Protein AF-0000000080271995 (afdb_homodimer)

Sequence (628 aa):
MLNTLIIYEGRYGTSKKTAEIVAYILGNTKLCTVEKAPKNLEYYQNIIFVFGFYAYDTAKMIKSYVDVLKEQISIKKIGIIGVGISNFDFPKQLMDFATLLKRTEDISEFVEGELRLNKLSQEDYNSIKMFSEKLGMPVKECGNFKTENVIAVAEKFMKIMKTPSLKMPNNLLAKEIEKFIINHNTCALATGIGTFVRCTPIEYQYYKGNFYIITEGGMKFKGILQNKTVSMSIADNYKSMKDLKGLQISGLAIIVPSFSEEYFEVFKSKGIELSALEKLPIELYLIKVIPQKFEFLNADFKKNNFNSKQVLTCMLNTLIIYEGRYGTSKKTAEIVAYILGNTKLCTVEKAPKNLEYYQNIIFVFGFYAYDTAKMIKSYVDVLKEQISIKKIGIIGVGISNFDFPKQLMDFATLLKRTEDISEFVEGELRLNKLSQEDYNSIKMFSEKLGMPVKECGNFKTENVIAVAEKFMKIMKTPSLKMPNNLLAKEIEKFIINHNTCALATGIGTFVRCTPIEYQYYKGNFYIITEGGMKFKGILQNKTVSMSIADNYKSMKDLKGLQISGLAIIVPSFSEEYFEVFKSKGIELSALEKLPIELYLIKVIPQKFEFLNADFKKNNFNSKQVLTC

pLDDT: mean 91.64, std 7.02, range [63.0, 98.69]

Organism: NCBI:txid1552

Solvent-accessible surface area (backbone atoms only — not comparable to full-atom values): 33208 Å² total; per-residue (Å²): 131,68,27,32,37,35,36,31,42,66,88,82,52,55,22,53,51,48,47,49,53,32,37,36,39,53,20,37,22,27,81,37,44,58,90,70,50,75,86,73,60,83,78,37,56,28,39,33,41,25,25,29,47,63,94,49,89,53,51,60,65,54,48,51,52,44,58,76,40,26,78,70,52,55,79,35,50,34,34,38,37,42,28,20,79,63,73,79,63,50,64,60,54,52,49,55,50,19,63,64,45,74,46,73,67,76,42,73,49,79,41,56,19,69,47,55,68,90,74,46,50,70,68,55,44,50,46,48,44,53,51,24,54,72,71,71,42,83,82,63,68,41,58,71,62,47,70,69,59,48,50,53,52,26,53,56,48,37,67,63,66,61,57,72,88,40,73,68,56,65,71,59,47,52,50,54,52,49,52,54,52,71,74,47,50,44,31,30,44,17,25,10,40,45,59,47,38,41,21,42,63,45,56,48,44,84,57,96,84,26,39,36,31,76,39,45,57,20,69,60,41,64,12,48,78,75,21,40,41,26,10,29,18,38,63,61,78,79,84,44,79,79,64,38,43,33,36,30,35,35,27,40,50,41,78,48,56,80,82,34,72,68,44,47,53,54,38,44,75,73,70,45,55,68,71,59,58,71,67,43,81,40,45,71,45,40,38,36,34,44,64,41,34,40,40,38,38,31,41,66,35,44,79,73,67,25,47,35,64,46,74,49,76,102,131,67,27,32,38,36,36,31,42,65,89,82,50,56,24,54,53,48,47,49,54,31,38,37,38,53,21,37,21,27,80,38,43,59,91,70,50,75,87,74,60,83,79,39,55,28,40,33,41,25,26,31,47,59,96,50,89,56,50,60,66,54,50,52,53,42,57,78,41,26,80,70,52,56,78,37,50,34,35,40,37,43,28,20,78,63,71,80,64,48,63,59,54,50,50,54,49,20,63,64,45,73,45,72,66,76,43,74,50,80,42,54,20,68,47,53,69,90,72,47,49,70,67,54,44,51,45,49,44,52,49,23,55,73,70,71,42,83,82,62,70,40,59,71,61,48,71,71,59,49,50,53,52,27,53,57,47,36,65,63,67,61,58,73,88,40,73,69,56,65,71,61,47,53,50,55,51,50,54,53,53,71,73,48,49,45,31,30,43,16,25,10,41,45,61,45,39,42,21,43,61,43,57,49,43,82,55,95,84,26,39,35,31,75,38,46,56,20,68,60,40,65,12,48,78,74,22,39,40,24,10,28,18,38,63,62,77,78,85,45,79,78,64,38,43,36,38,30,35,36,27,40,51,42,76,50,55,82,84,35,72,67,43,49,51,55,37,44,75,72,70,44,55,69,71,60,59,73,67,44,80,41,45,71,44,38,38,35,34,46,65,41,34,38,40,39,38,32,43,66,35,43,80,72,68,24,47,35,64,44,77,48,74,103

Nearest PDB structures (foldseek):
  2hq9-assembly1_A  TM=7.483E-01  e=1.717E-07  Mesorhizobium loti
  2hq9-assembly1_B  TM=7.639E-01  e=3.557E-07  Mesorhizobium loti
  3fkh-assembly3_F  TM=7.967E-01  e=1.830E-06  Corynebacterium glutamicum ATCC 13032
  3fkh-assembly2_C  TM=7.515E-01  e=1.621E-06  Corynebacterium glutamicum ATCC 13032
  3fkh-assembly2_D  TM=7.853E-01  e=3.356E-06  Corynebacterium glutamicum ATCC 13032

Structure (mmCIF, N/CA/C/O backbone):
data_AF-0000000080271995-model_v1
#
loop_
_entity.id
_entity.type
_entity.pdbx_description
1 polymer 'Flavodoxin domain-containing protein'
#
loop_
_atom_site.group_PDB
_atom_site.id
_atom_site.type_symbol
_atom_site.label_atom_id
_atom_site.label_alt_id
_atom_site.label_comp_id
_atom_site.label_asym_id
_atom_site.label_entity_id
_atom_site.label_seq_id
_atom_site.pdbx_PDB_ins_code
_atom_site.Cartn_x
_atom_site.Cartn_y
_atom_site.Cartn_z
_atom_site.occupancy
_atom_site.B_iso_or_equiv
_atom_site.auth_seq_id
_atom_site.auth_comp_id
_atom_site.auth_asym_id
_atom_site.auth_atom_id
_atom_site.pdbx_PDB_model_num
ATOM 1 N N . MET A 1 1 ? 8.969 16.656 18.188 1 67.31 1 MET A N 1
ATOM 2 C CA . MET A 1 1 ? 8.383 16.922 16.875 1 67.31 1 MET A CA 1
ATOM 3 C C . MET A 1 1 ? 7.961 18.391 16.75 1 67.31 1 MET A C 1
ATOM 5 O O . MET A 1 1 ? 7.695 19.047 17.75 1 67.31 1 MET A O 1
ATOM 9 N N . LEU A 1 2 ? 8.102 18.922 15.586 1 85.06 2 LEU A N 1
ATOM 10 C CA . LEU A 1 2 ? 7.73 20.312 15.367 1 85.06 2 LEU A CA 1
ATOM 11 C C . LEU A 1 2 ? 6.223 20.469 15.195 1 85.06 2 LEU A C 1
ATOM 13 O O . LEU A 1 2 ? 5.609 19.703 14.438 1 85.06 2 LEU A O 1
ATOM 17 N N . ASN A 1 3 ? 5.668 21.344 16.031 1 92.62 3 ASN A N 1
ATOM 18 C CA . ASN A 1 3 ? 4.234 21.594 15.93 1 92.62 3 ASN A CA 1
ATOM 19 C C . ASN A 1 3 ? 3.93 22.766 15 1 92.62 3 ASN A C 1
ATOM 21 O O . ASN A 1 3 ? 4.652 23.766 14.992 1 92.62 3 ASN A O 1
ATOM 25 N N . THR A 1 4 ? 2.936 22.594 14.234 1 96.56 4 THR A N 1
ATOM 26 C CA . THR A 1 4 ? 2.545 23.625 13.281 1 96.56 4 THR A CA 1
ATOM 27 C C . THR A 1 4 ? 1.123 24.109 13.555 1 96.56 4 THR A C 1
ATOM 29 O O . THR A 1 4 ? 0.211 23.297 13.734 1 96.56 4 THR A O 1
ATOM 32 N N . LEU A 1 5 ? 0.98 25.359 13.68 1 97.81 5 LEU A N 1
ATOM 33 C CA . LEU A 1 5 ? -0.345 25.969 13.758 1 97.81 5 LEU A CA 1
ATOM 34 C C . LEU A 1 5 ? -0.85 26.359 12.375 1 97.81 5 LEU A C 1
ATOM 36 O O . LEU A 1 5 ? -0.16 27.062 11.633 1 97.81 5 LEU A O 1
ATOM 40 N N . ILE A 1 6 ? -2.004 25.859 12.008 1 98.19 6 ILE A N 1
ATOM 41 C CA . ILE A 1 6 ? -2.619 26.219 10.734 1 98.19 6 ILE A CA 1
ATOM 42 C C . ILE A 1 6 ? -3.887 27.031 10.977 1 98.19 6 ILE A C 1
ATOM 44 O O . ILE A 1 6 ? -4.832 26.547 11.602 1 98.19 6 ILE A O 1
ATOM 48 N N . ILE A 1 7 ? -3.844 28.219 10.492 1 97.94 7 ILE A N 1
ATOM 49 C CA . ILE A 1 7 ? -4.977 29.125 10.625 1 97.94 7 ILE A CA 1
ATOM 50 C C . ILE A 1 7 ? -5.594 29.391 9.25 1 97.94 7 ILE A C 1
ATOM 52 O O . ILE A 1 7 ? -4.887 29.75 8.312 1 97.94 7 ILE A O 1
ATOM 56 N N . TYR A 1 8 ? -6.926 29.188 9.172 1 96.12 8 TYR A N 1
ATOM 57 C CA . TYR A 1 8 ? -7.539 29.422 7.867 1 96.12 8 TYR A CA 1
ATOM 58 C C . TYR A 1 8 ? -8.688 30.422 7.98 1 96.12 8 TYR A C 1
ATOM 60 O O . TYR A 1 8 ? -9.25 30.609 9.055 1 96.12 8 TYR A O 1
ATOM 68 N N . GLU A 1 9 ? -8.891 31.109 6.969 1 94.44 9 GLU A N 1
ATOM 69 C CA . GLU A 1 9 ? -9.984 32.062 6.777 1 94.44 9 GLU A CA 1
ATOM 70 C C . GLU A 1 9 ? -10.664 31.844 5.426 1 94.44 9 GLU A C 1
ATOM 72 O O . GLU A 1 9 ? -9.984 31.688 4.406 1 94.44 9 GLU A O 1
ATOM 77 N N . GLY A 1 10 ? -11.945 31.688 5.391 1 85.56 10 GLY A N 1
ATOM 78 C CA . GLY A 1 10 ? -12.711 31.531 4.164 1 85.56 10 GLY A CA 1
ATOM 79 C C . GLY A 1 10 ? -14.211 31.5 4.391 1 85.56 10 GLY A C 1
ATOM 80 O O . GLY A 1 10 ? -14.664 31.344 5.523 1 85.56 10 GLY A O 1
ATOM 81 N N . ARG A 1 11 ? -15 31.609 3.332 1 80.62 11 ARG A N 1
ATOM 82 C CA . ARG A 1 11 ? -16.453 31.734 3.453 1 80.62 11 ARG A CA 1
ATOM 83 C C . ARG A 1 11 ? -17.156 30.547 2.828 1 80.62 11 ARG A C 1
ATOM 85 O O . ARG A 1 11 ? -18.25 30.156 3.268 1 80.62 11 ARG A O 1
ATOM 92 N N . TYR A 1 12 ? -16.516 29.922 1.925 1 82.69 12 TYR A N 1
ATOM 93 C CA . TYR A 1 12 ? -17.312 28.969 1.146 1 82.69 12 TYR A CA 1
ATOM 94 C C . TYR A 1 12 ? -16.734 27.562 1.263 1 82.69 12 TYR A C 1
ATOM 96 O O . TYR A 1 12 ? -17.109 26.672 0.491 1 82.69 12 TYR A O 1
ATOM 104 N N . GLY A 1 13 ? -15.719 27.281 2.004 1 86.94 13 GLY A N 1
ATOM 105 C CA . GLY A 1 13 ? -15.375 25.922 2.389 1 86.94 13 GLY A CA 1
ATOM 106 C C . GLY A 1 13 ? -14.07 25.438 1.776 1 86.94 13 GLY A C 1
ATOM 107 O O . GLY A 1 13 ? -13.422 24.547 2.316 1 86.94 13 GLY A O 1
ATOM 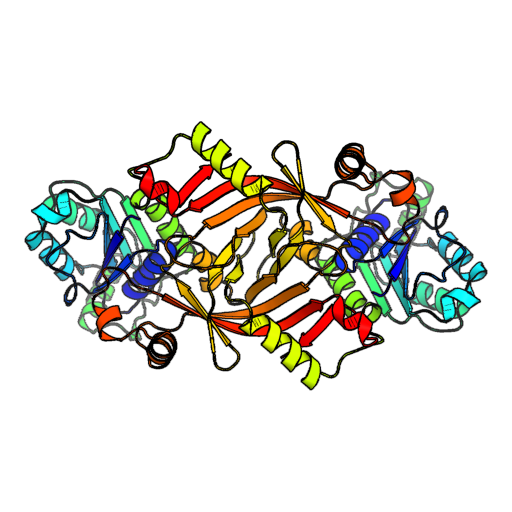108 N N . THR A 1 14 ? -13.594 26.016 0.66 1 90.31 14 THR A N 1
ATOM 109 C CA . THR A 1 14 ? -12.43 25.484 -0.038 1 90.31 14 THR A CA 1
ATOM 110 C C . THR A 1 14 ? -11.156 25.75 0.768 1 90.31 14 THR A C 1
ATOM 112 O O . THR A 1 14 ? -10.25 24.906 0.792 1 90.31 14 THR A O 1
ATOM 115 N N . SER A 1 15 ? -11.078 26.922 1.377 1 93.12 15 SER A N 1
ATOM 116 C CA . SER A 1 15 ? -9.93 27.188 2.236 1 93.12 15 SER A CA 1
ATOM 117 C C . SER A 1 15 ? -9.867 26.219 3.4 1 93.12 15 SER A C 1
ATOM 119 O O . SER A 1 15 ? -8.789 25.734 3.752 1 93.12 15 SER A O 1
ATOM 121 N N . LYS A 1 16 ? -11.016 25.969 3.967 1 93.81 16 LYS A N 1
ATOM 122 C CA . LYS A 1 16 ? -11.094 24.984 5.055 1 93.81 16 LYS A CA 1
ATOM 123 C C . LYS A 1 16 ? -10.625 23.609 4.594 1 93.81 16 LYS A C 1
ATOM 125 O O . LYS A 1 16 ? -9.789 22.984 5.25 1 93.81 16 LYS A O 1
ATOM 130 N N . LYS A 1 17 ? -11.164 23.172 3.48 1 94.38 17 LYS A N 1
ATOM 131 C CA . LYS A 1 17 ? -10.797 21.875 2.936 1 94.38 17 LYS A CA 1
ATOM 132 C C . LYS A 1 17 ? -9.297 21.797 2.668 1 94.38 17 LYS A C 1
ATOM 134 O O . LYS A 1 17 ? -8.648 20.797 2.986 1 94.38 17 LYS A O 1
ATOM 139 N N . THR A 1 18 ? -8.766 22.812 2.08 1 96.25 18 THR A N 1
ATOM 140 C CA . THR A 1 18 ? -7.332 22.891 1.815 1 96.25 18 THR A CA 1
ATOM 141 C C . THR A 1 18 ? -6.535 22.781 3.111 1 96.25 18 THR A C 1
ATOM 143 O O . THR A 1 18 ? -5.602 21.984 3.203 1 96.25 18 THR A O 1
ATOM 146 N N . ALA A 1 19 ? -6.91 23.547 4.074 1 97 19 ALA A N 1
ATOM 147 C CA . ALA A 1 19 ? -6.219 23.547 5.363 1 97 19 ALA A CA 1
ATOM 148 C C . ALA A 1 19 ? -6.262 22.172 6.012 1 97 19 ALA A C 1
ATOM 150 O O . ALA A 1 19 ? -5.27 21.719 6.586 1 97 19 ALA A O 1
ATOM 151 N N . GLU A 1 20 ? -7.371 21.531 5.926 1 95.94 20 GLU A N 1
ATOM 152 C CA . GLU A 1 20 ? -7.535 20.203 6.488 1 95.94 20 GLU A CA 1
ATOM 153 C C . GLU A 1 20 ? -6.586 19.203 5.832 1 95.94 20 GLU A C 1
ATOM 155 O O . GLU A 1 20 ? -5.914 18.422 6.52 1 95.94 20 GLU A O 1
ATOM 160 N N . ILE A 1 21 ? -6.555 19.203 4.527 1 95.69 21 ILE A N 1
ATOM 161 C CA . ILE A 1 21 ? -5.688 18.297 3.785 1 95.69 21 ILE A CA 1
ATOM 162 C C . ILE A 1 21 ? -4.23 18.547 4.176 1 95.69 21 ILE A C 1
ATOM 164 O O . ILE A 1 21 ? -3.492 17.594 4.461 1 95.69 21 ILE A O 1
ATOM 168 N N . VAL A 1 22 ? -3.871 19.797 4.246 1 97.06 22 VAL A N 1
ATOM 169 C CA . VAL A 1 22 ? -2.506 20.156 4.621 1 97.06 22 VAL A CA 1
ATOM 170 C C . VAL A 1 22 ? -2.219 19.672 6.039 1 97.06 22 VAL A C 1
ATOM 172 O O . VAL A 1 22 ? -1.145 19.125 6.312 1 97.06 22 VAL A O 1
ATOM 175 N N . ALA A 1 23 ? -3.146 19.844 6.891 1 96.56 23 ALA A N 1
ATOM 176 C CA . ALA A 1 23 ? -2.992 19.422 8.281 1 96.56 23 ALA A CA 1
ATOM 177 C C . ALA A 1 23 ? -2.795 17.906 8.383 1 96.56 23 ALA A C 1
ATOM 179 O O . ALA A 1 23 ? -1.915 17.438 9.109 1 96.56 23 ALA A O 1
ATOM 180 N N . TYR A 1 24 ? -3.631 17.156 7.648 1 94.81 24 TYR A N 1
ATOM 181 C CA . TYR A 1 24 ? -3.508 15.703 7.645 1 94.81 24 TYR A CA 1
ATOM 182 C C . TYR A 1 24 ? -2.113 15.281 7.207 1 94.81 24 TYR A C 1
ATOM 184 O O . TYR A 1 24 ? -1.487 14.43 7.844 1 94.81 24 TYR A O 1
ATOM 192 N N . ILE A 1 25 ? -1.612 15.875 6.156 1 94.88 25 ILE A N 1
ATOM 193 C CA . ILE A 1 25 ? -0.368 15.461 5.512 1 94.88 25 ILE A CA 1
ATOM 194 C C . ILE A 1 25 ? 0.819 15.859 6.387 1 94.88 25 ILE A C 1
ATOM 196 O O . ILE A 1 25 ? 1.743 15.07 6.59 1 94.88 25 ILE A O 1
ATOM 200 N N . LEU A 1 26 ? 0.815 17.031 6.922 1 94.25 26 LEU A N 1
ATOM 201 C CA . LEU A 1 26 ? 1.931 17.531 7.723 1 94.25 26 LEU A CA 1
ATOM 202 C C . LEU A 1 26 ? 2.025 16.781 9.047 1 94.25 26 LEU A C 1
ATOM 204 O O . LEU A 1 26 ? 3.123 16.453 9.5 1 94.25 26 LEU A O 1
ATOM 208 N N . GLY A 1 27 ? 0.863 16.562 9.648 1 92.94 27 GLY A N 1
ATOM 209 C CA . GLY A 1 27 ? 0.859 15.977 10.984 1 92.94 27 GLY A CA 1
ATOM 210 C C . GLY A 1 27 ? 1.406 16.922 12.039 1 92.94 27 GLY A C 1
ATOM 211 O O . GLY A 1 27 ? 2.102 17.875 11.727 1 92.94 27 GLY A O 1
ATOM 212 N N . ASN A 1 28 ? 1.033 16.594 13.336 1 92.81 28 ASN A N 1
ATOM 213 C CA . ASN A 1 28 ? 1.417 17.422 14.469 1 92.81 28 ASN A CA 1
ATOM 214 C C . ASN A 1 28 ? 0.963 18.875 14.281 1 92.81 28 ASN A C 1
ATOM 216 O O . ASN A 1 28 ? 1.763 19.797 14.414 1 92.81 28 ASN A O 1
ATOM 220 N N . THR A 1 29 ? -0.275 19.031 13.945 1 95.38 29 THR A N 1
ATOM 221 C CA . THR A 1 29 ? -0.817 20.344 13.633 1 95.38 29 THR A CA 1
ATOM 222 C C . THR A 1 29 ? -2.006 20.672 14.539 1 95.38 29 THR A C 1
ATOM 224 O O . THR A 1 29 ? -2.635 19.766 15.094 1 95.38 29 THR A O 1
ATOM 227 N N . LYS A 1 30 ? -2.182 21.891 14.758 1 95.56 30 LYS A N 1
ATOM 228 C CA . LYS A 1 30 ? -3.441 22.438 15.25 1 95.56 30 LYS A CA 1
ATOM 229 C C . LYS A 1 30 ? -4.133 23.266 14.164 1 95.56 30 LYS A C 1
ATOM 231 O O . LYS A 1 30 ? -3.533 24.172 13.594 1 95.56 30 LYS A O 1
ATOM 236 N N . LEU A 1 31 ? -5.285 22.859 13.836 1 95.56 31 LEU A N 1
ATOM 237 C CA . LEU A 1 31 ? -6.066 23.516 12.789 1 95.56 31 LEU A CA 1
ATOM 238 C C . LEU A 1 31 ? -7.211 24.312 13.391 1 95.56 31 LEU A C 1
ATOM 240 O O . LEU A 1 31 ? -7.992 23.797 14.188 1 95.56 31 LEU A O 1
ATOM 244 N N . CYS A 1 32 ? -7.258 25.625 13.031 1 94.81 32 CYS A N 1
ATOM 245 C CA . CYS A 1 32 ? -8.352 26.406 13.578 1 94.81 32 CYS A CA 1
ATOM 246 C C . CYS A 1 32 ? -8.672 27.594 12.688 1 94.81 32 CYS A C 1
ATOM 248 O O . CYS A 1 32 ? -7.883 27.938 11.797 1 94.81 32 CYS A O 1
ATOM 250 N N . THR A 1 33 ? -9.828 28.172 12.914 1 94.88 33 THR A N 1
ATOM 251 C CA . THR A 1 33 ? -10.156 29.469 12.336 1 94.88 33 THR A CA 1
ATOM 252 C C . THR A 1 33 ? -9.43 30.578 13.062 1 94.88 33 THR A C 1
ATOM 254 O O . THR A 1 33 ? -8.883 30.375 14.148 1 94.88 33 THR A O 1
ATOM 257 N N . VAL A 1 34 ? -9.453 31.75 12.484 1 95.19 34 VAL A N 1
ATOM 258 C CA . VAL A 1 34 ? -8.75 32.906 13.062 1 95.19 34 VAL A CA 1
ATOM 259 C C . VAL A 1 34 ? -9.336 33.219 14.43 1 95.19 34 VAL A C 1
ATOM 261 O O . VAL A 1 34 ? -8.594 33.531 15.367 1 95.19 34 VAL A O 1
ATOM 264 N N . GLU A 1 35 ? -10.625 33.094 14.578 1 93.44 35 GLU A N 1
ATOM 265 C CA . GLU A 1 35 ? -11.328 33.438 15.805 1 93.44 35 GLU A CA 1
ATOM 266 C C . GLU A 1 35 ? -10.906 32.531 16.953 1 93.44 35 GLU A C 1
ATOM 268 O O . GLU A 1 35 ? -10.922 32.969 18.125 1 93.44 35 GLU A O 1
ATOM 273 N N . LYS A 1 36 ? -10.523 31.359 16.625 1 93.31 36 LYS A N 1
ATOM 274 C CA . LYS A 1 36 ? -10.195 30.375 17.656 1 93.31 36 LYS A CA 1
ATOM 275 C C . LYS A 1 36 ? -8.688 30.219 17.812 1 93.31 36 LYS A C 1
ATOM 277 O O . LYS A 1 36 ? -8.219 29.375 18.578 1 93.31 36 LYS A O 1
ATOM 282 N N . ALA A 1 37 ? -7.949 31 17.078 1 96.06 37 ALA A N 1
ATOM 283 C CA . ALA A 1 37 ? -6.492 30.875 17.078 1 96.06 37 ALA A CA 1
ATOM 284 C C . ALA A 1 37 ? -5.914 31.328 18.422 1 96.06 37 ALA A C 1
ATOM 286 O O . ALA A 1 37 ? -6.367 32.312 19 1 96.06 37 ALA A O 1
ATOM 287 N N . PRO A 1 38 ? -4.992 30.656 18.953 1 94.56 38 PRO A N 1
ATOM 288 C CA . PRO A 1 38 ? -4.406 31.016 20.25 1 94.56 38 PRO A CA 1
ATOM 289 C C . PRO A 1 38 ? -3.602 32.312 20.188 1 94.56 38 PRO A C 1
ATOM 291 O O . PRO A 1 38 ? -3.049 32.656 19.141 1 94.56 38 PRO A O 1
ATOM 294 N N . LYS A 1 39 ? -3.471 32.906 21.359 1 94.75 39 LYS A N 1
ATOM 295 C CA . LYS A 1 39 ? -2.686 34.125 21.453 1 94.75 39 LYS A CA 1
ATOM 296 C C . LYS A 1 39 ? -1.258 33.844 21.906 1 94.75 39 LYS A C 1
ATOM 298 O O . LYS A 1 39 ? -0.345 34.625 21.656 1 94.75 39 LYS A O 1
ATOM 303 N N . ASN A 1 40 ? -1.098 32.812 22.594 1 94.31 40 ASN A N 1
ATOM 304 C CA . ASN A 1 40 ? 0.229 32.312 22.953 1 94.31 40 ASN A CA 1
ATOM 305 C C . ASN A 1 40 ? 0.734 31.281 21.953 1 94.31 40 ASN A C 1
ATOM 307 O O . ASN A 1 40 ? 0.186 30.188 21.859 1 94.31 40 ASN A O 1
ATOM 311 N N . LEU A 1 41 ? 1.762 31.609 21.25 1 96.88 41 LEU A N 1
ATOM 312 C CA . LEU A 1 41 ? 2.215 30.781 20.141 1 96.88 41 LEU A CA 1
ATOM 313 C C . LEU A 1 41 ? 3.477 30 20.516 1 96.88 41 LEU A C 1
ATOM 315 O O . LEU A 1 41 ? 4.168 29.484 19.641 1 96.88 41 LEU A O 1
ATOM 319 N N . GLU A 1 42 ? 3.768 29.812 21.781 1 93.75 42 GLU A N 1
ATOM 320 C CA . GLU A 1 42 ? 5.012 29.219 22.25 1 93.75 42 GLU A CA 1
ATOM 321 C C . GLU A 1 42 ? 5.121 27.766 21.828 1 93.75 42 GLU A C 1
ATOM 323 O O . GLU A 1 42 ? 6.215 27.266 21.547 1 93.75 42 GLU A O 1
ATOM 328 N N . TYR A 1 43 ? 4.047 27.109 21.703 1 92.69 43 TYR A N 1
ATOM 329 C CA . TYR A 1 43 ? 4.027 25.672 21.438 1 92.69 43 TYR A CA 1
ATOM 330 C C . TYR A 1 43 ? 4.285 25.391 19.953 1 92.69 43 TYR A C 1
ATOM 332 O O . TYR A 1 43 ? 4.488 24.25 19.562 1 92.69 43 TYR A O 1
ATOM 340 N N . TYR A 1 44 ? 4.223 26.391 19.141 1 95.5 44 TYR A N 1
ATOM 341 C CA . TYR A 1 44 ? 4.293 26.188 17.703 1 95.5 44 TYR A CA 1
ATOM 342 C C . TYR A 1 44 ? 5.59 26.75 17.141 1 95.5 44 TYR A C 1
ATOM 344 O O . TYR A 1 44 ? 5.93 27.906 17.391 1 95.5 44 TYR A O 1
ATOM 352 N N . GLN A 1 45 ? 6.312 25.953 16.422 1 94.12 45 GLN A N 1
ATOM 353 C CA . GLN A 1 45 ? 7.531 26.375 15.734 1 94.12 45 GLN A CA 1
ATOM 354 C C . GLN A 1 45 ? 7.223 26.906 14.336 1 94.12 45 GLN A C 1
ATOM 356 O O . GLN A 1 45 ? 8.008 27.672 13.773 1 94.12 45 GLN A O 1
ATOM 361 N N . ASN A 1 46 ? 6.098 26.438 13.766 1 96.75 46 ASN A N 1
ATOM 362 C CA . ASN A 1 46 ? 5.664 26.844 12.43 1 96.75 46 ASN A CA 1
ATOM 363 C C . ASN A 1 46 ? 4.23 27.359 12.438 1 96.75 46 ASN A C 1
ATOM 365 O O . ASN A 1 46 ? 3.406 26.906 13.234 1 96.75 46 ASN A O 1
ATOM 369 N N . ILE A 1 47 ? 3.984 28.266 11.531 1 98.19 47 ILE A N 1
ATOM 370 C CA . ILE A 1 47 ? 2.625 28.766 11.336 1 98.19 47 ILE A CA 1
ATOM 371 C C . ILE A 1 47 ? 2.303 28.797 9.844 1 98.19 47 ILE A C 1
ATOM 373 O O . ILE A 1 47 ? 3.125 29.25 9.031 1 98.19 47 ILE A O 1
ATOM 377 N N . ILE A 1 48 ? 1.163 28.312 9.484 1 98.5 48 ILE A N 1
ATOM 378 C CA . ILE A 1 48 ? 0.687 28.359 8.109 1 98.5 48 ILE A CA 1
ATOM 379 C C . ILE A 1 48 ? -0.651 29.094 8.047 1 98.5 48 ILE A C 1
ATOM 381 O O . ILE A 1 48 ? -1.569 28.781 8.812 1 98.5 48 ILE A O 1
ATOM 385 N N . PHE A 1 49 ? -0.715 30 7.188 1 98 49 PHE A N 1
ATOM 386 C CA . PHE A 1 49 ? -1.963 30.703 6.93 1 98 49 PHE A CA 1
ATOM 387 C C . PHE A 1 49 ? -2.586 30.25 5.617 1 98 49 PHE A C 1
ATOM 389 O O . PHE A 1 49 ? -1.915 30.203 4.586 1 98 49 PHE A O 1
ATOM 396 N N . VAL A 1 50 ? -3.848 29.859 5.676 1 97.19 50 VAL A N 1
ATOM 397 C CA . VAL A 1 50 ? -4.602 29.453 4.492 1 97.19 50 VAL A CA 1
ATOM 398 C C . VAL A 1 50 ? -5.809 30.375 4.316 1 97.19 50 VAL A C 1
ATOM 400 O O . VAL A 1 50 ? -6.633 30.516 5.223 1 97.19 50 VAL A O 1
ATOM 403 N N . PHE A 1 51 ? -5.926 30.984 3.178 1 94.25 51 PHE A N 1
ATOM 404 C CA . PHE A 1 51 ? -7.062 31.875 2.998 1 94.25 51 PHE A CA 1
ATOM 405 C C . PHE A 1 51 ? -7.449 31.969 1.526 1 94.25 51 PHE A C 1
ATOM 407 O O . PHE A 1 51 ? -6.617 31.766 0.644 1 94.25 51 PHE A O 1
ATOM 414 N N . GLY A 1 52 ? -8.734 32.219 1.357 1 88.44 52 GLY A N 1
ATOM 415 C CA . GLY A 1 52 ? -9.227 32.5 0.017 1 88.44 52 GLY A CA 1
ATOM 416 C C . GLY A 1 52 ? -9.141 33.969 -0.353 1 88.44 52 GLY A C 1
ATOM 417 O O . GLY A 1 52 ? -9.086 34.812 0.524 1 88.44 52 GLY A O 1
ATOM 418 N N . PHE A 1 53 ? -8.961 34.219 -1.596 1 77.69 53 PHE A N 1
ATOM 419 C CA . PHE A 1 53 ? -9.055 35.625 -2.002 1 77.69 53 PHE A CA 1
ATOM 420 C C . PHE A 1 53 ? -9.828 35.75 -3.311 1 77.69 53 PHE A C 1
ATOM 422 O O . PHE A 1 53 ? -9.859 34.812 -4.117 1 77.69 53 PHE A O 1
ATOM 429 N N . TYR A 1 54 ? -10.672 36.656 -3.256 1 71.12 54 TYR A N 1
ATOM 430 C CA . TYR A 1 54 ? -11.516 37 -4.387 1 71.12 54 TYR A CA 1
ATOM 431 C C . TYR A 1 54 ? -11.102 38.344 -4.98 1 71.12 54 TYR A C 1
ATOM 433 O O . TYR A 1 54 ? -9.961 38.781 -4.805 1 71.12 54 TYR A O 1
ATOM 441 N N . ALA A 1 55 ? -11.938 38.844 -5.723 1 63.16 55 ALA A N 1
ATOM 442 C CA . ALA A 1 55 ? -11.664 40.125 -6.363 1 63.16 55 ALA A CA 1
ATOM 443 C C . ALA A 1 55 ? -11.297 41.188 -5.332 1 63.16 55 ALA A C 1
ATOM 445 O O . ALA A 1 55 ? -10.789 42.25 -5.688 1 63.16 55 ALA A O 1
ATOM 446 N N . TYR A 1 56 ? -11.414 40.781 -4.012 1 63 56 TYR A N 1
ATOM 447 C CA . TYR A 1 56 ? -11.031 41.719 -2.969 1 63 56 TYR A CA 1
ATOM 448 C C . TYR A 1 56 ? -10.305 41 -1.833 1 63 56 TYR A C 1
ATOM 450 O O . TYR A 1 56 ? -10.094 39.781 -1.885 1 63 56 TYR A O 1
ATOM 458 N N . ASP A 1 57 ? -9.859 41.812 -1.015 1 65.06 57 ASP A N 1
ATOM 459 C CA . ASP A 1 57 ? -9.117 41.312 0.136 1 65.06 57 ASP A CA 1
ATOM 460 C C . ASP A 1 57 ? -10.008 40.5 1.061 1 65.06 57 ASP A C 1
ATOM 462 O O . ASP A 1 57 ? -10.93 41.031 1.678 1 65.06 57 ASP A O 1
ATOM 466 N N . THR A 1 58 ? -9.688 39.281 1.141 1 75.56 58 THR A N 1
ATOM 467 C CA . THR A 1 58 ? -10.562 38.438 1.945 1 75.56 58 THR A CA 1
ATOM 468 C C . THR A 1 58 ? -9.805 37.844 3.131 1 75.56 58 THR A C 1
ATOM 470 O O . THR A 1 58 ? -10.359 37.094 3.91 1 75.56 58 THR A O 1
ATOM 473 N N . ALA A 1 59 ? -8.57 38.312 3.379 1 87.56 59 ALA A N 1
ATOM 474 C CA . ALA A 1 59 ? -7.805 37.781 4.508 1 87.56 59 ALA A CA 1
ATOM 475 C C . ALA A 1 59 ? -7.66 38.844 5.609 1 87.56 59 ALA A C 1
ATOM 477 O O . ALA A 1 59 ? -6.609 38.938 6.246 1 87.56 59 ALA A O 1
ATOM 478 N N . LYS A 1 60 ? -8.68 39.594 5.875 1 89.12 60 LYS A N 1
ATOM 479 C CA . LYS A 1 60 ? -8.617 40.719 6.816 1 89.12 60 LYS A CA 1
ATOM 480 C C . LYS A 1 60 ? -8.438 40.219 8.25 1 89.12 60 LYS A C 1
ATOM 482 O O . LYS A 1 60 ? -7.672 40.812 9.016 1 89.12 60 LYS A O 1
ATOM 487 N N . MET A 1 61 ? -9.125 39.188 8.57 1 93.5 61 MET A N 1
ATOM 488 C CA . MET A 1 61 ? -9.055 38.688 9.938 1 93.5 61 MET A CA 1
ATOM 489 C C . MET A 1 61 ? -7.68 38.094 10.234 1 93.5 61 MET A C 1
ATOM 491 O O . MET A 1 61 ? -7.125 38.312 11.312 1 93.5 61 MET A O 1
ATOM 495 N N . ILE A 1 62 ? -7.129 37.375 9.32 1 95.75 62 ILE A N 1
ATOM 496 C CA . ILE A 1 62 ? -5.801 36.812 9.492 1 95.75 62 ILE A CA 1
ATOM 497 C C . ILE A 1 62 ? -4.766 37.938 9.594 1 95.75 62 ILE A C 1
ATOM 499 O O . ILE A 1 62 ? -3.871 37.875 10.445 1 95.75 62 ILE A O 1
ATOM 503 N N . LYS A 1 63 ? -4.926 38.969 8.789 1 94.94 63 LYS A N 1
ATOM 504 C CA . LYS A 1 63 ? -3.98 40.062 8.812 1 94.94 63 LYS A CA 1
ATOM 505 C C . LYS A 1 63 ? -4.02 40.781 10.156 1 94.94 63 LYS A C 1
ATOM 507 O O . LYS A 1 63 ? -2.979 41.188 10.68 1 94.94 63 LYS A O 1
ATOM 512 N N . SER A 1 64 ? -5.184 40.969 10.648 1 95.88 64 SER A N 1
ATOM 513 C CA . SER A 1 64 ? -5.324 41.562 11.961 1 95.88 64 SER A CA 1
ATOM 514 C C . SER A 1 64 ? -4.656 40.719 13.047 1 95.88 64 SER A C 1
ATOM 516 O O . SER A 1 64 ? -3.961 41.25 13.914 1 95.88 64 SER A O 1
ATOM 518 N N . TYR A 1 65 ? -4.895 39.469 12.977 1 97 65 TYR A N 1
ATOM 519 C CA . TYR A 1 65 ? -4.266 38.531 13.898 1 97 65 TYR A CA 1
ATOM 520 C C . TYR A 1 65 ? -2.746 38.625 13.812 1 97 65 TYR A C 1
ATOM 522 O O . TYR A 1 65 ? -2.062 38.656 14.844 1 97 65 TYR A O 1
ATOM 530 N N . VAL A 1 66 ? -2.256 38.688 12.633 1 97.31 66 VAL A N 1
ATOM 531 C CA . VAL A 1 66 ? -0.819 38.75 12.398 1 97.31 66 VAL A CA 1
ATOM 532 C C . VAL A 1 66 ? -0.277 40.094 12.953 1 97.31 66 VAL A C 1
ATOM 534 O O . VAL A 1 66 ? 0.789 40.094 13.57 1 97.31 66 VAL A O 1
ATOM 537 N N . ASP A 1 67 ? -1.007 41.094 12.773 1 96.38 67 ASP A N 1
ATOM 538 C CA . ASP A 1 67 ? -0.567 42.406 13.227 1 96.38 67 ASP A CA 1
ATOM 539 C C . ASP A 1 67 ? -0.428 42.438 14.742 1 96.38 67 ASP A C 1
ATOM 541 O O . ASP A 1 67 ? 0.544 43 15.273 1 96.38 67 ASP A O 1
ATOM 545 N N . VAL A 1 68 ? -1.33 41.875 15.398 1 96.62 68 VAL A N 1
ATOM 546 C CA . VAL A 1 68 ? -1.368 41.875 16.859 1 96.62 68 VAL A CA 1
ATOM 547 C C . VAL A 1 68 ? -0.231 41.031 17.406 1 96.62 68 VAL A C 1
ATOM 549 O O . VAL A 1 68 ? 0.373 41.375 18.422 1 96.62 68 VAL A O 1
ATOM 552 N N . LEU A 1 69 ? 0.128 39.969 16.703 1 97.31 69 LEU A N 1
ATOM 553 C CA . LEU A 1 69 ? 1.081 39 17.234 1 97.31 69 LEU A CA 1
ATOM 554 C C . LEU A 1 69 ? 2.359 38.969 16.406 1 97.31 69 LEU A C 1
ATOM 556 O O . LEU A 1 69 ? 3.061 37.969 16.359 1 97.31 69 LEU A O 1
ATOM 560 N N . LYS A 1 70 ? 2.643 40 15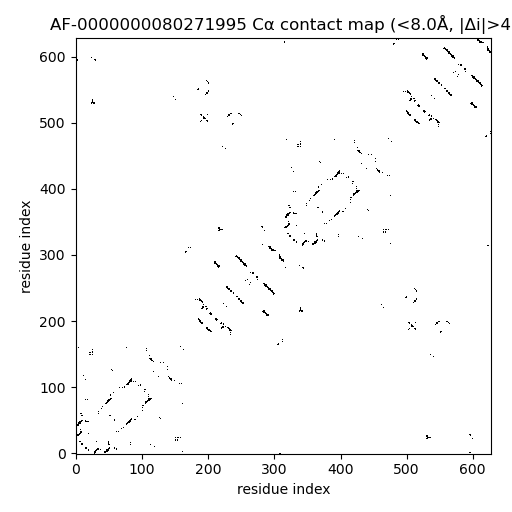.695 1 96.81 70 LYS A N 1
ATOM 561 C CA . LYS A 1 70 ? 3.713 40.031 14.703 1 96.81 70 LYS A CA 1
ATOM 562 C C . LYS A 1 70 ? 5.059 39.688 15.336 1 96.81 70 LYS A C 1
ATOM 564 O O . LYS A 1 70 ? 5.895 39.031 14.711 1 96.81 70 LYS A O 1
ATOM 569 N N . GLU A 1 71 ? 5.348 40.062 16.578 1 96.12 71 GLU A N 1
ATOM 570 C CA . GLU A 1 71 ? 6.625 39.781 17.234 1 96.12 71 GLU A CA 1
ATOM 571 C C . GLU A 1 71 ? 6.816 38.312 17.469 1 96.12 71 GLU A C 1
ATOM 573 O O . GLU A 1 71 ? 7.918 37.781 17.297 1 96.12 71 GLU A O 1
ATOM 578 N N . GLN A 1 72 ? 5.707 37.656 17.875 1 97.12 72 GLN A N 1
ATOM 579 C CA . GLN A 1 72 ? 5.773 36.219 18.094 1 97.12 72 GLN A CA 1
ATOM 580 C C . GLN A 1 72 ? 5.871 35.438 16.781 1 97.12 72 GLN A C 1
ATOM 582 O O . GLN A 1 72 ? 6.586 34.438 16.688 1 97.12 72 GLN A O 1
ATOM 587 N N . ILE A 1 73 ? 5.18 35.938 15.781 1 97.94 73 ILE A N 1
ATOM 588 C CA . ILE A 1 73 ? 5.031 35.219 14.516 1 97.94 73 ILE A CA 1
ATOM 589 C C . ILE A 1 73 ? 6.309 35.375 13.688 1 97.94 73 ILE A C 1
ATOM 591 O O . ILE A 1 73 ? 6.734 34.438 13.023 1 97.94 73 ILE A O 1
ATOM 595 N N . SER A 1 74 ? 6.957 36.5 13.797 1 96.38 74 SER A N 1
ATOM 596 C CA . SER A 1 74 ? 8.062 36.844 12.906 1 96.38 74 SER A CA 1
ATOM 597 C C . SER A 1 74 ? 9.266 35.938 13.133 1 96.38 74 SER A C 1
ATOM 599 O O . SER A 1 74 ? 10.125 35.812 12.266 1 96.38 74 SER A O 1
ATOM 601 N N . ILE A 1 75 ? 9.367 35.281 14.258 1 95.44 75 ILE A N 1
ATOM 602 C CA . ILE A 1 75 ? 10.539 34.469 14.562 1 95.44 75 ILE A CA 1
ATOM 603 C C . ILE A 1 75 ? 10.258 33 14.234 1 95.44 75 ILE A C 1
ATOM 605 O O . ILE A 1 75 ? 11.109 32.125 14.461 1 95.44 75 ILE A O 1
ATOM 609 N N . LYS A 1 76 ? 9.125 32.719 13.75 1 96.25 76 LYS A N 1
ATOM 610 C CA . LYS A 1 76 ? 8.742 31.344 13.398 1 96.25 76 LYS A CA 1
ATOM 611 C C . LYS A 1 76 ? 8.852 31.109 11.891 1 96.25 76 LYS A C 1
ATOM 613 O O . LYS A 1 76 ? 9.008 32.062 11.125 1 96.25 76 LYS A O 1
ATOM 618 N N . LYS A 1 77 ? 8.836 29.828 11.469 1 96.25 77 LYS A N 1
ATOM 619 C CA . LYS A 1 77 ? 8.664 29.547 10.047 1 96.25 77 LYS A CA 1
ATOM 620 C C . LYS A 1 77 ? 7.234 29.859 9.594 1 96.25 77 LYS A C 1
ATOM 622 O O . LYS A 1 77 ? 6.27 29.438 10.242 1 96.25 77 LYS A O 1
ATOM 627 N N . ILE A 1 78 ? 7.156 30.547 8.516 1 98.12 78 ILE A N 1
ATOM 628 C CA . ILE A 1 78 ? 5.852 31.047 8.086 1 98.12 78 ILE A CA 1
ATOM 629 C C . ILE A 1 78 ? 5.527 30.5 6.695 1 98.12 78 ILE A C 1
ATOM 631 O O . ILE A 1 78 ? 6.344 30.609 5.777 1 98.12 78 ILE A O 1
ATOM 635 N N . GLY A 1 79 ? 4.398 29.828 6.594 1 98.44 79 GLY A N 1
ATOM 636 C CA . GLY A 1 79 ? 3.855 29.422 5.309 1 98.44 79 GLY A CA 1
ATOM 637 C C . GLY A 1 79 ? 2.539 30.094 4.973 1 98.44 79 GLY A C 1
ATOM 638 O O . GLY A 1 79 ? 1.717 30.344 5.859 1 98.44 79 GLY A O 1
ATOM 639 N N . ILE A 1 80 ? 2.328 30.328 3.684 1 97.69 80 ILE A N 1
ATOM 640 C CA . ILE A 1 80 ? 1.082 30.938 3.234 1 97.69 80 ILE A CA 1
ATOM 641 C C . ILE A 1 80 ? 0.526 30.156 2.045 1 97.69 80 ILE A C 1
ATOM 643 O O . ILE A 1 80 ? 1.25 29.875 1.087 1 97.69 80 ILE A O 1
ATOM 647 N N . ILE A 1 81 ? -0.696 29.781 2.146 1 97.31 81 ILE A N 1
ATOM 648 C CA . ILE A 1 81 ? -1.404 29.156 1.037 1 97.31 81 ILE A CA 1
ATOM 649 C C . ILE A 1 81 ? -2.6 30.016 0.634 1 97.31 81 ILE A C 1
ATOM 651 O O . ILE A 1 81 ? -3.502 30.25 1.44 1 97.31 81 ILE A O 1
ATOM 655 N N . GLY A 1 82 ? -2.594 30.438 -0.573 1 94.69 82 GLY A N 1
ATOM 656 C CA . GLY A 1 82 ? -3.723 31.156 -1.128 1 94.69 82 GLY A CA 1
ATOM 657 C C . GLY A 1 82 ? -4.633 30.297 -1.979 1 94.69 82 GLY A C 1
ATOM 658 O O . GLY A 1 82 ? -4.16 29.547 -2.84 1 94.69 82 GLY A O 1
ATOM 659 N N . VAL A 1 83 ? -5.91 30.391 -1.731 1 92.88 83 VAL A N 1
ATOM 660 C CA . VAL A 1 83 ? -6.902 29.609 -2.471 1 92.88 83 VAL A CA 1
ATOM 661 C C . VAL A 1 83 ? -7.754 30.547 -3.33 1 92.88 83 VAL A C 1
ATOM 663 O O . VAL A 1 83 ? -8.336 31.5 -2.822 1 92.88 83 VAL A O 1
ATOM 666 N N . GLY A 1 84 ? -7.82 30.297 -4.625 1 88.25 84 GLY A N 1
ATOM 667 C CA . GLY A 1 84 ? -8.602 31.125 -5.52 1 88.25 84 GLY A CA 1
ATOM 668 C C . GLY A 1 84 ? -8.758 30.531 -6.906 1 88.25 84 GLY A C 1
ATOM 669 O O . GLY A 1 84 ? -8.375 29.391 -7.145 1 88.25 84 GLY A O 1
ATOM 670 N N . ILE A 1 85 ? -9.391 31.312 -7.727 1 83.38 85 ILE A N 1
ATOM 671 C CA . ILE A 1 85 ? -9.633 30.844 -9.086 1 83.38 85 ILE A CA 1
ATOM 672 C C . ILE A 1 85 ? -8.391 31.094 -9.945 1 83.38 85 ILE A C 1
ATOM 674 O O . ILE A 1 85 ? -8.094 30.328 -10.852 1 83.38 85 ILE A O 1
ATOM 678 N N . SER A 1 86 ? -7.738 32.188 -9.555 1 81.31 86 SER A N 1
ATOM 679 C CA . SER A 1 86 ? -6.516 32.562 -10.266 1 81.31 86 SER A CA 1
ATOM 680 C C . SER A 1 86 ? -5.441 33.031 -9.297 1 81.31 86 SER A C 1
ATOM 682 O O . SER A 1 86 ? -5.758 33.594 -8.242 1 81.31 86 SER A O 1
ATOM 684 N N . ASN A 1 87 ? -4.203 32.906 -9.758 1 85.81 87 ASN A N 1
ATOM 685 C CA . ASN A 1 87 ? -3.082 33.312 -8.914 1 85.81 87 ASN A CA 1
ATOM 686 C C . ASN A 1 87 ? -2.73 34.781 -9.117 1 85.81 87 ASN A C 1
ATOM 688 O O . ASN A 1 87 ? -1.773 35.281 -8.523 1 85.81 87 ASN A O 1
ATOM 692 N N . PHE A 1 88 ? -3.467 35.5 -9.758 1 81.38 88 PHE A N 1
ATOM 693 C CA . PHE A 1 88 ? -3.135 36.875 -10.195 1 81.38 88 PHE A CA 1
ATOM 694 C C . PHE A 1 88 ? -2.949 37.781 -9 1 81.38 88 PHE A C 1
ATOM 696 O O . PHE A 1 88 ? -2 38.562 -8.953 1 81.38 88 PHE A O 1
ATOM 703 N N . ASP A 1 89 ? -3.766 37.781 -8.039 1 82.75 89 ASP A N 1
ATOM 704 C CA . ASP A 1 89 ? -3.771 38.719 -6.918 1 82.75 89 ASP A CA 1
ATOM 705 C C . ASP A 1 89 ? -2.951 38.156 -5.75 1 82.75 89 ASP A C 1
ATOM 707 O O . ASP A 1 89 ? -2.77 38.844 -4.738 1 82.75 89 ASP A O 1
ATOM 711 N N . PHE A 1 90 ? -2.436 37.031 -5.852 1 89.06 90 PHE A N 1
ATOM 712 C CA . PHE A 1 90 ? -1.789 36.344 -4.73 1 89.06 90 PHE A CA 1
ATOM 713 C C . PHE A 1 90 ? -0.493 37.062 -4.348 1 89.06 90 PHE A C 1
ATOM 715 O O . PHE A 1 90 ? -0.219 37.25 -3.166 1 89.06 90 PHE A O 1
ATOM 722 N N . PRO A 1 91 ? 0.297 37.562 -5.277 1 90.12 91 PRO A N 1
ATOM 723 C CA . PRO A 1 91 ? 1.528 38.25 -4.91 1 90.12 91 PRO A CA 1
ATOM 724 C C . PRO A 1 91 ? 1.268 39.5 -4.074 1 90.12 91 PRO A C 1
ATOM 726 O O . PRO A 1 91 ? 2.049 39.844 -3.176 1 90.12 91 PRO A O 1
ATOM 729 N N . LYS A 1 92 ? 0.197 40.188 -4.422 1 89.75 92 LYS A N 1
ATOM 730 C CA . LYS A 1 92 ? -0.15 41.375 -3.648 1 89.75 92 LYS A CA 1
ATOM 731 C C . LYS A 1 92 ? -0.445 41 -2.193 1 89.75 92 LYS A C 1
ATOM 733 O O . LYS A 1 92 ? -0.033 41.719 -1.278 1 89.75 92 LYS A O 1
ATOM 738 N N . GLN A 1 93 ? -1.164 39.969 -2.002 1 90.62 93 GLN A N 1
ATOM 739 C CA . GLN A 1 93 ? -1.47 39.5 -0.651 1 90.62 93 GLN A CA 1
ATOM 740 C C . GLN A 1 93 ? -0.197 39.156 0.11 1 90.62 93 GLN A C 1
ATOM 742 O O . GLN A 1 93 ? -0.061 39.469 1.292 1 90.62 93 GLN A O 1
ATOM 747 N N . LEU A 1 94 ? 0.7 38.531 -0.537 1 94 94 LEU A N 1
ATOM 748 C CA . LEU A 1 94 ? 1.971 38.156 0.08 1 94 94 LEU A CA 1
ATOM 749 C C . LEU A 1 94 ? 2.744 39.406 0.51 1 94 94 LEU A C 1
ATOM 751 O O . LEU A 1 94 ? 3.35 39.438 1.585 1 94 94 LEU A O 1
ATOM 755 N N . MET A 1 95 ? 2.686 40.406 -0.317 1 94.19 95 MET A N 1
ATOM 756 C CA . MET A 1 95 ? 3.375 41.656 0.004 1 94.19 95 MET A CA 1
ATOM 757 C C . MET A 1 95 ? 2.787 42.281 1.257 1 94.19 95 MET A C 1
ATOM 759 O O . MET A 1 95 ? 3.518 42.875 2.064 1 94.19 95 MET A O 1
ATOM 763 N N . ASP A 1 96 ? 1.484 42.219 1.357 1 92.88 96 ASP A N 1
ATOM 764 C CA . ASP A 1 96 ? 0.824 42.75 2.547 1 92.88 96 ASP A CA 1
ATOM 765 C C . ASP A 1 96 ? 1.322 42.031 3.809 1 92.88 96 ASP A C 1
ATOM 767 O O . ASP A 1 96 ? 1.608 42.688 4.816 1 92.88 96 ASP A O 1
ATOM 771 N N . PHE A 1 97 ? 1.438 40.75 3.742 1 94.38 97 PHE A N 1
ATOM 772 C CA . PHE A 1 97 ? 1.922 40 4.887 1 94.38 97 PHE A CA 1
ATOM 773 C C . PHE A 1 97 ? 3.381 40.312 5.176 1 94.38 97 PHE A C 1
ATOM 775 O O . PHE A 1 97 ? 3.77 40.469 6.34 1 94.38 97 PHE A O 1
ATOM 782 N N . ALA A 1 98 ? 4.121 40.438 4.141 1 96.5 98 ALA A N 1
ATOM 783 C CA . ALA A 1 98 ? 5.539 40.75 4.293 1 96.5 98 ALA A CA 1
ATOM 784 C C . ALA A 1 98 ? 5.727 42.094 4.988 1 96.5 98 ALA A C 1
ATOM 786 O O . ALA A 1 98 ? 6.625 42.25 5.816 1 96.5 98 ALA A O 1
ATOM 787 N N . THR A 1 99 ? 4.875 43 4.629 1 96 99 THR A N 1
ATOM 788 C CA . THR A 1 99 ? 4.93 44.344 5.234 1 96 99 THR A CA 1
ATOM 789 C C . THR A 1 99 ? 4.609 44.25 6.723 1 96 99 THR A C 1
ATOM 791 O O . THR A 1 99 ? 5.285 44.906 7.539 1 96 99 THR A O 1
ATOM 794 N N . LEU A 1 100 ? 3.637 43.5 7.07 1 94.62 100 LEU A N 1
ATOM 795 C CA . LEU A 1 100 ? 3.219 43.344 8.461 1 94.62 100 LEU A CA 1
ATOM 796 C C . LEU A 1 100 ? 4.312 42.688 9.289 1 94.62 100 LEU A C 1
ATOM 798 O O . LEU A 1 100 ? 4.578 43.094 10.422 1 94.62 100 LEU A O 1
ATOM 802 N N . LEU A 1 101 ? 4.977 41.75 8.719 1 96.25 101 LEU A N 1
ATOM 803 C CA . LEU A 1 101 ? 5.906 40.906 9.461 1 96.25 101 LEU A CA 1
ATOM 804 C C . LEU A 1 101 ? 7.332 41.406 9.336 1 96.25 101 LEU A C 1
ATOM 806 O O . LEU A 1 101 ? 8.227 40.969 10.055 1 96.25 101 LEU A O 1
ATOM 810 N N . LYS A 1 102 ? 7.547 42.312 8.391 1 95.75 102 LYS A N 1
ATOM 811 C CA . LYS A 1 102 ? 8.852 42.844 8.062 1 95.75 102 LYS A CA 1
ATOM 812 C C . LYS A 1 102 ? 9.805 41.781 7.57 1 95.75 102 LYS A C 1
ATOM 814 O O . LYS A 1 102 ? 11 41.812 7.875 1 95.75 102 LYS A O 1
ATOM 819 N N . ARG A 1 103 ? 9.297 40.781 7.023 1 96.75 103 ARG A N 1
ATOM 820 C CA . ARG A 1 103 ? 10.008 39.688 6.348 1 96.75 103 ARG A CA 1
ATOM 821 C C . ARG A 1 103 ? 9.078 38.938 5.418 1 96.75 103 ARG A C 1
ATOM 823 O O . ARG A 1 103 ? 7.855 38.969 5.574 1 96.75 103 ARG A O 1
ATOM 830 N N . THR A 1 104 ? 9.664 38.219 4.496 1 97 104 THR A N 1
ATOM 831 C CA . THR A 1 104 ? 8.891 37.375 3.605 1 97 104 THR A CA 1
ATOM 832 C C . THR A 1 104 ? 8.648 36 4.242 1 97 104 THR A C 1
ATOM 834 O O . THR A 1 104 ? 9.383 35.594 5.148 1 97 104 THR A O 1
ATOM 837 N N . GLU A 1 105 ? 7.59 35.375 3.865 1 96.94 105 GLU A N 1
ATOM 838 C CA . GLU A 1 105 ? 7.289 34.031 4.32 1 96.94 105 GLU A CA 1
ATOM 839 C C . GLU A 1 105 ? 8.375 33.062 3.895 1 96.94 105 GLU A C 1
ATOM 841 O O . GLU A 1 105 ? 9.18 33.344 3.004 1 96.94 105 GLU A O 1
ATOM 846 N N . ASP A 1 106 ? 8.461 31.953 4.527 1 97.25 106 ASP A N 1
ATOM 847 C CA . ASP A 1 106 ? 9.445 30.922 4.199 1 97.25 106 ASP A CA 1
ATOM 848 C C . ASP A 1 106 ? 8.992 30.094 3 1 97.25 106 ASP A C 1
ATOM 850 O O . ASP A 1 106 ? 9.82 29.547 2.275 1 97.25 106 ASP A O 1
ATOM 854 N N . ILE A 1 107 ? 7.688 29.969 2.824 1 97.62 107 ILE A N 1
ATOM 855 C CA . ILE A 1 107 ? 7.117 29.266 1.683 1 97.62 107 ILE A CA 1
ATOM 856 C C . ILE A 1 107 ? 5.715 29.797 1.397 1 97.62 107 ILE A C 1
ATOM 858 O O . ILE A 1 107 ? 4.957 30.094 2.324 1 97.62 107 ILE A O 1
ATOM 862 N N . SER A 1 108 ? 5.34 29.875 0.145 1 97.69 108 SER A N 1
ATOM 863 C CA . SER A 1 108 ? 3.99 30.219 -0.288 1 97.69 108 SER A CA 1
ATOM 864 C C . SER A 1 108 ? 3.586 29.422 -1.527 1 97.69 108 SER A C 1
ATOM 866 O O . SER A 1 108 ? 4.418 29.156 -2.398 1 97.69 108 SER A O 1
ATOM 868 N N . GLU A 1 109 ? 2.396 28.984 -1.521 1 97.19 109 GLU A N 1
ATOM 869 C CA . GLU A 1 109 ? 1.854 28.25 -2.664 1 97.19 109 GLU A CA 1
ATOM 870 C C . GLU A 1 109 ? 0.416 28.672 -2.953 1 97.19 109 GLU A C 1
ATOM 872 O O . GLU A 1 109 ? -0.297 29.125 -2.057 1 97.19 109 GLU A O 1
ATOM 877 N N . PHE A 1 110 ? 0.017 28.5 -4.219 1 94.62 110 PHE A N 1
ATOM 878 C CA . PHE A 1 110 ? -1.344 28.75 -4.68 1 94.62 110 PHE A CA 1
ATOM 879 C C . PHE A 1 110 ? -2.09 27.453 -4.898 1 94.62 110 PHE A C 1
ATOM 881 O O . PHE A 1 110 ? -1.515 26.469 -5.395 1 94.62 110 PHE A O 1
ATOM 888 N N . VAL A 1 111 ? -3.311 27.406 -4.477 1 94.5 111 VAL A N 1
ATOM 889 C CA . VAL A 1 111 ? -4.219 26.281 -4.734 1 94.5 111 VAL A CA 1
ATOM 890 C C . VAL A 1 111 ? -5.441 26.781 -5.496 1 94.5 111 VAL A C 1
ATOM 892 O O . VAL A 1 111 ? -6.07 27.766 -5.102 1 94.5 111 VAL A O 1
ATOM 895 N N . GLU A 1 112 ? -5.785 26.109 -6.551 1 91.06 112 GLU A N 1
ATOM 896 C CA . GLU A 1 112 ? -6.996 26.453 -7.285 1 91.06 112 GLU A CA 1
ATOM 897 C C . GLU A 1 112 ? -8.25 25.984 -6.547 1 91.06 112 GLU A C 1
ATOM 899 O O . GLU A 1 112 ? -8.344 24.828 -6.156 1 91.06 112 GLU A O 1
ATOM 904 N N . GLY A 1 113 ? -9.078 26.953 -6.32 1 89.56 113 GLY A N 1
ATOM 905 C CA . GLY A 1 113 ? -10.336 26.641 -5.652 1 89.56 113 GLY A CA 1
ATOM 906 C C . GLY A 1 113 ? -11.484 26.422 -6.617 1 89.56 113 GLY A C 1
ATOM 907 O O . GLY A 1 113 ? -11.297 25.875 -7.707 1 89.56 113 GLY A O 1
ATOM 908 N N . GLU A 1 114 ? -12.68 26.578 -6.008 1 85.38 114 GLU A N 1
ATOM 909 C CA . GLU A 1 114 ? -13.898 26.438 -6.797 1 85.38 114 GLU A CA 1
ATOM 910 C C . GLU A 1 114 ? -14.852 27.609 -6.566 1 85.38 114 GLU A C 1
ATOM 912 O O . GLU A 1 114 ? -15 28.078 -5.434 1 85.38 114 GLU A O 1
ATOM 917 N N . LEU A 1 115 ? -15.32 28.094 -7.719 1 81.44 115 LEU A N 1
ATOM 918 C CA . LEU A 1 115 ? -16.359 29.125 -7.672 1 81.44 115 LEU A CA 1
ATOM 919 C C . LEU A 1 115 ? -17.719 28.531 -8.008 1 81.44 115 LEU A C 1
ATOM 921 O O . LEU A 1 115 ? -17.922 28.016 -9.109 1 81.44 115 LEU A O 1
ATOM 925 N N . ARG A 1 116 ? -18.547 28.516 -6.992 1 81.12 116 ARG A N 1
ATOM 926 C CA . ARG A 1 116 ? -19.938 28.109 -7.172 1 81.12 116 ARG A CA 1
ATOM 927 C C . ARG A 1 116 ? -20.891 29.281 -6.961 1 81.12 116 ARG A C 1
ATOM 929 O O . ARG A 1 116 ? -21.094 29.719 -5.828 1 81.12 116 ARG A O 1
ATOM 936 N N . LEU A 1 117 ? -21.547 29.594 -8.008 1 83.5 117 LEU A N 1
ATOM 937 C CA . LEU A 1 117 ? -22.312 30.828 -8 1 83.5 117 LEU A CA 1
ATOM 938 C C . LEU A 1 117 ? -23.484 30.75 -7.031 1 83.5 117 LEU A C 1
ATOM 940 O O . LEU A 1 117 ? -23.828 31.734 -6.375 1 83.5 117 LEU A O 1
ATOM 944 N N . ASN A 1 118 ? -23.984 29.562 -6.953 1 83.75 118 ASN A N 1
ATOM 945 C CA . ASN A 1 118 ? -25.172 29.406 -6.121 1 83.75 118 ASN A CA 1
ATOM 946 C C . ASN A 1 118 ? -24.828 29.5 -4.637 1 83.75 118 ASN A C 1
ATOM 948 O O . ASN A 1 118 ? -25.719 29.641 -3.799 1 83.75 118 ASN A O 1
ATOM 952 N N . LYS A 1 119 ? -23.609 29.484 -4.27 1 83.88 119 LYS A N 1
ATOM 953 C CA . LYS A 1 119 ? -23.188 29.516 -2.873 1 83.88 119 LYS A CA 1
ATOM 954 C C . LYS A 1 119 ? -22.766 30.938 -2.463 1 83.88 119 LYS A C 1
ATOM 956 O O . LYS A 1 119 ? -22.609 31.219 -1.272 1 83.88 119 LYS A O 1
ATOM 961 N N . LEU A 1 120 ? -22.703 31.859 -3.385 1 82.19 120 LEU A N 1
ATOM 962 C CA . LEU A 1 120 ? -22.156 33.188 -3.113 1 82.19 120 LEU A CA 1
ATOM 963 C C . LEU A 1 120 ? -23.203 34.094 -2.455 1 82.19 120 LEU A C 1
ATOM 965 O O . LEU A 1 120 ? -24.375 34.031 -2.809 1 82.19 120 LEU A O 1
ATOM 969 N N . SER A 1 121 ? -22.672 34.781 -1.508 1 81.19 121 SER A N 1
ATOM 970 C CA . SER A 1 121 ? -23.516 35.875 -1.035 1 81.19 121 SER A CA 1
ATOM 971 C C . SER A 1 121 ? -23.766 36.906 -2.139 1 81.19 121 SER A C 1
ATOM 973 O O . SER A 1 121 ? -23.031 36.938 -3.133 1 81.19 121 SER A O 1
ATOM 975 N N . GLN A 1 122 ? -24.766 37.625 -1.951 1 81.62 122 GLN A N 1
ATOM 976 C CA . GLN A 1 122 ? -25.094 38.625 -2.945 1 81.62 122 GLN A CA 1
ATOM 977 C C . GLN A 1 122 ? -23.938 39.594 -3.129 1 81.62 122 GLN A C 1
ATOM 979 O O . GLN A 1 122 ? -23.625 40 -4.254 1 81.62 122 GLN A O 1
ATOM 984 N N . GLU A 1 123 ? -23.297 39.938 -2.045 1 79.38 123 GLU A N 1
ATOM 985 C CA . GLU A 1 123 ? -22.172 40.844 -2.107 1 79.38 123 GLU A CA 1
ATOM 986 C C . GLU A 1 123 ? -21.016 40.25 -2.9 1 79.38 123 GLU A C 1
ATOM 988 O O . GLU A 1 123 ? -20.438 40.906 -3.764 1 79.38 123 GLU A O 1
ATOM 993 N N . ASP A 1 124 ? -20.734 39.062 -2.6 1 78.44 124 ASP A N 1
ATOM 994 C CA . ASP A 1 124 ? -19.641 38.406 -3.291 1 78.44 124 ASP A CA 1
ATOM 995 C C . ASP A 1 124 ? -19.953 38.219 -4.773 1 78.44 124 ASP A C 1
ATOM 997 O O . ASP A 1 124 ? -19.078 38.406 -5.629 1 78.44 124 ASP A O 1
ATOM 1001 N N . TYR A 1 125 ? -21.203 37.844 -5.027 1 81.44 125 TYR A N 1
ATOM 1002 C CA . TYR A 1 125 ? -21.641 37.688 -6.414 1 81.44 125 TYR A CA 1
ATOM 1003 C C . TYR A 1 125 ? -21.453 38.969 -7.199 1 81.44 125 TYR A C 1
ATOM 1005 O O . TYR A 1 125 ? -20.922 38.969 -8.312 1 81.44 125 TYR A O 1
ATOM 1013 N N . ASN A 1 126 ? -21.859 39.969 -6.605 1 81.75 126 ASN A N 1
ATOM 1014 C CA . ASN A 1 126 ? -21.75 41.25 -7.266 1 81.75 126 ASN A CA 1
ATOM 1015 C C . ASN A 1 126 ? -20.281 41.625 -7.539 1 81.75 126 ASN A C 1
ATOM 1017 O O . ASN A 1 126 ? -19.969 42.156 -8.602 1 81.75 126 ASN A O 1
ATOM 1021 N N . SER A 1 127 ? -19.5 41.344 -6.59 1 78.12 127 SER A N 1
ATOM 1022 C CA . SER A 1 127 ? -18.078 41.625 -6.746 1 78.12 127 SER A CA 1
ATOM 1023 C C . SER A 1 127 ? -17.453 40.812 -7.875 1 78.12 127 SER A C 1
ATOM 1025 O O . SER A 1 127 ? -16.703 41.344 -8.688 1 78.12 127 SER A O 1
ATOM 1027 N N . ILE A 1 128 ? -17.797 39.594 -7.902 1 78.44 128 ILE A N 1
ATOM 1028 C CA . ILE A 1 128 ? -17.266 38.688 -8.93 1 78.44 128 ILE A CA 1
ATOM 1029 C C . ILE A 1 128 ? -17.766 39.125 -10.305 1 78.44 128 ILE A C 1
ATOM 1031 O O . ILE A 1 128 ? -17 39.156 -11.273 1 78.44 128 ILE A O 1
ATOM 1035 N N . LYS A 1 129 ? -19.016 39.469 -10.281 1 81.44 129 LYS A N 1
ATOM 1036 C CA . LYS A 1 129 ? -19.609 39.938 -11.531 1 81.44 129 LYS A CA 1
ATOM 1037 C C . LYS A 1 129 ? -18.891 41.188 -12.039 1 81.44 129 LYS A C 1
ATOM 1039 O O . LYS A 1 129 ? -18.578 41.281 -13.227 1 81.44 129 LYS A O 1
ATOM 1044 N N . MET A 1 130 ? -18.719 42.094 -11.172 1 81.56 130 MET A N 1
ATOM 1045 C CA . MET A 1 130 ? -18.031 43.312 -11.531 1 81.56 130 MET A CA 1
ATOM 1046 C C . MET A 1 130 ? -16.641 43.031 -12.055 1 81.56 130 MET A C 1
ATOM 1048 O O . MET A 1 130 ? -16.219 43.625 -13.055 1 81.56 130 MET A O 1
ATOM 1052 N N . PHE A 1 131 ? -15.992 42.188 -11.359 1 77.5 131 PHE A N 1
ATOM 1053 C CA . PHE A 1 131 ? -14.633 41.812 -11.75 1 77.5 131 PHE A CA 1
ATOM 1054 C C . PHE A 1 131 ? -14.617 41.125 -13.109 1 77.5 131 PHE A C 1
ATOM 1056 O O . PHE A 1 131 ? -13.773 41.438 -13.953 1 77.5 131 PHE A O 1
ATOM 1063 N N . SER A 1 132 ? -15.5 40.219 -13.305 1 79.5 132 SER A N 1
ATOM 1064 C CA . SER A 1 132 ? -15.625 39.5 -14.57 1 79.5 132 SER A CA 1
ATOM 1065 C C . SER A 1 132 ? -15.906 40.469 -15.727 1 79.5 132 SER A C 1
ATOM 1067 O O . SER A 1 132 ? -15.359 40.312 -16.812 1 79.5 132 SER A O 1
ATOM 1069 N N . GLU A 1 133 ? -16.703 41.281 -15.477 1 80.19 133 GLU A N 1
ATOM 1070 C CA . GLU A 1 133 ? -17.062 42.281 -16.484 1 80.19 133 GLU A CA 1
ATOM 1071 C C . GLU A 1 133 ? -15.852 43.125 -16.891 1 80.19 133 GLU A C 1
ATOM 1073 O O . GLU A 1 133 ? -15.648 43.406 -18.062 1 80.19 133 GLU A O 1
ATOM 1078 N N . LYS A 1 134 ? -15.164 43.406 -15.945 1 77.38 134 LYS A N 1
ATOM 1079 C CA . LYS A 1 134 ? -13.961 44.188 -16.203 1 77.38 134 LYS A CA 1
ATOM 1080 C C . LYS A 1 134 ? -12.977 43.406 -17.078 1 77.38 134 LYS A C 1
ATOM 1082 O O . LYS A 1 134 ? -12.258 44 -17.891 1 77.38 134 LYS A O 1
ATOM 1087 N N . LEU A 1 135 ? -12.938 42.156 -16.875 1 76.56 135 LEU A N 1
ATOM 1088 C CA . LEU A 1 135 ? -12 41.312 -17.609 1 76.56 135 LEU A CA 1
ATOM 1089 C C . LEU A 1 135 ? -12.625 40.844 -18.922 1 76.56 135 LEU A C 1
ATOM 1091 O O . LEU A 1 135 ? -11.953 40.219 -19.734 1 76.56 135 LEU A O 1
ATOM 1095 N N . GLY A 1 136 ? -13.82 41.188 -19.078 1 78.19 136 GLY A N 1
ATOM 1096 C CA . GLY A 1 136 ? -14.539 40.75 -20.266 1 78.19 136 GLY A CA 1
ATOM 1097 C C . GLY A 1 136 ? -14.836 39.25 -20.297 1 78.19 136 GLY A C 1
ATOM 1098 O O . GLY A 1 136 ? -14.828 38.656 -21.359 1 78.19 136 GLY A O 1
ATOM 1099 N N . MET A 1 137 ? -14.984 38.688 -19.141 1 80 137 MET A N 1
ATOM 1100 C CA . MET A 1 137 ? -15.234 37.25 -19.047 1 80 137 MET A CA 1
ATOM 1101 C C . MET A 1 137 ? -16.641 37 -18.5 1 80 137 MET A C 1
ATOM 1103 O O . MET A 1 137 ? -17.172 37.781 -17.719 1 80 137 MET A O 1
ATOM 1107 N N . PRO A 1 138 ? -17.219 35.938 -18.984 1 82.56 138 PRO A N 1
ATOM 1108 C CA . PRO A 1 138 ? -18.531 35.594 -18.422 1 82.56 138 PRO A CA 1
ATOM 1109 C C . PRO A 1 138 ? -18.422 35.094 -16.984 1 82.56 138 PRO A C 1
ATOM 1111 O O . PRO A 1 138 ? -17.375 34.531 -16.594 1 82.56 138 PRO A O 1
ATOM 1114 N N . VAL A 1 139 ? -19.438 35.438 -16.234 1 81.38 139 VAL A N 1
ATOM 1115 C CA . VAL A 1 139 ? -19.516 34.906 -14.875 1 81.38 139 VAL A CA 1
ATOM 1116 C C . VAL A 1 139 ? -20.062 33.5 -14.891 1 81.38 139 VAL A C 1
ATOM 1118 O O . VAL A 1 139 ? -21.219 33.25 -15.242 1 81.38 139 VAL A O 1
ATOM 1121 N N . LYS A 1 140 ? -19.281 32.562 -14.711 1 83.06 140 LYS A N 1
ATOM 1122 C CA . LYS A 1 140 ? -19.688 31.156 -14.68 1 83.06 140 LYS A CA 1
ATOM 1123 C C . LYS A 1 140 ? -18.953 30.391 -13.586 1 83.06 140 LYS A C 1
ATOM 1125 O O . LYS A 1 140 ? -17.922 30.844 -13.078 1 83.06 140 LYS A O 1
ATOM 1130 N N . GLU A 1 141 ? -19.594 29.406 -13.18 1 85 141 GLU A N 1
ATOM 1131 C CA . GLU A 1 141 ? -18.906 28.516 -12.25 1 85 141 GLU A CA 1
ATOM 1132 C C . GLU A 1 141 ? -17.562 28.047 -12.828 1 85 141 GLU A C 1
ATOM 1134 O O . GLU A 1 141 ? -17.438 27.844 -14.039 1 85 141 GLU A O 1
ATOM 1139 N N . CYS A 1 142 ? -16.547 28.125 -12.023 1 81.94 142 CYS A N 1
ATOM 1140 C CA . CYS A 1 142 ? -15.234 27.75 -12.523 1 81.94 142 CYS A CA 1
ATOM 1141 C C . CYS A 1 142 ? -14.352 27.234 -11.391 1 81.94 142 CYS A C 1
ATOM 1143 O O . CYS A 1 142 ? -14.75 27.25 -10.227 1 81.94 142 CYS A O 1
ATOM 1145 N N . GLY A 1 143 ? -13.242 26.734 -11.852 1 83.31 143 GLY A N 1
ATOM 1146 C CA . GLY A 1 143 ? -12.281 26.219 -10.898 1 83.31 143 GLY A CA 1
ATOM 1147 C C . GLY A 1 143 ? -12.297 24.703 -10.812 1 83.31 143 GLY A C 1
ATOM 1148 O O . GLY A 1 143 ? -13.336 24.062 -11.016 1 83.31 143 GLY A O 1
ATOM 1149 N N . ASN A 1 144 ? -11.234 24.125 -10.656 1 86.94 144 ASN A N 1
ATOM 1150 C CA . ASN A 1 144 ? -11.039 22.688 -10.586 1 86.94 144 ASN A CA 1
ATOM 1151 C C . ASN A 1 144 ? -10.211 22.281 -9.367 1 86.94 144 ASN A C 1
ATOM 1153 O O . ASN A 1 144 ? -9.023 21.984 -9.492 1 86.94 144 ASN A O 1
ATOM 1157 N N . PHE A 1 145 ? -10.93 22.359 -8.211 1 90.62 145 PHE A N 1
ATOM 1158 C CA . PHE A 1 145 ? -10.258 21.922 -6.984 1 90.62 145 PHE A CA 1
ATOM 1159 C C . PHE A 1 145 ? -9.938 20.438 -7.035 1 90.62 145 PHE A C 1
ATOM 1161 O O . PHE A 1 145 ? -10.828 19.609 -7.254 1 90.62 145 PHE A O 1
ATOM 1168 N N . LYS A 1 146 ? -8.688 20.078 -6.906 1 91.5 146 LYS A N 1
ATOM 1169 C CA . LYS A 1 146 ? -8.234 18.688 -6.91 1 91.5 146 LYS A CA 1
ATOM 1170 C C . LYS A 1 146 ? -7.453 18.359 -5.641 1 91.5 146 LYS A C 1
ATOM 1172 O O . LYS A 1 146 ? -6.438 18.984 -5.352 1 91.5 146 LYS A O 1
ATOM 1177 N N . THR A 1 147 ? -7.867 17.328 -4.98 1 94 147 THR A N 1
ATOM 1178 C CA . THR A 1 147 ? -7.223 16.875 -3.758 1 94 147 THR A CA 1
ATOM 1179 C C . THR A 1 147 ? -5.738 16.609 -3.992 1 94 147 THR A C 1
ATOM 1181 O O . THR A 1 147 ? -4.895 17 -3.18 1 94 147 THR A O 1
ATOM 1184 N N . GLU A 1 148 ? -5.391 15.945 -5.098 1 93.75 148 GLU A N 1
ATOM 1185 C CA . GLU A 1 148 ? -4.008 15.594 -5.41 1 93.75 148 GLU A CA 1
ATOM 1186 C C . GLU A 1 148 ? -3.133 16.844 -5.5 1 93.75 148 GLU A C 1
ATOM 1188 O O . GLU A 1 148 ? -1.951 16.797 -5.148 1 93.75 148 GLU A O 1
ATOM 1193 N N . ASN A 1 149 ? -3.699 17.953 -5.988 1 94.38 149 ASN A N 1
ATOM 1194 C CA . ASN A 1 149 ? -2.947 19.203 -6.078 1 94.38 149 ASN A CA 1
ATOM 1195 C C . ASN A 1 149 ? -2.641 19.766 -4.699 1 94.38 149 ASN A C 1
ATOM 1197 O O . ASN A 1 149 ? -1.543 20.281 -4.461 1 94.38 149 ASN A O 1
ATOM 1201 N N . VAL A 1 150 ? -3.607 19.766 -3.787 1 96 150 VAL A N 1
ATOM 1202 C CA . VAL A 1 150 ? -3.412 20.25 -2.426 1 96 150 VAL A CA 1
ATOM 1203 C C . VAL A 1 150 ? -2.371 19.375 -1.713 1 96 150 VAL A C 1
ATOM 1205 O O . VAL A 1 150 ? -1.535 19.891 -0.967 1 96 150 VAL A O 1
ATOM 1208 N N . ILE A 1 151 ? -2.404 18.078 -1.948 1 96.06 151 ILE A N 1
ATOM 1209 C CA . ILE A 1 151 ? -1.437 17.172 -1.352 1 96.06 151 ILE A CA 1
ATOM 1210 C C . ILE A 1 151 ? -0.03 17.531 -1.825 1 96.06 151 ILE A C 1
ATOM 1212 O O . ILE A 1 151 ? 0.912 17.547 -1.029 1 96.06 151 ILE A O 1
ATOM 1216 N N . ALA A 1 152 ? 0.093 17.766 -3.084 1 95.31 152 ALA A N 1
ATOM 1217 C CA . ALA A 1 152 ? 1.389 18.188 -3.615 1 95.31 152 ALA A CA 1
ATOM 1218 C C . ALA A 1 152 ? 1.896 19.438 -2.908 1 95.31 152 ALA A C 1
ATOM 1220 O O . ALA A 1 152 ? 3.082 19.531 -2.584 1 95.31 152 ALA A O 1
ATOM 1221 N N . VAL A 1 153 ? 1.033 20.391 -2.711 1 95.94 153 VAL A N 1
ATOM 1222 C CA . VAL A 1 153 ? 1.367 21.609 -1.979 1 95.94 153 VAL A CA 1
ATOM 1223 C C . VAL A 1 153 ? 1.79 21.266 -0.555 1 95.94 153 VAL A C 1
ATOM 1225 O O . VAL A 1 153 ? 2.812 21.75 -0.066 1 95.94 153 VAL A O 1
ATOM 1228 N N . ALA A 1 154 ? 1.021 20.438 0.114 1 97.38 154 ALA A N 1
ATOM 1229 C CA . ALA A 1 154 ? 1.314 20.031 1.484 1 97.38 154 ALA A CA 1
ATOM 1230 C C . ALA A 1 154 ? 2.693 19.375 1.579 1 97.38 154 ALA A C 1
ATOM 1232 O O . ALA A 1 154 ? 3.42 19.594 2.551 1 97.38 154 ALA A O 1
ATOM 1233 N N . GLU A 1 155 ? 3.059 18.578 0.609 1 94.94 155 GLU A N 1
ATOM 1234 C CA . GLU A 1 155 ? 4.359 17.906 0.593 1 94.94 155 GLU A CA 1
ATOM 1235 C C . GLU A 1 155 ? 5.496 18.922 0.516 1 94.94 155 GLU A C 1
ATOM 1237 O O . GLU A 1 155 ? 6.543 18.75 1.136 1 94.94 155 GLU A O 1
ATOM 1242 N N . LYS A 1 156 ? 5.316 19.984 -0.283 1 95.81 156 LYS A N 1
ATOM 1243 C CA . LYS A 1 156 ? 6.301 21.062 -0.327 1 95.81 156 LYS A CA 1
ATOM 1244 C C . LYS A 1 156 ? 6.465 21.703 1.045 1 95.81 156 LYS A C 1
ATOM 1246 O O . LYS A 1 156 ? 7.59 21.969 1.482 1 95.81 156 LYS A O 1
ATOM 1251 N N . PHE A 1 157 ? 5.379 21.984 1.66 1 96.81 157 PHE A N 1
ATOM 1252 C CA . PHE A 1 157 ? 5.406 22.594 2.982 1 96.81 157 PHE A CA 1
ATOM 1253 C C . PHE A 1 157 ? 6.102 21.688 3.988 1 96.81 157 PHE A C 1
ATOM 1255 O O . PHE A 1 157 ? 6.828 22.156 4.863 1 96.81 157 PHE A O 1
ATOM 1262 N N . MET A 1 158 ? 5.805 20.406 3.883 1 93.75 158 MET A N 1
ATOM 1263 C CA . MET A 1 158 ? 6.406 19.438 4.785 1 93.75 158 MET A CA 1
ATOM 1264 C C . MET A 1 158 ? 7.926 19.5 4.73 1 93.75 158 MET A C 1
ATOM 1266 O O . MET A 1 158 ? 8.594 19.453 5.766 1 93.75 158 MET A O 1
ATOM 1270 N N . LYS A 1 159 ? 8.523 19.641 3.592 1 90.75 159 LYS A N 1
ATOM 1271 C CA . LYS A 1 159 ? 9.969 19.688 3.395 1 90.75 159 LYS A CA 1
ATOM 1272 C C . LYS A 1 159 ? 10.578 20.875 4.145 1 90.75 159 LYS A C 1
ATOM 1274 O O . LYS A 1 159 ? 11.711 20.781 4.625 1 90.75 159 LYS A O 1
ATOM 1279 N N . ILE A 1 160 ? 9.797 21.875 4.305 1 91.81 160 ILE A N 1
ATOM 1280 C CA . ILE A 1 160 ? 10.305 23.109 4.918 1 91.81 160 ILE A CA 1
ATOM 1281 C C . ILE A 1 160 ? 9.969 23.109 6.406 1 91.81 160 ILE A C 1
ATOM 1283 O O . ILE A 1 160 ? 10.836 23.375 7.242 1 91.81 160 ILE A O 1
ATOM 1287 N N . MET A 1 161 ? 8.773 22.766 6.742 1 92.19 161 MET A N 1
ATOM 1288 C CA . MET A 1 161 ? 8.266 22.906 8.102 1 92.19 161 MET A CA 1
ATOM 1289 C C . MET A 1 161 ? 8.812 21.812 9.016 1 92.19 161 MET A C 1
ATOM 1291 O O . MET A 1 161 ? 8.953 22.016 10.219 1 92.19 161 MET A O 1
ATOM 1295 N N . LYS A 1 162 ? 9.109 20.609 8.477 1 87.5 162 LYS A N 1
ATOM 1296 C CA . LYS A 1 162 ? 9.508 19.484 9.312 1 87.5 162 LYS A CA 1
ATOM 1297 C C . LYS A 1 162 ? 11.023 19.328 9.328 1 87.5 162 LYS A C 1
ATOM 1299 O O . LYS A 1 162 ? 11.539 18.281 9.758 1 87.5 162 LYS A O 1
ATOM 1304 N N . THR A 1 163 ? 11.758 20.219 8.852 1 79.5 163 THR A N 1
ATOM 1305 C CA . THR A 1 163 ? 13.211 20.172 8.914 1 79.5 163 THR A CA 1
ATOM 1306 C C . THR A 1 163 ? 13.68 20.094 10.367 1 79.5 163 THR A C 1
ATOM 1308 O O . THR A 1 163 ? 13.336 20.938 11.188 1 79.5 163 THR A O 1
ATOM 1311 N N . PRO A 1 164 ? 14.336 18.953 10.641 1 72 164 PRO A N 1
ATOM 1312 C CA . PRO A 1 164 ? 14.68 18.719 12.039 1 72 164 PRO A CA 1
ATOM 1313 C C . PRO A 1 164 ? 15.703 19.719 12.578 1 72 164 PRO A C 1
ATOM 1315 O O . PRO A 1 164 ? 16.594 20.141 11.852 1 72 164 PRO A O 1
ATOM 1318 N N . SER A 1 165 ? 15.477 20.047 13.742 1 74.12 165 SER A N 1
ATOM 1319 C CA . SER A 1 165 ? 16.438 20.906 14.43 1 74.12 165 SER A CA 1
ATOM 1320 C C . SER A 1 165 ? 17.562 20.094 15.062 1 74.12 165 SER A C 1
ATOM 1322 O O . SER A 1 165 ? 18.703 20.531 15.07 1 74.12 165 SER A O 1
ATOM 1324 N N . LEU A 1 166 ? 17.203 18.891 15.5 1 86.19 166 LEU A N 1
ATOM 1325 C CA . LEU A 1 166 ? 18.172 18 16.156 1 86.19 166 LEU A CA 1
ATOM 1326 C C . LEU A 1 166 ? 18.344 16.703 15.367 1 86.19 166 LEU A C 1
ATOM 1328 O O . LEU A 1 166 ? 17.75 15.688 15.695 1 86.19 166 LEU A O 1
ATOM 1332 N N . LYS A 1 167 ? 19.219 16.734 14.469 1 90.44 167 LYS A N 1
ATOM 1333 C CA . LYS A 1 167 ? 19.453 15.625 13.547 1 90.44 167 LYS A CA 1
ATOM 1334 C C . LYS A 1 167 ? 20.641 14.766 14.008 1 90.44 167 LYS A C 1
ATOM 1336 O O . LYS A 1 167 ? 21.656 15.289 14.461 1 90.44 167 LYS A O 1
ATOM 1341 N N . MET A 1 168 ? 20.391 13.492 13.922 1 92.75 168 MET A N 1
ATOM 1342 C CA . MET A 1 168 ? 21.469 12.555 14.172 1 92.75 168 MET A CA 1
ATOM 1343 C C . MET A 1 168 ? 22.391 12.445 12.961 1 92.75 168 MET A C 1
ATOM 1345 O O . MET A 1 168 ? 21.938 12.414 11.82 1 92.75 168 MET A O 1
ATOM 1349 N N . PRO A 1 169 ? 23.688 12.383 13.195 1 93.62 169 PRO A N 1
ATOM 1350 C CA . PRO A 1 169 ? 24.594 12.172 12.062 1 93.62 169 PRO A CA 1
ATOM 1351 C C . PRO A 1 169 ? 24.25 10.914 11.266 1 93.62 169 PRO A C 1
ATOM 1353 O O . PRO A 1 169 ? 23.922 9.883 11.859 1 93.62 169 PRO A O 1
ATOM 1356 N N . ASN A 1 170 ? 24.359 11 10.016 1 95 170 ASN A N 1
ATOM 1357 C CA . ASN A 1 170 ? 23.922 9.93 9.125 1 95 170 ASN A CA 1
ATOM 1358 C C . ASN A 1 170 ? 24.625 8.617 9.445 1 95 170 ASN A C 1
ATOM 1360 O O . ASN A 1 170 ? 24 7.551 9.406 1 95 170 ASN A O 1
ATOM 1364 N N . ASN A 1 171 ? 25.891 8.695 9.703 1 95.25 171 ASN A N 1
ATOM 1365 C CA . ASN A 1 171 ? 26.641 7.473 9.992 1 95.25 171 ASN A CA 1
ATOM 1366 C C . ASN A 1 171 ? 26.125 6.785 11.258 1 95.25 171 ASN A C 1
ATOM 1368 O O . ASN A 1 171 ? 25.984 5.562 11.289 1 95.25 171 ASN A O 1
ATOM 1372 N N . LEU A 1 172 ? 25.891 7.594 12.266 1 95.31 172 LEU A N 1
ATOM 1373 C CA . LEU A 1 172 ? 25.359 7.051 13.516 1 95.31 172 LEU A CA 1
ATOM 1374 C C . LEU A 1 172 ? 23.953 6.5 13.312 1 95.31 172 LEU A C 1
ATOM 1376 O O . LEU A 1 172 ? 23.625 5.41 13.797 1 95.31 172 LEU A O 1
ATOM 1380 N N . LEU A 1 173 ? 23.125 7.293 12.641 1 96.25 173 LEU A N 1
ATOM 1381 C CA . LEU A 1 173 ? 21.766 6.859 12.359 1 96.25 173 LEU A CA 1
ATOM 1382 C C . LEU A 1 173 ? 21.75 5.551 11.57 1 96.25 173 LEU A C 1
ATOM 1384 O O . LEU A 1 173 ? 20.969 4.648 11.867 1 96.25 173 LEU A O 1
ATOM 1388 N N . ALA A 1 174 ? 22.594 5.395 10.594 1 96.88 174 ALA A N 1
ATOM 1389 C CA . ALA A 1 174 ? 22.703 4.176 9.797 1 96.88 174 ALA A CA 1
ATOM 1390 C C . ALA A 1 174 ? 23.016 2.967 10.672 1 96.88 174 ALA A C 1
ATOM 1392 O O . ALA A 1 174 ? 22.438 1.891 10.484 1 96.88 174 ALA A O 1
ATOM 1393 N N . LYS A 1 175 ? 23.828 3.156 11.625 1 96.62 175 LYS A N 1
ATOM 1394 C CA . LYS A 1 175 ? 24.203 2.08 12.539 1 96.62 175 LYS A CA 1
ATOM 1395 C C . LYS A 1 175 ? 23.016 1.668 13.406 1 96.62 175 LYS A C 1
ATOM 1397 O O . LYS A 1 175 ? 22.781 0.477 13.617 1 96.62 175 LYS A O 1
ATOM 1402 N N . GLU A 1 176 ? 22.312 2.686 13.93 1 96.31 176 GLU A N 1
ATOM 1403 C CA . GLU A 1 176 ? 21.141 2.406 14.766 1 96.31 176 GLU A CA 1
ATOM 1404 C C . GLU A 1 176 ? 20.062 1.669 13.977 1 96.31 176 GLU A C 1
ATOM 1406 O O . GLU A 1 176 ? 19.438 0.751 14.5 1 96.31 176 GLU A O 1
ATOM 1411 N N . ILE A 1 177 ? 19.875 2.111 12.766 1 97.5 177 ILE A N 1
ATOM 1412 C CA . ILE A 1 177 ? 18.891 1.487 11.891 1 97.5 177 ILE A CA 1
ATOM 1413 C C . ILE A 1 177 ? 19.266 0.034 11.625 1 97.5 177 ILE A C 1
ATOM 1415 O O . ILE A 1 177 ? 18.438 -0.87 11.758 1 97.5 177 ILE A O 1
ATOM 1419 N N . GLU A 1 178 ? 20.484 -0.229 11.273 1 96.94 178 GLU A N 1
ATOM 1420 C CA . GLU A 1 178 ? 20.953 -1.58 10.992 1 96.94 178 GLU A CA 1
ATOM 1421 C C . GLU A 1 178 ? 20.812 -2.482 12.211 1 96.94 178 GLU A C 1
ATOM 1423 O O . GLU A 1 178 ? 20.406 -3.641 12.094 1 96.94 178 GLU A O 1
ATOM 1428 N N . LYS A 1 179 ? 21.172 -1.947 13.359 1 96.25 179 LYS A N 1
ATOM 1429 C CA . LYS A 1 179 ? 21.031 -2.695 14.602 1 96.25 179 LYS A CA 1
ATOM 1430 C C . LYS A 1 179 ? 19.578 -3.123 14.812 1 96.25 179 LYS A C 1
ATOM 1432 O O . LYS A 1 179 ? 19.312 -4.262 15.203 1 96.25 179 LYS A O 1
ATOM 1437 N N . PHE A 1 180 ? 18.688 -2.184 14.578 1 96.62 180 PHE A N 1
ATOM 1438 C CA . PHE A 1 180 ? 17.281 -2.475 14.742 1 96.62 180 PHE A CA 1
ATOM 1439 C C . PHE A 1 180 ? 16.828 -3.557 13.766 1 96.62 180 PHE A C 1
ATOM 1441 O O . PHE A 1 180 ? 16.109 -4.48 14.141 1 96.62 180 PHE A O 1
ATOM 1448 N N . ILE A 1 181 ? 17.25 -3.488 12.516 1 97.12 181 ILE A N 1
ATOM 1449 C CA . ILE A 1 181 ? 16.906 -4.418 11.453 1 97.12 181 ILE A CA 1
ATOM 1450 C C . ILE A 1 181 ? 17.391 -5.82 11.805 1 97.12 181 ILE A C 1
ATOM 1452 O O . ILE A 1 181 ? 16.641 -6.793 11.695 1 97.12 181 ILE A O 1
ATOM 1456 N N . ILE A 1 182 ? 18.594 -5.922 12.273 1 94.88 182 ILE A N 1
ATOM 1457 C CA . ILE A 1 182 ? 19.219 -7.215 12.523 1 94.88 182 ILE A CA 1
ATOM 1458 C C . ILE A 1 182 ? 18.578 -7.879 13.742 1 94.88 182 ILE A C 1
ATOM 1460 O O . ILE A 1 182 ? 18.562 -9.109 13.844 1 94.88 182 ILE A O 1
ATOM 1464 N N . ASN A 1 183 ? 18 -7.055 14.609 1 94.31 183 ASN A N 1
ATOM 1465 C CA . ASN A 1 183 ? 17.375 -7.59 15.82 1 94.31 183 ASN A CA 1
ATOM 1466 C C . ASN A 1 183 ? 15.922 -7.992 15.57 1 94.31 183 ASN A C 1
ATOM 1468 O O . ASN A 1 183 ? 15.211 -8.352 16.516 1 94.31 183 ASN A O 1
ATOM 1472 N N . HIS A 1 184 ? 15.477 -7.863 14.414 1 93.75 184 HIS A N 1
ATOM 1473 C CA . HIS A 1 184 ? 14.148 -8.312 13.992 1 93.75 184 HIS A CA 1
ATOM 1474 C C . HIS A 1 184 ? 14.242 -9.234 12.781 1 93.75 184 HIS A C 1
ATOM 1476 O O . HIS A 1 184 ? 15.297 -9.336 12.156 1 93.75 184 HIS A O 1
ATOM 1482 N N . ASN A 1 185 ? 13.156 -9.953 12.469 1 92.81 185 ASN A N 1
ATOM 1483 C CA . ASN A 1 185 ? 13.195 -10.852 11.32 1 92.81 185 ASN A CA 1
ATOM 1484 C C . ASN A 1 185 ? 11.867 -10.852 10.57 1 92.81 185 ASN A C 1
ATOM 1486 O O . ASN A 1 185 ? 11.703 -11.586 9.594 1 92.81 185 ASN A O 1
ATOM 1490 N N . THR A 1 186 ? 10.891 -10.133 11.102 1 94.25 186 THR A N 1
ATOM 1491 C CA . THR A 1 186 ? 9.562 -10.078 10.5 1 94.25 186 THR A CA 1
ATOM 1492 C C . THR A 1 186 ? 9.195 -8.641 10.125 1 94.25 186 THR A C 1
ATOM 1494 O O . THR A 1 186 ? 9.516 -7.703 10.852 1 94.25 186 THR A O 1
ATOM 1497 N N . CYS A 1 187 ? 8.648 -8.477 9.008 1 96.56 187 CYS A N 1
ATOM 1498 C CA . CYS A 1 187 ? 8.172 -7.168 8.57 1 96.56 187 CYS A CA 1
ATOM 1499 C C . CYS A 1 187 ? 6.793 -7.277 7.93 1 96.56 187 CYS A C 1
ATOM 1501 O O . CYS A 1 187 ? 6.273 -8.383 7.75 1 96.56 187 CYS A O 1
ATOM 1503 N N . ALA A 1 188 ? 6.137 -6.172 7.754 1 97.75 188 ALA A N 1
ATOM 1504 C CA . ALA A 1 188 ? 4.992 -6.055 6.852 1 97.75 188 ALA A CA 1
ATOM 1505 C C . ALA A 1 188 ? 5.41 -5.438 5.516 1 97.75 188 ALA A C 1
ATOM 1507 O O . ALA A 1 188 ? 6.012 -4.363 5.484 1 97.75 188 ALA A O 1
ATOM 1508 N N . LEU A 1 189 ? 5.207 -6.125 4.441 1 98.5 189 LEU A N 1
ATOM 1509 C CA . LEU A 1 189 ? 5.512 -5.629 3.102 1 98.5 189 LEU A CA 1
ATOM 1510 C C . LEU A 1 189 ? 4.258 -5.086 2.426 1 98.5 189 LEU A C 1
ATOM 1512 O O . LEU A 1 189 ? 3.299 -5.828 2.199 1 98.5 189 LEU A O 1
ATOM 1516 N N . ALA A 1 190 ? 4.281 -3.807 2.16 1 98.69 190 ALA A N 1
ATOM 1517 C CA . ALA A 1 190 ? 3.168 -3.18 1.452 1 98.69 190 ALA A CA 1
ATOM 1518 C C . ALA A 1 190 ? 3.48 -3.023 -0.033 1 98.69 190 ALA A C 1
ATOM 1520 O O . ALA A 1 190 ? 4.508 -2.451 -0.4 1 98.69 190 ALA A O 1
ATOM 1521 N N . THR A 1 191 ? 2.654 -3.572 -0.865 1 98.56 191 THR A N 1
ATOM 1522 C CA . THR A 1 191 ? 2.711 -3.434 -2.316 1 98.56 191 THR A CA 1
ATOM 1523 C C . THR A 1 191 ? 1.406 -2.854 -2.855 1 98.56 191 THR A C 1
ATOM 1525 O O . THR A 1 191 ? 0.358 -2.969 -2.217 1 98.56 191 THR A O 1
ATOM 1528 N N . GLY A 1 192 ? 1.491 -2.115 -4 1 97.38 192 GLY A N 1
ATOM 1529 C CA . GLY A 1 192 ? 0.265 -1.517 -4.5 1 97.38 192 GLY A CA 1
ATOM 1530 C C . GLY A 1 192 ? 0.405 -0.959 -5.906 1 97.38 192 GLY A C 1
ATOM 1531 O O . GLY A 1 192 ? 1.517 -0.685 -6.363 1 97.38 192 GLY A O 1
ATOM 1532 N N . ILE A 1 193 ? -0.733 -0.851 -6.52 1 97.44 193 ILE A N 1
ATOM 1533 C CA . ILE A 1 193 ? -0.879 -0.218 -7.828 1 97.44 193 ILE A CA 1
ATOM 1534 C C . ILE A 1 193 ? -2.312 0.276 -8 1 97.44 193 ILE A C 1
ATOM 1536 O O . ILE A 1 193 ? -3.266 -0.44 -7.688 1 97.44 193 ILE A O 1
ATOM 1540 N N . GLY A 1 194 ? -2.469 1.556 -8.547 1 96.44 194 GLY A N 1
ATOM 1541 C CA . GLY A 1 194 ? -3.811 2.113 -8.625 1 96.44 194 GLY A CA 1
ATOM 1542 C C . GLY A 1 194 ? -4.484 2.234 -7.277 1 96.44 194 GLY A C 1
ATOM 1543 O O . GLY A 1 194 ? -3.98 2.918 -6.383 1 96.44 194 GLY A O 1
ATOM 1544 N N . THR A 1 195 ? -5.625 1.528 -7.086 1 96.62 195 THR A N 1
ATOM 1545 C CA . THR A 1 195 ? -6.32 1.566 -5.801 1 96.62 195 THR A CA 1
ATOM 1546 C C . THR A 1 195 ? -6.066 0.285 -5.012 1 96.62 195 THR A C 1
ATOM 1548 O O . THR A 1 195 ? -6.559 0.132 -3.895 1 96.62 195 THR A O 1
ATOM 1551 N N . PHE A 1 196 ? -5.324 -0.605 -5.66 1 97.06 196 PHE A N 1
ATOM 1552 C CA . PHE A 1 196 ? -4.992 -1.855 -4.988 1 97.06 196 PHE A CA 1
ATOM 1553 C C . PHE A 1 196 ? -3.855 -1.648 -3.992 1 97.06 196 PHE A C 1
ATOM 1555 O O . PHE A 1 196 ? -2.818 -1.076 -4.336 1 97.06 196 PHE A O 1
ATOM 1562 N N . VAL A 1 197 ? -3.971 -2.074 -2.756 1 97.88 197 VAL A N 1
ATOM 1563 C CA . VAL A 1 197 ? -2.939 -2.064 -1.724 1 97.88 197 VAL A CA 1
ATOM 1564 C C . VAL A 1 197 ? -2.998 -3.361 -0.921 1 97.88 197 VAL A C 1
ATOM 1566 O O . VAL A 1 197 ? -4.078 -3.818 -0.545 1 97.88 197 VAL A O 1
ATOM 1569 N N . ARG A 1 198 ? -1.875 -3.965 -0.677 1 98.12 198 ARG A N 1
ATOM 1570 C CA . ARG A 1 198 ? -1.796 -5.191 0.11 1 98.12 198 ARG A CA 1
ATOM 1571 C C . ARG A 1 198 ? -0.651 -5.125 1.115 1 98.12 198 ARG A C 1
ATOM 1573 O O . ARG A 1 198 ? 0.456 -4.699 0.775 1 98.12 198 ARG A O 1
ATOM 1580 N N . CYS A 1 199 ? -0.898 -5.441 2.299 1 98.44 199 CYS A N 1
ATOM 1581 C CA . CYS A 1 199 ? 0.066 -5.453 3.393 1 98.44 199 CYS A CA 1
ATOM 1582 C C . CYS A 1 199 ? 0.304 -6.871 3.898 1 98.44 199 CYS A C 1
ATOM 1584 O O . CYS A 1 199 ? -0.538 -7.434 4.602 1 98.44 199 CYS A O 1
ATOM 1586 N N . THR A 1 200 ? 1.398 -7.484 3.658 1 96.94 200 THR A N 1
ATOM 1587 C CA . THR A 1 200 ? 1.671 -8.891 3.93 1 96.94 200 THR A CA 1
ATOM 1588 C C . THR A 1 200 ? 2.697 -9.039 5.051 1 96.94 200 THR A C 1
ATOM 1590 O O . THR A 1 200 ? 3.826 -8.555 4.93 1 96.94 200 THR A O 1
ATOM 1593 N N . PRO A 1 201 ? 2.293 -9.625 6.141 1 95.94 201 PRO A N 1
ATOM 1594 C CA . PRO A 1 201 ? 3.328 -9.984 7.117 1 95.94 201 PRO A CA 1
ATOM 1595 C C . PRO A 1 201 ? 4.246 -11.094 6.621 1 95.94 201 PRO A C 1
ATOM 1597 O O . PRO A 1 201 ? 3.768 -12.133 6.148 1 95.94 201 PRO A O 1
ATOM 1600 N N . ILE A 1 202 ? 5.531 -10.914 6.73 1 94.88 202 ILE A N 1
ATOM 1601 C CA . ILE A 1 202 ? 6.43 -11.883 6.117 1 94.88 202 ILE A CA 1
ATOM 1602 C C . ILE A 1 202 ? 7.828 -11.742 6.711 1 94.88 202 ILE A C 1
ATOM 1604 O O . ILE A 1 202 ? 8.211 -10.656 7.148 1 94.88 202 ILE A O 1
ATOM 1608 N N . GLU A 1 203 ? 8.562 -12.766 6.727 1 94.12 203 GLU A N 1
ATOM 1609 C CA . GLU A 1 203 ? 9.945 -12.758 7.203 1 94.12 203 GLU A CA 1
ATOM 1610 C C . GLU A 1 203 ? 10.883 -12.172 6.156 1 94.12 203 GLU A C 1
ATOM 1612 O O . GLU A 1 203 ? 10.641 -12.297 4.957 1 94.12 203 GLU A O 1
ATOM 1617 N N . TYR A 1 204 ? 11.898 -11.508 6.66 1 96.12 204 TYR A N 1
ATOM 1618 C CA . TYR A 1 204 ? 12.922 -11 5.754 1 96.12 204 TYR A CA 1
ATOM 1619 C C . TYR A 1 204 ? 14.312 -11.414 6.219 1 96.12 204 TYR A C 1
ATOM 1621 O O . TYR A 1 204 ? 14.5 -11.781 7.379 1 96.12 204 TYR A O 1
ATOM 1629 N N . GLN A 1 205 ? 15.211 -11.43 5.297 1 95.12 205 GLN A N 1
ATOM 1630 C CA . GLN A 1 205 ? 16.641 -11.531 5.543 1 95.12 205 GLN A CA 1
ATOM 1631 C C . GLN A 1 205 ? 17.375 -10.266 5.086 1 95.12 205 GLN A C 1
ATOM 1633 O O . GLN A 1 205 ? 17.156 -9.797 3.967 1 95.12 205 GLN A O 1
ATOM 1638 N N . TYR A 1 206 ? 18.109 -9.727 6.004 1 96.31 206 TYR A N 1
ATOM 1639 C CA . TYR A 1 206 ? 18.922 -8.562 5.672 1 96.31 206 TYR A CA 1
ATOM 1640 C C . TYR A 1 206 ? 20.328 -8.977 5.273 1 96.31 206 TYR A C 1
ATOM 1642 O O . TYR A 1 206 ? 21.047 -9.602 6.059 1 96.31 206 TYR A O 1
ATOM 1650 N N . TYR A 1 207 ? 20.703 -8.703 4.012 1 94.81 207 TYR A N 1
ATOM 1651 C CA . TYR A 1 207 ? 21.969 -9.156 3.461 1 94.81 207 TYR A CA 1
ATOM 1652 C C . TYR A 1 207 ? 22.547 -8.117 2.506 1 94.81 207 TYR A C 1
ATOM 1654 O O . TYR A 1 207 ? 21.891 -7.719 1.541 1 94.81 207 TYR A O 1
ATOM 1662 N N . LYS A 1 208 ? 23.781 -7.602 2.773 1 94.44 208 LYS A N 1
ATOM 1663 C CA . LYS A 1 208 ? 24.516 -6.641 1.959 1 94.44 208 LYS A CA 1
ATOM 1664 C C . LYS A 1 208 ? 23.688 -5.383 1.708 1 94.44 208 LYS A C 1
ATOM 1666 O O . LYS A 1 208 ? 23.578 -4.93 0.568 1 94.44 208 LYS A O 1
ATOM 1671 N N . GLY A 1 209 ? 23 -4.902 2.717 1 95.69 209 GLY A N 1
ATOM 1672 C CA . GLY A 1 209 ? 22.312 -3.621 2.662 1 95.69 209 GLY A CA 1
ATOM 1673 C C . GLY A 1 209 ? 20.938 -3.709 2.016 1 95.69 209 GLY A C 1
ATOM 1674 O O . GLY A 1 209 ? 20.281 -2.688 1.788 1 95.69 209 GLY A O 1
ATOM 1675 N N . ASN A 1 210 ? 20.516 -4.949 1.695 1 97.94 210 ASN A N 1
ATOM 1676 C CA . ASN A 1 210 ? 19.203 -5.16 1.068 1 97.94 210 ASN A CA 1
ATOM 1677 C C . ASN A 1 210 ? 18.344 -6.129 1.877 1 97.94 210 ASN A C 1
ATOM 1679 O O . ASN A 1 210 ? 18.859 -6.871 2.715 1 97.94 210 ASN A O 1
ATOM 1683 N N . PHE A 1 211 ? 17.094 -6.004 1.67 1 98.38 211 PHE A N 1
ATOM 1684 C CA . PHE A 1 211 ? 16.156 -6.953 2.258 1 98.38 211 PHE A CA 1
ATOM 1685 C C . PHE A 1 211 ? 15.781 -8.039 1.254 1 98.38 211 PHE A C 1
ATOM 1687 O O . PHE A 1 211 ? 15.422 -7.734 0.113 1 98.38 211 PHE A O 1
ATOM 1694 N N . TYR A 1 212 ? 15.852 -9.273 1.658 1 98 212 TYR A N 1
ATOM 1695 C CA . TYR A 1 212 ? 15.445 -10.398 0.832 1 98 212 TYR A CA 1
ATOM 1696 C C . TYR A 1 212 ? 14.266 -11.133 1.461 1 98 212 TYR A C 1
ATOM 1698 O O . TYR A 1 212 ? 14.281 -11.445 2.654 1 98 212 TYR A O 1
ATOM 1706 N N . ILE A 1 213 ? 13.312 -11.43 0.658 1 97.38 213 ILE A N 1
ATOM 1707 C CA . ILE A 1 213 ? 12.094 -12.094 1.1 1 97.38 213 ILE A CA 1
ATOM 1708 C C . ILE A 1 213 ? 11.859 -13.352 0.27 1 97.38 213 ILE A C 1
ATOM 1710 O O . ILE A 1 213 ? 11.75 -13.289 -0.957 1 97.38 213 ILE A O 1
ATOM 1714 N N . ILE A 1 214 ? 11.82 -14.438 0.933 1 95.06 214 ILE A N 1
ATOM 1715 C CA . ILE A 1 214 ? 11.477 -15.711 0.3 1 95.06 214 ILE A CA 1
ATOM 1716 C C . ILE A 1 214 ? 9.969 -15.93 0.383 1 95.06 214 ILE A C 1
ATOM 1718 O O . ILE A 1 214 ? 9.375 -15.812 1.459 1 95.06 214 ILE A O 1
ATOM 1722 N N . THR A 1 215 ? 9.383 -16.219 -0.73 1 94.56 215 THR A N 1
ATOM 1723 C CA . THR A 1 215 ? 7.93 -16.344 -0.743 1 94.56 215 THR A CA 1
ATOM 1724 C C . THR A 1 215 ? 7.492 -17.406 -1.761 1 94.56 215 THR A C 1
ATOM 1726 O O . THR A 1 215 ? 8.203 -17.656 -2.736 1 94.56 215 THR A O 1
ATOM 1729 N N . GLU A 1 216 ? 6.371 -17.984 -1.51 1 92.38 216 GLU A N 1
ATOM 1730 C CA . GLU A 1 216 ? 5.77 -18.922 -2.451 1 92.38 216 GLU A CA 1
ATOM 1731 C C . GLU A 1 216 ? 4.93 -18.188 -3.498 1 92.38 216 GLU A C 1
ATOM 1733 O O . GLU A 1 216 ? 4.406 -18.812 -4.422 1 92.38 216 GLU A O 1
ATOM 1738 N N . GLY A 1 217 ? 4.758 -16.891 -3.389 1 94.19 217 GLY A N 1
ATOM 1739 C CA . GLY A 1 217 ? 3.936 -16.094 -4.293 1 94.19 217 GLY A CA 1
ATOM 1740 C C . GLY A 1 217 ? 2.736 -15.469 -3.611 1 94.19 217 GLY A C 1
ATOM 1741 O O . GLY A 1 217 ? 2.762 -15.219 -2.404 1 94.19 217 GLY A O 1
ATOM 1742 N N . GLY A 1 218 ? 1.719 -15.133 -4.441 1 93.31 218 GLY A N 1
ATOM 1743 C CA . GLY A 1 218 ? 0.497 -14.547 -3.912 1 93.31 218 GLY A CA 1
ATOM 1744 C C . GLY A 1 218 ? 0.221 -13.156 -4.449 1 93.31 218 GLY A C 1
ATOM 1745 O O . GLY A 1 218 ? 0.909 -12.688 -5.355 1 93.31 218 GLY A O 1
ATOM 1746 N N . MET A 1 219 ? -0.636 -12.523 -3.809 1 94.94 219 MET A N 1
ATOM 1747 C CA . MET A 1 219 ? -1.225 -11.305 -4.352 1 94.94 219 MET A CA 1
ATOM 1748 C C . MET A 1 219 ? -0.295 -10.109 -4.145 1 94.94 219 MET A C 1
ATOM 1750 O O . MET A 1 219 ? -0.505 -9.047 -4.727 1 94.94 219 MET A O 1
ATOM 1754 N N . LYS A 1 220 ? 0.735 -10.32 -3.338 1 95.75 220 LYS A N 1
ATOM 1755 C CA . LYS A 1 220 ? 1.723 -9.25 -3.244 1 95.75 220 LYS A CA 1
ATOM 1756 C C . LYS A 1 220 ? 2.371 -8.984 -4.598 1 95.75 220 LYS A C 1
ATOM 1758 O O . LYS A 1 220 ? 2.842 -7.871 -4.855 1 95.75 220 LYS A O 1
ATOM 1763 N N . PHE A 1 221 ? 2.312 -9.922 -5.484 1 95.62 221 PHE A N 1
ATOM 1764 C CA . PHE A 1 221 ? 2.953 -9.797 -6.789 1 95.62 221 PHE A CA 1
ATOM 1765 C C . PHE A 1 221 ? 2.102 -8.961 -7.734 1 95.62 221 PHE A C 1
ATOM 1767 O O . PHE A 1 221 ? 2.598 -8.453 -8.742 1 95.62 221 PHE A O 1
ATOM 1774 N N . LYS A 1 222 ? 0.789 -8.906 -7.465 1 95.06 222 LYS A N 1
ATOM 1775 C CA . LYS A 1 222 ? -0.032 -8.008 -8.273 1 95.06 222 LYS A CA 1
ATOM 1776 C C . LYS A 1 222 ? 0.545 -6.594 -8.273 1 95.06 222 LYS A C 1
ATOM 1778 O O . LYS A 1 222 ? 0.621 -5.953 -9.328 1 95.06 222 LYS A O 1
ATOM 1783 N N . GLY A 1 223 ? 0.962 -6.176 -7.117 1 95.75 223 GLY A N 1
ATOM 1784 C CA . GLY A 1 223 ? 1.596 -4.867 -7.027 1 95.75 223 GLY A CA 1
ATOM 1785 C C . GLY A 1 223 ? 2.988 -4.836 -7.629 1 95.75 223 GLY A C 1
ATOM 1786 O O . GLY A 1 223 ? 3.26 -4.047 -8.531 1 95.75 223 GLY A O 1
ATOM 1787 N N . ILE A 1 224 ? 3.826 -5.734 -7.273 1 96 224 ILE A N 1
ATOM 1788 C CA . ILE A 1 224 ? 5.254 -5.73 -7.578 1 96 224 ILE A CA 1
ATOM 1789 C C . ILE A 1 224 ? 5.457 -5.785 -9.086 1 96 224 ILE A C 1
ATOM 1791 O O . ILE A 1 224 ? 6.359 -5.133 -9.625 1 96 224 ILE A O 1
ATOM 1795 N N . LEU A 1 225 ? 4.629 -6.535 -9.781 1 93.88 225 LEU A N 1
ATOM 1796 C CA . LEU A 1 225 ? 4.789 -6.738 -11.211 1 93.88 225 LEU A CA 1
ATOM 1797 C C . LEU A 1 225 ? 4.449 -5.473 -11.984 1 93.88 225 LEU A C 1
ATOM 1799 O O . LEU A 1 225 ? 4.836 -5.32 -13.148 1 93.88 225 LEU A O 1
ATOM 1803 N N . GLN A 1 226 ? 3.758 -4.543 -11.344 1 94.62 226 GLN A N 1
ATOM 1804 C CA . GLN A 1 226 ? 3.271 -3.355 -12.039 1 94.62 226 GLN A CA 1
ATOM 1805 C C . GLN A 1 226 ? 3.871 -2.084 -11.438 1 94.62 226 GLN A C 1
ATOM 1807 O O . GLN A 1 226 ? 3.801 -1.015 -12.047 1 94.62 226 GLN A O 1
ATOM 1812 N N . ASN A 1 227 ? 4.375 -2.104 -10.273 1 96.31 227 ASN A N 1
ATOM 1813 C CA . ASN A 1 227 ? 4.926 -0.992 -9.508 1 96.31 227 ASN A CA 1
ATOM 1814 C C . ASN A 1 227 ? 6.082 -1.442 -8.617 1 96.31 227 ASN A C 1
ATOM 1816 O O . ASN A 1 227 ? 5.871 -2.113 -7.609 1 96.31 227 ASN A O 1
ATOM 1820 N N . LYS A 1 228 ? 7.277 -1.02 -8.883 1 96.69 228 LYS A N 1
ATOM 1821 C CA . LYS A 1 228 ? 8.445 -1.489 -8.141 1 96.69 228 LYS A CA 1
ATOM 1822 C C . LYS A 1 228 ? 8.539 -0.816 -6.777 1 96.69 228 LYS A C 1
ATOM 1824 O O . LYS A 1 228 ? 9.297 -1.264 -5.91 1 96.69 228 LYS A 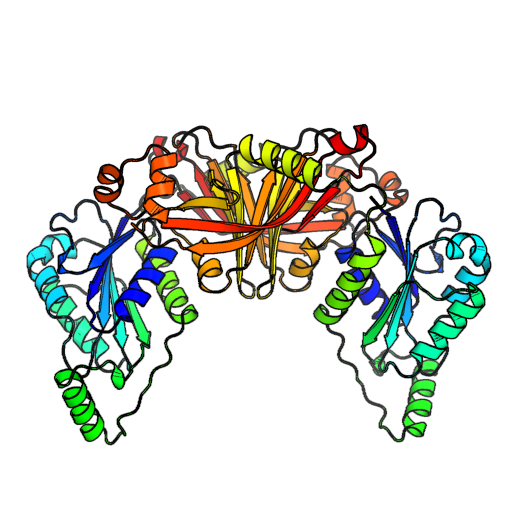O 1
ATOM 1829 N N . THR A 1 229 ? 7.852 0.302 -6.613 1 98 229 THR A N 1
ATOM 1830 C CA . THR A 1 229 ? 7.906 1.019 -5.344 1 98 229 THR A CA 1
ATOM 1831 C C . THR A 1 229 ? 7.152 0.256 -4.258 1 98 229 THR A C 1
ATOM 1833 O O . THR A 1 229 ? 5.973 -0.07 -4.426 1 98 229 THR A O 1
ATOM 1836 N N . VAL A 1 230 ? 7.82 -0.089 -3.23 1 98.62 230 VAL A N 1
ATOM 1837 C CA . VAL A 1 230 ? 7.219 -0.806 -2.111 1 98.62 230 VAL A CA 1
ATOM 1838 C C . VAL A 1 230 ? 7.57 -0.106 -0.8 1 98.62 230 VAL A C 1
ATOM 1840 O O . VAL A 1 230 ? 8.391 0.812 -0.781 1 98.62 230 VAL A O 1
ATOM 1843 N N . SER A 1 231 ? 6.91 -0.427 0.228 1 98.69 231 SER A N 1
ATOM 1844 C CA . SER A 1 231 ? 7.18 0.05 1.581 1 98.69 231 SER A CA 1
ATOM 1845 C C . SER A 1 231 ? 7.137 -1.094 2.588 1 98.69 231 SER A C 1
ATOM 1847 O O . SER A 1 231 ? 6.379 -2.051 2.42 1 98.69 231 SER A O 1
ATOM 1849 N N . MET A 1 232 ? 7.965 -1.04 3.57 1 98.31 232 MET A N 1
ATOM 1850 C CA . MET A 1 232 ? 8.023 -2.051 4.621 1 98.31 232 MET A CA 1
ATOM 1851 C C . MET A 1 232 ? 7.941 -1.406 6 1 98.31 232 MET A C 1
ATOM 1853 O O . MET A 1 232 ? 8.328 -0.25 6.176 1 98.31 232 MET A O 1
ATOM 1857 N N . SER A 1 233 ? 7.457 -2.127 6.891 1 97.44 233 SER A N 1
ATOM 1858 C CA . SER A 1 233 ? 7.434 -1.709 8.289 1 97.44 233 SER A CA 1
ATOM 1859 C C . SER A 1 233 ? 7.969 -2.809 9.203 1 97.44 233 SER A C 1
ATOM 1861 O O . SER A 1 233 ? 7.66 -3.986 9.008 1 97.44 233 SER A O 1
ATOM 1863 N N . ILE A 1 234 ? 8.82 -2.486 10.094 1 96.44 234 ILE A N 1
ATOM 1864 C CA . ILE A 1 234 ? 9.336 -3.326 11.172 1 96.44 234 ILE A CA 1
ATOM 1865 C C . ILE A 1 234 ? 9.062 -2.662 12.516 1 96.44 234 ILE A C 1
ATOM 1867 O O . ILE A 1 234 ? 9.391 -1.492 12.719 1 96.44 234 ILE A O 1
ATOM 1871 N N . ALA A 1 235 ? 8.422 -3.346 13.414 1 92.25 235 ALA A N 1
ATOM 1872 C CA . ALA A 1 235 ? 8.102 -2.672 14.672 1 92.25 235 ALA A CA 1
ATOM 1873 C C . ALA A 1 235 ? 8.039 -3.662 15.828 1 92.25 235 ALA A C 1
ATOM 1875 O O . ALA A 1 235 ? 7.793 -4.852 15.625 1 92.25 235 ALA A O 1
ATOM 1876 N N . ASP A 1 236 ? 8.32 -3.184 17.016 1 84.19 236 ASP A N 1
ATOM 1877 C CA . ASP A 1 236 ? 8.055 -3.887 18.266 1 84.19 236 ASP A CA 1
ATOM 1878 C C . ASP A 1 236 ? 6.586 -3.762 18.672 1 84.19 236 ASP A C 1
ATOM 1880 O O . ASP A 1 236 ? 5.883 -2.869 18.188 1 84.19 236 ASP A O 1
ATOM 1884 N N . ASN A 1 237 ? 6.191 -4.762 19.422 1 79.81 237 ASN A N 1
ATOM 1885 C CA . ASN A 1 237 ? 4.867 -4.57 20.016 1 79.81 237 ASN A CA 1
ATOM 1886 C C . ASN A 1 237 ? 4.82 -3.324 20.891 1 79.81 237 ASN A C 1
ATOM 1888 O O . ASN A 1 237 ? 5.789 -3.012 21.578 1 79.81 237 ASN A O 1
ATOM 1892 N N . TYR A 1 238 ? 3.721 -2.699 20.891 1 74.81 238 TYR A N 1
ATOM 1893 C CA . TYR A 1 238 ? 3.582 -1.479 21.672 1 74.81 238 TYR A CA 1
ATOM 1894 C C . TYR A 1 238 ? 3.471 -1.8 23.172 1 74.81 238 TYR A C 1
ATOM 1896 O O . TYR A 1 238 ? 2.646 -2.623 23.562 1 74.81 238 TYR A O 1
ATOM 1904 N N . LYS A 1 239 ? 4.266 -1.291 24 1 74.94 239 LYS A N 1
ATOM 1905 C CA . LYS A 1 239 ? 4.215 -1.402 25.453 1 74.94 239 LYS A CA 1
ATOM 1906 C C . LYS A 1 239 ? 3.906 -0.055 26.094 1 74.94 239 LYS A C 1
ATOM 1908 O O . LYS A 1 239 ? 2.938 0.072 26.859 1 74.94 239 LYS A O 1
ATOM 1913 N N . SER A 1 240 ? 4.547 1.019 25.656 1 71.56 240 SER A N 1
ATOM 1914 C CA . SER A 1 240 ? 4.332 2.4 26.078 1 71.56 240 SER A CA 1
ATOM 1915 C C . SER A 1 240 ? 4.965 3.379 25.094 1 71.56 240 SER A C 1
ATOM 1917 O O . SER A 1 240 ? 5.773 2.984 24.25 1 71.56 240 SER A O 1
ATOM 1919 N N . MET A 1 241 ? 4.535 4.594 25.297 1 73.81 241 MET A N 1
ATOM 1920 C CA . MET A 1 241 ? 5.082 5.641 24.438 1 73.81 241 MET A CA 1
ATOM 1921 C C . MET A 1 241 ? 6.594 5.766 24.625 1 73.81 241 MET A C 1
ATOM 1923 O O . MET A 1 241 ? 7.309 6.16 23.703 1 73.81 241 MET A O 1
ATOM 1927 N N . LYS A 1 242 ? 7.102 5.426 25.781 1 74.56 242 LYS A N 1
ATOM 1928 C CA . LYS A 1 242 ? 8.516 5.551 26.125 1 74.56 242 LYS A CA 1
ATOM 1929 C C . LYS A 1 242 ? 9.336 4.441 25.469 1 74.56 242 LYS A C 1
ATOM 1931 O O . LYS A 1 242 ? 10.562 4.551 25.359 1 74.56 242 LYS A O 1
ATOM 1936 N N . ASP A 1 243 ? 8.602 3.467 24.891 1 81.12 243 ASP A N 1
ATOM 1937 C CA . ASP A 1 243 ? 9.297 2.312 24.328 1 81.12 243 ASP A CA 1
ATOM 1938 C C . ASP A 1 243 ? 9.023 2.17 22.828 1 81.12 243 ASP A C 1
ATOM 1940 O O . ASP A 1 243 ? 9.383 1.162 22.219 1 81.12 243 ASP A O 1
ATOM 1944 N N . LEU A 1 244 ? 8.469 3.234 22.359 1 83.62 244 LEU A N 1
ATOM 1945 C CA . LEU A 1 244 ? 7.992 3.141 20.984 1 83.62 244 LEU A CA 1
ATOM 1946 C C . LEU A 1 244 ? 9.164 3.068 20.016 1 83.62 244 LEU A C 1
ATOM 1948 O O . LEU A 1 244 ? 10.008 3.963 19.984 1 83.62 244 LEU A O 1
ATOM 1952 N N . LYS A 1 245 ? 9.266 1.965 19.25 1 91.81 245 LYS A N 1
ATOM 1953 C CA . LYS A 1 245 ? 10.234 1.803 18.172 1 91.81 245 LYS A CA 1
ATOM 1954 C C . LYS A 1 245 ? 9.586 1.213 16.938 1 91.81 245 LYS A C 1
ATOM 1956 O O . LYS A 1 245 ? 8.938 0.163 17 1 91.81 245 LYS A O 1
ATOM 1961 N N . GLY A 1 246 ? 9.625 1.979 15.812 1 94.38 246 GLY A N 1
ATOM 1962 C CA . GLY A 1 246 ? 9.102 1.547 14.531 1 94.38 246 GLY A CA 1
ATOM 1963 C C . GLY A 1 246 ? 9.906 2.072 13.352 1 94.38 246 GLY A C 1
ATOM 1964 O O . GLY A 1 246 ? 10.312 3.234 13.344 1 94.38 246 GLY A O 1
ATOM 1965 N N . LEU A 1 247 ? 10.203 1.207 12.477 1 97.25 247 LEU A N 1
ATOM 1966 C CA . LEU A 1 247 ? 10.977 1.557 11.289 1 97.25 247 LEU A CA 1
ATOM 1967 C C . LEU A 1 247 ? 10.141 1.406 10.023 1 97.25 247 LEU A C 1
ATOM 1969 O O . LEU A 1 247 ? 9.508 0.366 9.812 1 97.25 247 LEU A O 1
ATOM 1973 N N . GLN A 1 248 ? 10.07 2.471 9.305 1 97.38 248 GLN A N 1
ATOM 1974 C CA . GLN A 1 248 ? 9.438 2.461 7.992 1 97.38 248 GLN A CA 1
ATOM 1975 C C . GLN A 1 248 ? 10.477 2.559 6.883 1 97.38 248 GLN A C 1
ATOM 1977 O O . GLN A 1 248 ? 11.406 3.369 6.961 1 97.38 248 GLN A O 1
ATOM 1982 N N . ILE A 1 249 ? 10.328 1.718 5.895 1 98.44 249 ILE A N 1
ATOM 1983 C CA . ILE A 1 249 ? 11.289 1.657 4.805 1 98.44 249 ILE A CA 1
ATOM 1984 C C . ILE A 1 249 ? 10.578 1.857 3.469 1 98.44 249 ILE A C 1
ATOM 1986 O O . ILE A 1 249 ? 9.547 1.228 3.209 1 98.44 249 ILE A O 1
ATOM 1990 N N . SER A 1 250 ? 11.031 2.768 2.723 1 98 250 SER A N 1
ATOM 1991 C CA . SER A 1 250 ? 10.625 2.898 1.327 1 98 250 SER A CA 1
ATOM 1992 C C . SER A 1 250 ? 11.734 2.428 0.385 1 98 250 SER A C 1
ATOM 1994 O O . SER A 1 250 ? 12.914 2.697 0.618 1 98 250 SER A O 1
ATOM 1996 N N . GLY A 1 251 ? 11.328 1.646 -0.595 1 98.12 251 GLY A N 1
ATOM 1997 C CA . GLY A 1 251 ? 12.344 1.138 -1.5 1 98.12 251 GLY A CA 1
ATOM 1998 C C . GLY A 1 251 ? 11.773 0.564 -2.781 1 98.12 251 GLY A C 1
ATOM 1999 O O . GLY A 1 251 ? 10.602 0.789 -3.098 1 98.12 251 GLY A O 1
ATOM 2000 N N . LEU A 1 252 ? 12.656 -0.063 -3.533 1 98.19 252 LEU A N 1
ATOM 2001 C CA . LEU A 1 252 ? 12.305 -0.693 -4.801 1 98.19 252 LEU A CA 1
ATOM 2002 C C . LEU A 1 252 ? 12.391 -2.213 -4.695 1 98.19 252 LEU A C 1
ATOM 2004 O O . LEU A 1 252 ? 13.367 -2.748 -4.164 1 98.19 252 LEU A O 1
ATOM 2008 N N . ALA A 1 253 ? 11.391 -2.893 -5.164 1 98.38 253 ALA A N 1
ATOM 2009 C CA . ALA A 1 253 ? 11.367 -4.352 -5.176 1 98.38 253 ALA A CA 1
ATOM 2010 C C . ALA A 1 253 ? 11.773 -4.898 -6.539 1 98.38 253 ALA A C 1
ATOM 2012 O O . ALA A 1 253 ? 11.344 -4.379 -7.574 1 98.38 253 ALA A O 1
ATOM 2013 N N . ILE A 1 254 ? 12.586 -5.887 -6.5 1 97.19 254 ILE A N 1
ATOM 2014 C CA . ILE A 1 254 ? 13.008 -6.633 -7.684 1 97.19 254 ILE A CA 1
ATOM 2015 C C . ILE A 1 254 ? 12.766 -8.125 -7.461 1 97.19 254 ILE A C 1
ATOM 2017 O O . ILE A 1 254 ? 13.039 -8.656 -6.379 1 97.19 254 ILE A O 1
ATOM 2021 N N . ILE A 1 255 ? 12.164 -8.766 -8.445 1 96.06 255 ILE A N 1
ATOM 2022 C CA . ILE A 1 255 ? 12.07 -10.219 -8.398 1 96.06 255 ILE A CA 1
ATOM 2023 C C . ILE A 1 255 ? 13.383 -10.836 -8.883 1 96.06 255 ILE A C 1
ATOM 2025 O O . ILE A 1 255 ? 13.734 -10.727 -10.055 1 96.06 255 ILE A O 1
ATOM 2029 N N . VAL A 1 256 ? 14.094 -11.445 -7.988 1 96.38 256 VAL A N 1
ATOM 2030 C CA . VAL A 1 256 ? 15.352 -12.086 -8.352 1 96.38 256 VAL A CA 1
ATOM 2031 C C . VAL A 1 256 ? 15.07 -13.344 -9.164 1 96.38 256 VAL A C 1
ATOM 2033 O O . VAL A 1 256 ? 14.305 -14.219 -8.742 1 96.38 256 VAL A O 1
ATOM 2036 N N . PRO A 1 257 ? 15.68 -13.438 -10.344 1 92.38 257 PRO A N 1
ATOM 2037 C CA . PRO A 1 257 ? 15.43 -14.633 -11.156 1 92.38 257 PRO A CA 1
ATOM 2038 C C . PRO A 1 257 ? 15.773 -15.922 -10.414 1 92.38 257 PRO A C 1
ATOM 2040 O O . PRO A 1 257 ? 16.828 -16.016 -9.789 1 92.38 257 PRO A O 1
ATOM 2043 N N . SER A 1 258 ? 14.867 -16.891 -10.516 1 88.81 258 SER A N 1
ATOM 2044 C CA . SER A 1 258 ? 15.094 -18.188 -9.883 1 88.81 258 SER A CA 1
ATOM 2045 C C . SER A 1 258 ? 16.375 -18.828 -10.375 1 88.81 258 SER A C 1
ATOM 2047 O O . SER A 1 258 ? 16.688 -18.797 -11.57 1 88.81 258 SER A O 1
ATOM 2049 N N . PHE A 1 259 ? 17.188 -19.281 -9.445 1 87.19 259 PHE A N 1
ATOM 2050 C CA . PHE A 1 259 ? 18.391 -20.078 -9.664 1 87.19 259 PHE A CA 1
ATOM 2051 C C . PHE A 1 259 ? 19.5 -19.219 -10.281 1 87.19 259 PHE A C 1
ATOM 2053 O O . PHE A 1 259 ? 20.406 -19.75 -10.922 1 87.19 259 PHE A O 1
ATOM 2060 N N . SER A 1 260 ? 19.375 -17.938 -10.258 1 92.94 260 SER A N 1
ATOM 2061 C CA . SER A 1 260 ? 20.469 -17.031 -10.586 1 92.94 260 SER A CA 1
ATOM 2062 C C . SER A 1 260 ? 21.562 -17.094 -9.516 1 92.94 260 SER A C 1
ATOM 2064 O O . SER A 1 260 ? 21.391 -17.734 -8.477 1 92.94 260 SER A O 1
ATOM 2066 N N . GLU A 1 261 ? 22.641 -16.469 -9.836 1 94.69 261 GLU A N 1
ATOM 2067 C CA . GLU A 1 261 ? 23.75 -16.422 -8.883 1 94.69 261 GLU A CA 1
ATOM 2068 C C . GLU A 1 261 ? 23.312 -15.758 -7.574 1 94.69 261 GLU A C 1
ATOM 2070 O O . GLU A 1 261 ? 23.594 -16.281 -6.492 1 94.69 261 GLU A O 1
ATOM 2075 N N . GLU A 1 262 ? 22.625 -14.68 -7.68 1 95.38 262 GLU A N 1
ATOM 2076 C CA . GLU A 1 262 ? 22.125 -13.977 -6.5 1 95.38 262 GLU A CA 1
ATOM 2077 C C . GLU A 1 262 ? 21.125 -14.828 -5.723 1 95.38 262 GLU A C 1
ATOM 2079 O O . GLU A 1 262 ? 21.156 -14.852 -4.488 1 95.38 262 GLU A O 1
ATOM 2084 N N . TYR A 1 263 ? 20.281 -15.5 -6.43 1 95.19 263 TYR A N 1
ATOM 2085 C CA . TYR A 1 263 ? 19.312 -16.422 -5.836 1 95.19 263 TYR A CA 1
ATOM 2086 C C . TYR A 1 263 ? 20.016 -17.453 -4.969 1 95.19 263 TYR A C 1
ATOM 2088 O O . TYR A 1 263 ? 19.688 -17.609 -3.785 1 95.19 263 TYR A O 1
ATOM 2096 N N . PHE A 1 264 ? 21.016 -18.094 -5.438 1 94.12 264 PHE A N 1
ATOM 2097 C CA . PHE A 1 264 ? 21.734 -19.141 -4.727 1 94.12 264 PHE A CA 1
ATOM 2098 C C . PHE A 1 264 ? 22.516 -18.562 -3.551 1 94.12 264 PHE A C 1
ATOM 2100 O O . PHE A 1 264 ? 22.578 -19.172 -2.48 1 94.12 264 PHE A O 1
ATOM 2107 N N . GLU A 1 265 ? 23.109 -17.438 -3.781 1 95 265 GLU A N 1
ATOM 2108 C CA . GLU A 1 265 ? 23.891 -16.797 -2.73 1 95 265 GLU A CA 1
ATOM 2109 C C . GLU A 1 265 ? 23.031 -16.516 -1.496 1 95 265 GLU A C 1
ATOM 2111 O O . GLU A 1 265 ? 23.453 -16.781 -0.37 1 95 265 GLU A O 1
ATOM 2116 N N . VAL A 1 266 ? 21.828 -16.031 -1.692 1 94.62 266 VAL A N 1
ATOM 2117 C CA . VAL A 1 266 ? 20.953 -15.664 -0.584 1 94.62 266 VAL A CA 1
ATOM 2118 C C . VAL A 1 266 ? 20.469 -16.922 0.141 1 94.62 266 VAL A C 1
ATOM 2120 O O . VAL A 1 266 ? 20.5 -16.984 1.372 1 94.62 266 VAL A O 1
ATOM 2123 N N . PHE A 1 267 ? 20.078 -17.938 -0.566 1 93.88 267 PHE A N 1
ATOM 2124 C CA . PHE A 1 267 ? 19.625 -19.172 0.06 1 93.88 267 PHE A CA 1
ATOM 2125 C C . PHE A 1 267 ? 20.766 -19.844 0.819 1 93.88 267 PHE A C 1
ATOM 2127 O O . PHE A 1 267 ? 20.562 -20.391 1.908 1 93.88 267 PHE A O 1
ATOM 2134 N N . LYS A 1 268 ? 21.953 -19.797 0.233 1 92.12 268 LYS A N 1
ATOM 2135 C CA . LYS A 1 268 ? 23.109 -20.344 0.92 1 92.12 268 LYS A CA 1
ATOM 2136 C C . LYS A 1 268 ? 23.359 -19.609 2.238 1 92.12 268 LYS A C 1
ATOM 2138 O O . LYS A 1 268 ? 23.703 -20.234 3.246 1 92.12 268 LYS A O 1
ATOM 2143 N N . SER A 1 269 ? 23.219 -18.359 2.193 1 91.44 269 SER A N 1
ATOM 2144 C CA . SER A 1 269 ? 23.422 -17.562 3.402 1 91.44 269 SER A CA 1
ATOM 2145 C C . SER A 1 269 ? 22.406 -17.938 4.484 1 91.44 269 SER A C 1
ATOM 2147 O O . SER A 1 269 ? 22.656 -17.703 5.672 1 91.44 269 SER A O 1
ATOM 2149 N N . LYS A 1 270 ? 21.281 -18.531 4.105 1 89.38 270 LYS A N 1
ATOM 2150 C CA . LYS A 1 270 ? 20.25 -18.969 5.043 1 89.38 270 LYS A CA 1
ATOM 2151 C C . LYS A 1 270 ? 20.469 -20.438 5.441 1 89.38 270 LYS A C 1
ATOM 2153 O O . LYS A 1 270 ? 19.672 -21 6.199 1 89.38 270 LYS A O 1
ATOM 2158 N N . GLY A 1 271 ? 21.438 -21.062 4.816 1 89.38 271 GLY A N 1
ATOM 2159 C CA . GLY A 1 271 ? 21.75 -22.453 5.133 1 89.38 271 GLY A CA 1
ATOM 2160 C C . GLY A 1 271 ? 20.953 -23.453 4.305 1 89.38 271 GLY A C 1
ATOM 2161 O O . GLY A 1 271 ? 20.828 -24.609 4.68 1 89.38 271 GLY A O 1
ATOM 2162 N N . ILE A 1 272 ? 20.359 -22.984 3.295 1 89.38 272 ILE A N 1
ATOM 2163 C CA . ILE A 1 272 ? 19.594 -23.875 2.424 1 89.38 272 ILE A CA 1
ATOM 2164 C C . ILE A 1 272 ? 20.453 -24.281 1.231 1 89.38 272 ILE A C 1
ATOM 2166 O O . ILE A 1 272 ? 20.969 -23.438 0.504 1 89.38 272 ILE A O 1
ATOM 2170 N N . GLU A 1 273 ? 20.562 -25.562 0.966 1 88.25 273 GLU A N 1
ATOM 2171 C CA . GLU A 1 273 ? 21.375 -26.094 -0.124 1 88.25 273 GLU A CA 1
ATOM 2172 C C . GLU A 1 273 ? 20.594 -26.078 -1.441 1 88.25 273 GLU A C 1
ATOM 2174 O O . GLU A 1 273 ? 19.375 -26.266 -1.455 1 88.25 273 GLU A O 1
ATOM 2179 N N . LEU A 1 274 ? 21.359 -25.938 -2.461 1 86.88 274 LEU A N 1
ATOM 2180 C CA . LEU A 1 274 ? 20.781 -25.906 -3.805 1 86.88 274 LEU A CA 1
ATOM 2181 C C . LEU A 1 274 ? 20.016 -27.188 -4.105 1 86.88 274 LEU A C 1
ATOM 2183 O O . LEU A 1 274 ? 18.938 -27.141 -4.699 1 86.88 274 LEU A O 1
ATOM 2187 N N . SER A 1 275 ? 20.562 -28.25 -3.756 1 87.25 275 SER A N 1
ATOM 2188 C CA . SER A 1 275 ? 19.953 -29.547 -4.031 1 87.25 275 SER A CA 1
ATOM 2189 C C . SER A 1 275 ? 18.578 -29.641 -3.387 1 87.25 275 SER A C 1
ATOM 2191 O O . SER A 1 275 ? 17.656 -30.234 -3.965 1 87.25 275 SER A O 1
ATOM 2193 N N . ALA A 1 276 ? 18.484 -29.047 -2.227 1 87.19 276 ALA A N 1
ATOM 2194 C CA . ALA A 1 276 ? 17.203 -29.062 -1.519 1 87.19 276 ALA A CA 1
ATOM 2195 C C . ALA A 1 276 ? 16.172 -28.234 -2.258 1 87.19 276 ALA A C 1
ATOM 2197 O O . ALA A 1 276 ? 15 -28.625 -2.359 1 87.19 276 ALA A O 1
ATOM 2198 N N . LEU A 1 277 ? 16.578 -27.141 -2.801 1 86.31 277 LEU A N 1
ATOM 2199 C CA . LEU A 1 277 ? 15.695 -26.234 -3.52 1 86.31 277 LEU A CA 1
ATOM 2200 C C . LEU A 1 277 ? 15.164 -26.891 -4.793 1 86.31 277 LEU A C 1
ATOM 2202 O O . LEU A 1 277 ? 13.984 -26.734 -5.125 1 86.31 277 LEU A O 1
ATOM 2206 N N . GLU A 1 278 ? 15.969 -27.641 -5.469 1 82.94 278 GLU A N 1
ATOM 2207 C CA . GLU A 1 278 ? 15.609 -28.266 -6.738 1 82.94 278 GLU A CA 1
ATOM 2208 C C . GLU A 1 278 ? 14.594 -29.391 -6.539 1 82.94 278 GLU A C 1
ATOM 2210 O O . GLU A 1 278 ? 13.836 -29.703 -7.449 1 82.94 278 GLU A O 1
ATOM 2215 N N . LYS A 1 279 ? 14.57 -29.953 -5.352 1 85.06 279 LYS A N 1
ATOM 2216 C CA . LYS A 1 279 ? 13.711 -31.094 -5.07 1 85.06 279 LYS A CA 1
ATOM 2217 C C . LYS A 1 279 ? 12.344 -30.656 -4.566 1 85.06 279 LYS A C 1
ATOM 2219 O O . LYS A 1 279 ? 11.438 -31.469 -4.414 1 85.06 279 LYS A O 1
ATOM 2224 N N . LEU A 1 280 ? 12.219 -29.391 -4.328 1 86.94 280 LEU A N 1
ATOM 2225 C CA . LEU A 1 280 ? 10.953 -28.891 -3.805 1 86.94 280 LEU A CA 1
ATOM 2226 C C . LEU A 1 280 ? 9.844 -29.047 -4.84 1 86.94 280 LEU A C 1
ATOM 2228 O O . LEU A 1 280 ? 10.055 -28.812 -6.027 1 86.94 280 LEU A O 1
ATOM 2232 N N . PRO A 1 281 ? 8.695 -29.406 -4.387 1 87.94 281 PRO A N 1
ATOM 2233 C CA . PRO A 1 281 ? 7.562 -29.547 -5.309 1 87.94 281 PRO A CA 1
ATOM 2234 C C . PRO A 1 281 ? 7.008 -28.203 -5.766 1 87.94 281 PRO A C 1
ATOM 2236 O O . PRO A 1 281 ? 6.23 -28.141 -6.719 1 87.94 281 PRO A O 1
ATOM 2239 N N . ILE A 1 282 ? 7.363 -27.141 -5.055 1 90 282 ILE A N 1
ATOM 2240 C CA . ILE A 1 282 ? 6.922 -25.812 -5.43 1 90 282 ILE A CA 1
ATOM 2241 C C . ILE A 1 282 ? 8.133 -24.891 -5.578 1 90 282 ILE A C 1
ATOM 2243 O O . ILE A 1 282 ? 9.211 -25.188 -5.074 1 90 282 ILE A O 1
ATOM 2247 N N . GLU A 1 283 ? 7.871 -23.812 -6.254 1 89.44 283 GLU A N 1
ATOM 2248 C CA . GLU A 1 283 ? 8.914 -22.797 -6.426 1 89.44 283 GLU A CA 1
ATOM 2249 C C . GLU A 1 283 ? 8.93 -21.812 -5.266 1 89.44 283 GLU A C 1
ATOM 2251 O O . GLU A 1 283 ? 7.871 -21.406 -4.777 1 89.44 283 GLU A O 1
ATOM 2256 N N . LEU A 1 284 ? 10.078 -21.547 -4.844 1 92.31 284 LEU A N 1
ATOM 2257 C CA . LEU A 1 284 ? 10.266 -20.422 -3.928 1 92.31 284 LEU A CA 1
ATOM 2258 C C . LEU A 1 284 ? 10.812 -19.203 -4.664 1 92.31 284 LEU A C 1
ATOM 2260 O O . LEU A 1 284 ? 11.859 -19.281 -5.309 1 92.31 284 LEU A O 1
ATOM 2264 N N . TYR A 1 285 ? 10.047 -18.156 -4.633 1 94 285 TYR A N 1
ATOM 2265 C CA . TYR A 1 285 ? 10.477 -16.922 -5.273 1 94 285 TYR A CA 1
ATOM 2266 C C . TYR A 1 285 ? 11.258 -16.047 -4.301 1 94 285 TYR A C 1
ATOM 2268 O O . TYR A 1 285 ? 11.102 -16.172 -3.084 1 94 285 TYR A O 1
ATOM 2276 N N . LEU A 1 286 ? 12.086 -15.234 -4.824 1 96.44 286 LEU A N 1
ATOM 2277 C CA . LEU A 1 286 ? 12.922 -14.336 -4.039 1 96.44 286 LEU A CA 1
ATOM 2278 C C . LEU A 1 286 ? 12.703 -12.883 -4.457 1 96.44 286 LEU A C 1
ATOM 2280 O O . LEU A 1 286 ? 12.898 -12.531 -5.621 1 96.44 286 LEU A O 1
ATOM 2284 N N . ILE A 1 287 ? 12.211 -12.086 -3.547 1 97.88 287 ILE A N 1
ATOM 2285 C CA . ILE A 1 287 ? 12.055 -10.648 -3.752 1 97.88 287 ILE A CA 1
ATOM 2286 C C . ILE A 1 287 ? 13.211 -9.898 -3.086 1 97.88 287 ILE A C 1
ATOM 2288 O O . ILE A 1 287 ? 13.531 -10.156 -1.926 1 97.88 287 ILE A O 1
ATOM 2292 N N . LYS A 1 288 ? 13.859 -9.086 -3.777 1 98.38 288 LYS A N 1
ATOM 2293 C CA . LYS A 1 288 ? 14.867 -8.172 -3.244 1 98.38 288 LYS A CA 1
ATOM 2294 C C . LYS A 1 288 ? 14.305 -6.758 -3.096 1 98.38 288 LYS A C 1
ATOM 2296 O O . LYS A 1 288 ? 13.766 -6.195 -4.051 1 98.38 288 LYS A O 1
ATOM 2301 N N . VAL A 1 289 ? 14.352 -6.203 -1.912 1 98.62 289 VAL A N 1
ATOM 2302 C CA . VAL A 1 289 ? 13.977 -4.812 -1.707 1 98.62 289 VAL A CA 1
ATOM 2303 C C . VAL A 1 289 ? 15.219 -3.963 -1.471 1 98.62 289 VAL A C 1
ATOM 2305 O O . VAL A 1 289 ? 15.961 -4.191 -0.511 1 98.62 289 VAL A O 1
ATOM 2308 N N . ILE A 1 290 ? 15.445 -3.047 -2.334 1 98.5 290 ILE A N 1
ATOM 2309 C CA . ILE A 1 290 ? 16.531 -2.076 -2.211 1 98.5 290 ILE A CA 1
ATOM 2310 C C . ILE A 1 290 ? 16.016 -0.828 -1.491 1 98.5 290 ILE A C 1
ATOM 2312 O O . ILE A 1 290 ? 15.25 -0.048 -2.057 1 98.5 290 ILE A O 1
ATOM 2316 N N . PRO A 1 291 ? 16.453 -0.634 -0.258 1 98.38 291 PRO A N 1
ATOM 2317 C CA . PRO A 1 291 ? 15.938 0.523 0.478 1 98.38 291 PRO A CA 1
ATOM 2318 C C . PRO A 1 291 ? 16.391 1.853 -0.119 1 98.38 291 PRO A C 1
ATOM 2320 O O . PRO A 1 291 ? 17.531 1.978 -0.556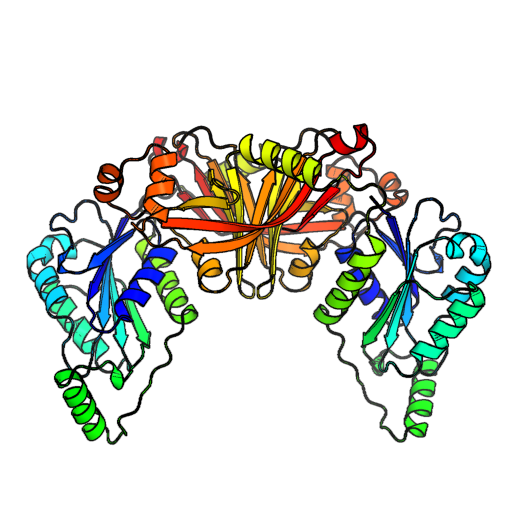 1 98.38 291 PRO A O 1
ATOM 2323 N N . GLN A 1 292 ? 15.5 2.834 -0.173 1 97.88 292 GLN A N 1
ATOM 2324 C CA . GLN A 1 292 ? 15.805 4.18 -0.645 1 97.88 292 GLN A CA 1
ATOM 2325 C C . GLN A 1 292 ? 15.703 5.195 0.486 1 97.88 292 GLN A C 1
ATOM 2327 O O . GLN A 1 292 ? 16.375 6.234 0.458 1 97.88 292 GLN A O 1
ATOM 2332 N N . LYS A 1 293 ? 14.875 4.965 1.423 1 97.62 293 LYS A N 1
ATOM 2333 C CA . LYS A 1 293 ? 14.625 5.867 2.541 1 97.62 293 LYS A CA 1
ATOM 2334 C C . LYS A 1 293 ? 14.219 5.094 3.793 1 97.62 293 LYS A C 1
ATOM 2336 O O . LYS A 1 293 ? 13.445 4.133 3.713 1 97.62 293 LYS A O 1
ATOM 2341 N N . PHE A 1 294 ? 14.781 5.438 4.902 1 97.75 294 PHE A N 1
ATOM 2342 C CA . PHE A 1 294 ? 14.406 4.906 6.207 1 97.75 294 PHE A CA 1
ATOM 2343 C C . PHE A 1 294 ? 13.789 5.996 7.078 1 97.75 294 PHE A C 1
ATOM 2345 O O . PHE A 1 294 ? 14.32 7.105 7.164 1 97.75 294 PHE A O 1
ATOM 2352 N N . GLU A 1 295 ? 12.672 5.793 7.625 1 96 295 GLU A N 1
ATOM 2353 C CA . GLU A 1 295 ? 12.086 6.617 8.68 1 96 295 GLU A CA 1
ATOM 2354 C C . GLU A 1 295 ? 12 5.848 10 1 96 295 GLU A C 1
ATOM 2356 O O . GLU A 1 295 ? 11.227 4.895 10.117 1 96 295 GLU A O 1
ATOM 2361 N N . PHE A 1 296 ? 12.781 6.27 10.945 1 95.44 296 PHE A N 1
ATOM 2362 C CA . PHE A 1 296 ? 12.938 5.543 12.203 1 95.44 296 PHE A CA 1
ATOM 2363 C C . PHE A 1 296 ? 12.375 6.352 13.367 1 95.44 296 PHE A C 1
ATOM 2365 O O . PHE A 1 296 ? 12.914 7.398 13.727 1 95.44 296 PHE A O 1
ATOM 2372 N N . LEU A 1 297 ? 11.273 5.906 13.891 1 92.69 297 LEU A N 1
ATOM 2373 C CA . LEU A 1 297 ? 10.75 6.43 15.148 1 92.69 297 LEU A CA 1
ATOM 2374 C C . LEU A 1 297 ? 11.297 5.648 16.344 1 92.69 297 LEU A C 1
ATOM 2376 O O . LEU A 1 297 ? 11.008 4.461 16.484 1 92.69 297 LEU A O 1
ATOM 2380 N N . ASN A 1 298 ? 12.086 6.246 17.141 1 92.88 298 ASN A N 1
ATOM 2381 C CA . ASN A 1 298 ? 12.727 5.664 18.312 1 92.88 298 ASN A CA 1
ATOM 2382 C C . ASN A 1 298 ? 12.734 6.641 19.484 1 92.88 298 ASN A C 1
ATOM 2384 O O . ASN A 1 298 ? 13.508 7.602 19.484 1 92.88 298 ASN A O 1
ATOM 2388 N N . ALA A 1 299 ? 11.961 6.344 20.484 1 89.62 299 ALA A N 1
ATOM 2389 C CA . ALA A 1 299 ? 11.805 7.223 21.641 1 89.62 299 ALA A CA 1
ATOM 2390 C C . ALA A 1 299 ? 13.125 7.395 22.375 1 89.62 299 ALA A C 1
ATOM 2392 O O . ALA A 1 299 ? 13.359 8.43 23 1 89.62 299 ALA A O 1
ATOM 2393 N N . ASP A 1 300 ? 14.062 6.5 22.297 1 91 300 ASP A N 1
ATOM 2394 C CA . ASP A 1 300 ? 15.336 6.535 23 1 91 300 ASP A CA 1
ATOM 2395 C C . ASP A 1 300 ? 16.234 7.656 22.484 1 91 300 ASP A C 1
ATOM 2397 O O . ASP A 1 300 ? 17.172 8.078 23.156 1 91 300 ASP A O 1
ATOM 2401 N N . PHE A 1 301 ? 15.961 8.117 21.297 1 91.5 301 PHE A N 1
ATOM 2402 C CA . PHE A 1 301 ? 16.812 9.141 20.688 1 91.5 301 PHE A CA 1
ATOM 2403 C C . PHE A 1 301 ? 16.75 10.438 21.484 1 91.5 301 PHE A C 1
ATOM 2405 O O . PHE A 1 301 ? 17.719 11.195 21.531 1 91.5 301 PHE A O 1
ATOM 2412 N N . LYS A 1 302 ? 15.625 10.609 22.109 1 87.88 302 LYS A N 1
ATOM 2413 C CA . LYS A 1 302 ? 15.445 11.82 22.891 1 87.88 302 LYS A CA 1
ATOM 2414 C C . LYS A 1 302 ? 16.438 11.875 24.062 1 87.88 302 LYS A C 1
ATOM 2416 O O . LYS A 1 302 ? 16.859 12.961 24.469 1 87.88 302 LYS A O 1
ATOM 2421 N N . LYS A 1 303 ? 16.781 10.773 24.547 1 90.12 303 LYS A N 1
ATOM 2422 C CA . LYS A 1 303 ? 17.734 10.688 25.656 1 90.12 303 LYS A CA 1
ATOM 2423 C C . LYS A 1 303 ? 19.094 11.273 25.25 1 90.12 303 LYS A C 1
ATOM 2425 O O . LYS A 1 303 ? 19.844 11.758 26.109 1 90.12 303 LYS A O 1
ATOM 2430 N N . ASN A 1 304 ? 19.406 11.266 24 1 89.88 304 ASN A N 1
ATOM 2431 C CA . ASN A 1 304 ? 20.672 11.797 23.5 1 89.88 304 ASN A CA 1
ATOM 2432 C C . ASN A 1 304 ? 20.469 13.117 22.766 1 89.88 304 ASN A C 1
ATOM 2434 O O . ASN A 1 304 ? 21.25 13.469 21.875 1 89.88 304 ASN A O 1
ATOM 2438 N N . ASN A 1 305 ? 19.281 13.742 22.984 1 88.25 305 ASN A N 1
ATOM 2439 C CA . ASN A 1 305 ? 18.953 15.07 22.469 1 88.25 305 ASN A CA 1
ATOM 2440 C C . ASN A 1 305 ? 18.75 15.062 20.969 1 88.25 305 ASN A C 1
ATOM 2442 O O . ASN A 1 305 ? 19.188 15.977 20.266 1 88.25 305 ASN A O 1
ATOM 2446 N N . PHE A 1 306 ? 18.391 13.984 20.469 1 90.56 306 PHE A N 1
ATOM 2447 C CA . PHE A 1 306 ? 17.938 13.922 19.094 1 90.56 306 PHE A CA 1
ATOM 2448 C C . PHE A 1 306 ? 16.422 13.844 19.016 1 90.56 306 PHE A C 1
ATOM 2450 O O . PHE A 1 306 ? 15.766 13.43 19.969 1 90.56 306 PHE A O 1
ATOM 2457 N N . ASN A 1 307 ? 15.875 14.266 17.891 1 89.25 307 ASN A N 1
ATOM 2458 C CA . ASN A 1 307 ? 14.453 14.031 17.672 1 89.25 307 ASN A CA 1
ATOM 2459 C C . ASN A 1 307 ? 14.125 12.539 17.641 1 89.25 307 ASN A C 1
ATOM 2461 O O . ASN A 1 307 ? 14.93 11.734 17.172 1 89.25 307 ASN A O 1
ATOM 2465 N N . SER A 1 308 ? 12.984 12.211 18.109 1 89.75 308 SER A N 1
ATOM 2466 C CA . SER A 1 308 ? 12.578 10.805 18.156 1 89.75 308 SER A CA 1
ATOM 2467 C C . SER A 1 308 ? 12.422 10.227 16.766 1 89.75 308 SER A C 1
ATOM 2469 O O . SER A 1 308 ? 12.648 9.039 16.547 1 89.75 308 SER A O 1
ATOM 2471 N N . LYS A 1 309 ? 12 11.008 15.852 1 91 309 LYS A N 1
ATOM 2472 C CA . LYS A 1 309 ? 11.875 10.57 14.469 1 91 309 LYS A CA 1
ATOM 2473 C C . LYS A 1 309 ? 13.07 11.031 13.641 1 91 309 LYS A C 1
ATOM 2475 O O . LYS A 1 309 ? 13.414 12.211 13.641 1 91 309 LYS A O 1
ATOM 2480 N N . GLN A 1 310 ? 13.719 10.148 13.016 1 93.19 310 GLN A N 1
ATOM 2481 C CA . GLN A 1 310 ? 14.875 10.414 12.164 1 93.19 310 GLN A CA 1
ATOM 2482 C C . GLN A 1 310 ? 14.672 9.828 10.766 1 93.19 310 GLN A C 1
ATOM 2484 O O . GLN A 1 310 ? 14.008 8.797 10.609 1 93.19 310 GLN A O 1
ATOM 2489 N N . VAL A 1 311 ? 15.195 10.469 9.789 1 93.75 311 VAL A N 1
ATOM 2490 C CA . VAL A 1 311 ? 15.047 10.039 8.398 1 93.75 311 VAL A CA 1
ATOM 2491 C C . VAL A 1 311 ? 16.422 9.898 7.754 1 93.75 311 VAL A C 1
ATOM 2493 O O . VAL A 1 311 ? 17.281 10.773 7.898 1 93.75 311 VAL A O 1
ATOM 2496 N N . LEU A 1 312 ? 16.672 8.773 7.137 1 95.19 312 LEU A N 1
ATOM 2497 C CA . LEU A 1 312 ? 17.891 8.516 6.383 1 95.19 312 LEU A CA 1
ATOM 2498 C C . LEU A 1 312 ? 17.578 8.211 4.922 1 95.19 312 LEU A C 1
ATOM 2500 O O . LEU A 1 312 ? 16.891 7.23 4.625 1 95.19 312 LEU A O 1
ATOM 2504 N N . THR A 1 313 ? 18 9.031 4.035 1 93.06 313 THR A N 1
ATOM 2505 C CA . THR A 1 313 ? 17.828 8.797 2.605 1 93.06 313 THR A CA 1
ATOM 2506 C C . THR A 1 313 ? 19.078 8.133 2.018 1 93.06 313 THR A C 1
ATOM 2508 O O . THR A 1 313 ? 20.203 8.547 2.299 1 93.06 313 THR A O 1
ATOM 2511 N N . CYS A 1 314 ? 18.891 7.059 1.28 1 88.12 314 CYS A N 1
ATOM 2512 C CA . CYS A 1 314 ? 20 6.312 0.71 1 88.12 314 CYS A CA 1
ATOM 2513 C C . CYS A 1 314 ? 20.438 6.914 -0.619 1 88.12 314 CYS A C 1
ATOM 2515 O O . CYS A 1 314 ? 19.625 7.512 -1.331 1 88.12 314 CYS A O 1
ATOM 2517 N N . MET B 1 1 ? -1.766 -26.391 1.874 1 67.25 1 MET B N 1
ATOM 2518 C CA . MET B 1 1 ? -1.988 -25.516 0.723 1 67.25 1 MET B CA 1
ATOM 2519 C C . MET B 1 1 ? -2.029 -26.328 -0.57 1 67.25 1 MET B C 1
ATOM 2521 O O . MET B 1 1 ? -1.453 -27.422 -0.646 1 67.25 1 MET B O 1
ATOM 2525 N N . LEU B 1 2 ? -2.844 -25.922 -1.48 1 85.06 2 LEU B N 1
ATOM 2526 C CA . LEU B 1 2 ? -2.961 -26.641 -2.75 1 85.06 2 LEU B CA 1
ATOM 2527 C C . LEU B 1 2 ? -1.818 -26.266 -3.688 1 85.06 2 LEU B C 1
ATOM 2529 O O . LEU B 1 2 ? -1.499 -25.078 -3.846 1 85.06 2 LEU B O 1
ATOM 2533 N N . ASN B 1 3 ? -1.146 -27.328 -4.168 1 92.5 3 ASN B N 1
ATOM 2534 C CA . ASN B 1 3 ? -0.05 -27.094 -5.102 1 92.5 3 ASN B CA 1
ATOM 2535 C C . ASN B 1 3 ? -0.526 -27.172 -6.551 1 92.5 3 ASN B C 1
ATOM 2537 O O . ASN B 1 3 ? -1.364 -28.016 -6.891 1 92.5 3 ASN B O 1
ATOM 2541 N N . THR B 1 4 ? -0.033 -26.281 -7.312 1 96.56 4 THR B N 1
ATOM 2542 C CA . THR B 1 4 ? -0.419 -26.234 -8.719 1 96.56 4 THR B CA 1
ATOM 2543 C C . THR B 1 4 ? 0.796 -26.422 -9.617 1 96.56 4 THR B C 1
ATOM 2545 O O . THR B 1 4 ? 1.833 -25.797 -9.422 1 96.56 4 THR B O 1
ATOM 2548 N N . LEU B 1 5 ? 0.691 -27.328 -10.508 1 97.75 5 LEU B N 1
ATOM 2549 C CA . LEU B 1 5 ? 1.699 -27.5 -11.547 1 97.75 5 LEU B CA 1
ATOM 2550 C C . LEU B 1 5 ? 1.342 -26.672 -12.781 1 97.75 5 LEU B C 1
ATOM 2552 O O . LEU B 1 5 ? 0.232 -26.797 -13.312 1 97.75 5 LEU B O 1
ATOM 2556 N N . ILE B 1 6 ? 2.238 -25.828 -13.203 1 98.19 6 ILE B N 1
ATOM 2557 C CA . ILE B 1 6 ? 2.037 -25.031 -14.414 1 98.19 6 ILE B CA 1
ATOM 2558 C C . ILE B 1 6 ? 3.031 -25.469 -15.484 1 98.19 6 ILE B C 1
ATOM 2560 O O . ILE B 1 6 ? 4.246 -25.359 -15.297 1 98.19 6 ILE B O 1
ATOM 2564 N N . ILE B 1 7 ? 2.49 -25.938 -16.547 1 97.94 7 ILE B N 1
ATOM 2565 C CA . ILE B 1 7 ? 3.297 -26.391 -17.672 1 97.94 7 ILE B CA 1
ATOM 2566 C C . ILE B 1 7 ? 3.066 -25.469 -18.875 1 97.94 7 ILE B C 1
ATOM 2568 O O . ILE B 1 7 ? 1.924 -25.219 -19.266 1 97.94 7 ILE B O 1
ATOM 2572 N N . TYR B 1 8 ? 4.18 -24.969 -19.438 1 96.25 8 TYR B N 1
ATOM 2573 C CA . TYR B 1 8 ? 3.99 -24.078 -20.578 1 96.25 8 TYR B CA 1
ATOM 2574 C C . TYR B 1 8 ? 4.777 -24.578 -21.781 1 96.25 8 TYR B C 1
ATOM 2576 O O . TYR B 1 8 ? 5.75 -25.312 -21.641 1 96.25 8 TYR B O 1
ATOM 2584 N N . GLU B 1 9 ? 4.285 -24.281 -22.891 1 94.56 9 GLU B N 1
ATOM 2585 C CA . GLU B 1 9 ? 4.891 -24.531 -24.188 1 94.56 9 GLU B CA 1
ATOM 2586 C C . GLU B 1 9 ? 4.82 -23.297 -25.078 1 94.56 9 GLU B C 1
ATOM 2588 O O . GLU B 1 9 ? 3.777 -22.641 -25.156 1 94.56 9 GLU B O 1
ATOM 2593 N N . GLY B 1 10 ? 5.914 -22.875 -25.641 1 85.75 10 GLY B N 1
ATOM 2594 C CA . GLY B 1 10 ? 5.965 -21.734 -26.531 1 85.75 10 GLY B CA 1
ATOM 2595 C C . GLY B 1 10 ? 7.332 -21.531 -27.156 1 85.75 10 GLY B C 1
ATOM 2596 O O . GLY B 1 10 ? 8.32 -22.109 -26.719 1 85.75 10 GLY B O 1
ATOM 2597 N N . ARG B 1 11 ? 7.426 -20.688 -28.172 1 81.06 11 ARG B N 1
ATOM 2598 C CA . ARG B 1 11 ? 8.664 -20.516 -28.938 1 81.06 11 ARG B CA 1
ATOM 2599 C C . ARG B 1 11 ? 9.219 -19.109 -28.781 1 81.06 11 ARG B C 1
ATOM 2601 O O . ARG B 1 11 ? 10.438 -18.906 -28.812 1 81.06 11 ARG B O 1
ATOM 2608 N N . TYR B 1 12 ? 8.37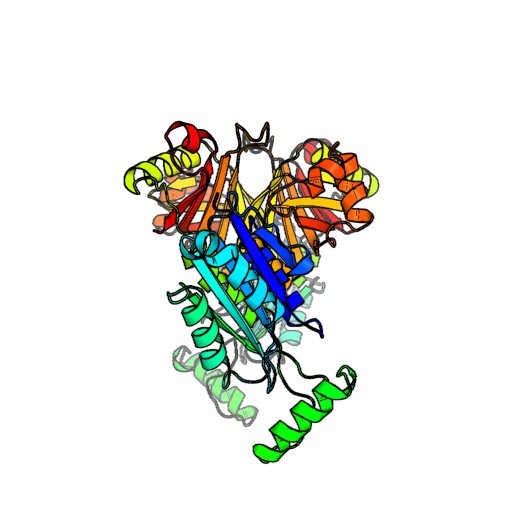5 -18.188 -28.5 1 82.62 12 TYR B N 1
ATOM 2609 C CA . TYR B 1 12 ? 8.859 -16.812 -28.625 1 82.62 12 TYR B CA 1
ATOM 2610 C C . TYR B 1 12 ? 8.781 -16.078 -27.297 1 82.62 12 TYR B C 1
ATOM 2612 O O . TYR B 1 12 ? 8.898 -14.852 -27.266 1 82.62 12 TYR B O 1
ATOM 2620 N N . GLY B 1 13 ? 8.375 -16.641 -26.203 1 87 13 GLY B N 1
ATOM 2621 C CA . GLY B 1 13 ? 8.594 -16.078 -24.891 1 87 13 GLY B CA 1
ATOM 2622 C C . GLY B 1 13 ? 7.316 -15.617 -24.203 1 87 13 GLY B C 1
ATOM 2623 O O . GLY B 1 13 ? 7.254 -15.547 -22.984 1 87 13 GLY B O 1
ATOM 2624 N N . THR B 1 14 ? 6.23 -15.336 -24.938 1 90.38 14 THR B N 1
ATOM 2625 C CA . THR B 1 14 ? 5.027 -14.766 -24.344 1 90.38 14 THR B CA 1
ATOM 2626 C C . THR B 1 14 ? 4.312 -15.797 -23.484 1 90.38 14 THR B C 1
ATOM 2628 O O . THR B 1 14 ? 3.758 -15.453 -22.438 1 90.38 14 THR B O 1
ATOM 2631 N N . SER B 1 15 ? 4.289 -17.031 -23.938 1 93.38 15 SER B N 1
ATOM 2632 C CA . SER B 1 15 ? 3.695 -18.078 -23.125 1 93.38 15 SER B CA 1
ATOM 2633 C C . SER B 1 15 ? 4.449 -18.234 -21.797 1 93.38 15 SER B C 1
ATOM 2635 O O . SER B 1 15 ? 3.834 -18.406 -20.75 1 93.38 15 SER B O 1
ATOM 2637 N N . LYS B 1 16 ? 5.754 -18.203 -21.906 1 93.81 16 LYS B N 1
ATOM 2638 C CA . LYS B 1 16 ? 6.578 -18.281 -20.703 1 93.81 16 LYS B CA 1
ATOM 2639 C C . LYS B 1 16 ? 6.27 -17.141 -19.75 1 93.81 16 LYS B C 1
ATOM 2641 O O . LYS B 1 16 ? 6.043 -17.359 -18.547 1 93.81 16 LYS B O 1
ATOM 2646 N N . LYS B 1 17 ? 6.27 -15.938 -20.281 1 94.38 17 LYS B N 1
ATOM 2647 C CA . LYS B 1 17 ? 5.984 -14.758 -19.469 1 94.38 17 LYS B CA 1
ATOM 2648 C C . LYS B 1 17 ? 4.613 -14.867 -18.812 1 94.38 17 LYS B C 1
ATOM 2650 O O . LYS B 1 17 ? 4.465 -14.555 -17.625 1 94.38 17 LYS B O 1
ATOM 2655 N N . THR B 1 18 ? 3.645 -15.273 -19.547 1 96.25 18 THR B N 1
ATOM 2656 C CA . THR B 1 18 ? 2.295 -15.477 -19.031 1 96.25 18 THR B CA 1
ATOM 2657 C C . THR B 1 18 ? 2.301 -16.484 -17.891 1 96.25 18 THR B C 1
ATOM 2659 O O . THR B 1 18 ? 1.748 -16.219 -16.828 1 96.25 18 THR B O 1
ATOM 2662 N N . ALA B 1 19 ? 2.92 -17.594 -18.109 1 97 19 ALA B N 1
ATOM 2663 C CA . ALA B 1 19 ? 2.98 -18.641 -17.109 1 97 19 ALA B CA 1
ATOM 2664 C C . ALA B 1 19 ? 3.656 -18.156 -15.836 1 97 19 ALA B C 1
ATOM 2666 O O . ALA B 1 19 ? 3.215 -18.469 -14.727 1 97 19 ALA B O 1
ATOM 2667 N N . GLU B 1 20 ? 4.688 -17.406 -15.984 1 95.81 20 GLU B N 1
ATOM 2668 C CA . GLU B 1 20 ? 5.41 -16.859 -14.844 1 95.81 20 GLU B CA 1
ATOM 2669 C C . GLU B 1 20 ? 4.52 -15.938 -14.008 1 95.81 20 GLU B C 1
ATOM 2671 O O . GLU B 1 20 ? 4.48 -16.047 -12.781 1 95.81 20 GLU B O 1
ATOM 2676 N N . ILE B 1 21 ? 3.84 -15.039 -14.68 1 95.62 21 ILE B N 1
ATOM 2677 C CA . ILE B 1 21 ? 2.953 -14.109 -13.992 1 95.62 21 ILE B CA 1
ATOM 2678 C C . ILE B 1 21 ? 1.875 -14.883 -13.234 1 95.62 21 ILE B C 1
ATOM 2680 O O . ILE B 1 21 ? 1.614 -14.609 -12.062 1 95.62 21 ILE B O 1
ATOM 2684 N N . VAL B 1 22 ? 1.328 -15.859 -13.898 1 97 22 VAL B N 1
ATOM 2685 C CA . VAL B 1 22 ? 0.292 -16.672 -13.273 1 97 22 VAL B CA 1
ATOM 2686 C C . VAL B 1 22 ? 0.869 -17.406 -12.062 1 97 22 VAL B C 1
ATOM 2688 O O . VAL B 1 22 ? 0.231 -17.469 -11.008 1 97 22 VAL B O 1
ATOM 2691 N N . ALA B 1 23 ? 2.031 -17.906 -12.195 1 96.5 23 ALA B N 1
ATOM 2692 C CA . ALA B 1 23 ? 2.691 -18.625 -11.109 1 96.5 23 ALA B CA 1
ATOM 2693 C C . ALA B 1 23 ? 2.922 -17.719 -9.906 1 96.5 23 ALA B C 1
ATOM 2695 O O . ALA B 1 23 ? 2.656 -18.109 -8.766 1 96.5 23 ALA B O 1
ATOM 2696 N N . TYR B 1 24 ? 3.422 -16.5 -10.188 1 94.69 24 TYR B N 1
ATOM 2697 C CA . TYR B 1 24 ? 3.652 -15.539 -9.109 1 94.69 24 TYR B CA 1
ATOM 2698 C C . TYR B 1 24 ? 2.367 -15.266 -8.344 1 94.69 24 TYR B C 1
ATOM 2700 O O . TYR B 1 24 ? 2.361 -15.273 -7.109 1 94.69 24 TYR B O 1
ATOM 2708 N N . ILE B 1 25 ? 1.291 -15.055 -9.047 1 94.81 25 ILE B N 1
ATOM 2709 C CA . ILE B 1 25 ? 0.026 -14.609 -8.469 1 94.81 25 ILE B CA 1
ATOM 2710 C C . ILE B 1 25 ? -0.623 -15.766 -7.707 1 94.81 25 ILE B C 1
ATOM 2712 O O . ILE B 1 25 ? -1.112 -15.586 -6.59 1 94.81 25 ILE B O 1
ATOM 2716 N N . LEU B 1 26 ? -0.629 -16.938 -8.25 1 94.19 26 LEU B N 1
ATOM 2717 C CA . LEU B 1 26 ? -1.279 -18.094 -7.637 1 94.19 26 LEU B CA 1
ATOM 2718 C C . LEU B 1 26 ? -0.526 -18.531 -6.387 1 94.19 26 LEU B C 1
ATOM 2720 O O . LEU B 1 26 ? -1.142 -18.875 -5.375 1 94.19 26 LEU B O 1
ATOM 2724 N N . GLY B 1 27 ? 0.803 -18.531 -6.504 1 92.88 27 GLY B N 1
ATOM 2725 C CA . GLY B 1 27 ? 1.602 -19.062 -5.41 1 92.88 27 GLY B CA 1
ATOM 2726 C C . GLY B 1 27 ? 1.46 -20.562 -5.25 1 92.88 27 GLY B C 1
ATOM 2727 O O . GLY B 1 27 ? 0.497 -21.156 -5.738 1 92.88 27 GLY B O 1
ATOM 2728 N N . ASN B 1 28 ? 2.5 -21.156 -4.535 1 92.81 28 ASN B N 1
ATOM 2729 C CA . ASN B 1 28 ? 2.557 -22.609 -4.344 1 92.81 28 ASN B CA 1
ATOM 2730 C C . ASN B 1 28 ? 2.51 -23.344 -5.672 1 92.81 28 ASN B C 1
ATOM 2732 O O . ASN B 1 28 ? 1.694 -24.25 -5.852 1 92.81 28 ASN B O 1
ATOM 2736 N N . THR B 1 29 ? 3.338 -22.938 -6.578 1 95.31 29 THR B N 1
ATOM 2737 C CA . THR B 1 29 ? 3.33 -23.484 -7.926 1 95.31 29 THR B CA 1
ATOM 2738 C C . THR B 1 29 ? 4.695 -24.062 -8.281 1 95.31 29 THR B C 1
ATOM 2740 O O . THR B 1 29 ? 5.707 -23.703 -7.68 1 95.31 29 THR B O 1
ATOM 2743 N N . LYS B 1 30 ? 4.684 -25 -9.102 1 95.5 30 LYS B N 1
ATOM 2744 C CA . LYS B 1 30 ? 5.848 -25.438 -9.867 1 95.5 30 LYS B CA 1
ATOM 2745 C C . LYS B 1 30 ? 5.699 -25.094 -11.344 1 95.5 30 LYS B C 1
ATOM 2747 O O . LYS B 1 30 ? 4.703 -25.438 -11.977 1 95.5 30 LYS B O 1
ATOM 2752 N N . LEU B 1 31 ? 6.59 -24.312 -11.805 1 95.5 31 LEU B N 1
ATOM 2753 C CA . LEU B 1 31 ? 6.57 -23.859 -13.188 1 95.5 31 LEU B CA 1
ATOM 2754 C C . LEU B 1 31 ? 7.641 -24.562 -14.008 1 95.5 31 LEU B C 1
ATOM 2756 O O . LEU B 1 31 ? 8.812 -24.578 -13.625 1 95.5 31 LEU B O 1
ATOM 2760 N N . CYS B 1 32 ? 7.203 -25.172 -15.117 1 94.69 32 CYS B N 1
ATOM 2761 C CA . CYS B 1 32 ? 8.211 -25.844 -15.93 1 94.69 32 CYS B CA 1
ATOM 2762 C C . CYS B 1 32 ? 7.758 -25.953 -17.375 1 94.69 32 CYS B C 1
ATOM 2764 O O . CYS B 1 32 ? 6.582 -25.75 -17.688 1 94.69 32 CYS B O 1
ATOM 2766 N N . THR B 1 33 ? 8.711 -26.234 -18.234 1 94.88 33 THR B N 1
ATOM 2767 C CA . THR B 1 33 ? 8.406 -26.641 -19.609 1 94.88 33 THR B CA 1
ATOM 2768 C C . THR B 1 33 ? 7.906 -28.078 -19.656 1 94.88 33 THR B C 1
ATOM 2770 O O . THR B 1 33 ? 8.031 -28.812 -18.672 1 94.88 33 THR B O 1
ATOM 2773 N N . VAL B 1 34 ? 7.379 -28.469 -20.781 1 95.31 34 VAL B N 1
ATOM 2774 C CA . VAL B 1 34 ? 6.82 -29.797 -20.938 1 95.31 34 VAL B CA 1
ATOM 2775 C C . VAL B 1 34 ? 7.914 -30.844 -20.734 1 95.31 34 VAL B C 1
ATOM 2777 O O . VAL B 1 34 ? 7.684 -31.891 -20.109 1 95.31 34 VAL B O 1
ATOM 2780 N N . GLU B 1 35 ? 9.094 -30.562 -21.219 1 93.44 35 GLU B N 1
ATOM 2781 C CA . GLU B 1 35 ? 10.211 -31.5 -21.172 1 93.44 35 GLU B CA 1
ATOM 2782 C C . GLU B 1 35 ? 10.641 -31.781 -19.734 1 93.44 35 GLU B C 1
ATOM 2784 O O . GLU B 1 35 ? 11.141 -32.875 -19.438 1 93.44 35 GLU B O 1
ATOM 2789 N N . LYS B 1 36 ? 10.422 -30.844 -18.891 1 93.19 36 LYS B N 1
ATOM 2790 C CA . LYS B 1 36 ? 10.875 -30.953 -17.5 1 93.19 36 LYS B CA 1
ATOM 2791 C C . LYS B 1 36 ? 9.719 -31.297 -16.578 1 93.19 36 LYS B C 1
ATOM 2793 O O . LYS B 1 36 ? 9.898 -31.359 -15.359 1 93.19 36 LYS B O 1
ATOM 2798 N N . ALA B 1 37 ? 8.562 -31.484 -17.125 1 96 37 ALA B N 1
ATOM 2799 C CA . ALA B 1 37 ? 7.375 -31.75 -16.328 1 96 37 ALA B CA 1
ATOM 2800 C C . ALA B 1 37 ? 7.449 -33.125 -15.664 1 96 37 ALA B C 1
ATOM 2802 O O . ALA B 1 37 ? 7.887 -34.094 -16.281 1 96 37 ALA B O 1
ATOM 2803 N N . PRO B 1 38 ? 7.098 -33.25 -14.453 1 94.5 38 PRO B N 1
ATOM 2804 C CA . PRO B 1 38 ? 7.172 -34.531 -13.742 1 94.5 38 PRO B CA 1
ATOM 2805 C C . PRO B 1 38 ? 6.172 -35.562 -14.281 1 94.5 38 PRO B C 1
ATOM 2807 O O . PRO B 1 38 ? 5.109 -35.188 -14.781 1 94.5 38 PRO B O 1
ATOM 2810 N N . LYS B 1 39 ? 6.5 -36.812 -14.039 1 94.69 39 LYS B N 1
ATOM 2811 C CA . LYS B 1 39 ? 5.617 -37.875 -14.445 1 94.69 39 LYS B CA 1
ATOM 2812 C C . LYS B 1 39 ? 4.711 -38.312 -13.297 1 94.69 39 LYS B C 1
ATOM 2814 O O . LYS B 1 39 ? 3.646 -38.906 -13.523 1 94.69 39 LYS B O 1
ATOM 2819 N N . ASN B 1 40 ? 5.156 -38.125 -12.141 1 94.25 40 ASN B N 1
ATOM 2820 C CA . ASN B 1 40 ? 4.336 -38.375 -10.953 1 94.25 40 ASN B CA 1
ATOM 2821 C C . ASN B 1 40 ? 3.652 -37.062 -10.5 1 94.25 40 ASN B C 1
ATOM 2823 O O . ASN B 1 40 ? 4.316 -36.125 -10.055 1 94.25 40 ASN B O 1
ATOM 2827 N N . LEU B 1 41 ? 2.377 -37.031 -10.578 1 96.81 41 LEU B N 1
ATOM 2828 C CA . LEU B 1 41 ? 1.633 -35.812 -10.344 1 96.81 41 LEU B CA 1
ATOM 2829 C C . LEU B 1 41 ? 0.94 -35.844 -8.984 1 96.81 41 LEU B C 1
ATOM 2831 O O . LEU B 1 41 ? 0.047 -35.031 -8.727 1 96.81 41 LEU B O 1
ATOM 2835 N N . GLU B 1 42 ? 1.366 -36.656 -8.062 1 93.69 42 GLU B N 1
ATOM 2836 C CA . GLU B 1 42 ? 0.699 -36.875 -6.777 1 93.69 42 GLU B CA 1
ATOM 2837 C C . GLU B 1 42 ? 0.734 -35.594 -5.926 1 93.69 42 GLU B C 1
ATOM 2839 O O . GLU B 1 42 ? -0.204 -35.344 -5.172 1 93.69 42 GLU B O 1
ATOM 2844 N N . TYR B 1 43 ? 1.722 -34.812 -6.062 1 92.69 43 TYR B N 1
ATOM 2845 C CA . TYR B 1 43 ? 1.93 -33.656 -5.211 1 92.69 43 TYR B CA 1
ATOM 2846 C C . TYR B 1 43 ? 1.044 -32.5 -5.648 1 92.69 43 TYR B C 1
ATOM 2848 O O . TYR B 1 43 ? 0.95 -31.484 -4.953 1 92.69 43 TYR B O 1
ATOM 2856 N N . TYR B 1 44 ? 0.462 -32.594 -6.785 1 95.44 44 TYR B N 1
ATOM 2857 C CA . TYR B 1 44 ? -0.269 -31.469 -7.352 1 95.44 44 TYR B CA 1
ATOM 2858 C C . TYR B 1 44 ? -1.766 -31.75 -7.395 1 95.44 44 TYR B C 1
ATOM 2860 O O . TYR B 1 44 ? -2.189 -32.781 -7.898 1 95.44 44 TYR B O 1
ATOM 2868 N N . GLN B 1 45 ? -2.543 -30.859 -6.84 1 94.12 45 GLN B N 1
ATOM 2869 C CA . GLN B 1 45 ? -4 -30.953 -6.879 1 94.12 45 GLN B CA 1
ATOM 2870 C C . GLN B 1 45 ? -4.559 -30.281 -8.125 1 94.12 45 GLN B C 1
ATOM 2872 O O . GLN B 1 45 ? -5.676 -30.578 -8.555 1 94.12 45 GLN B O 1
ATOM 2877 N N . ASN B 1 46 ? -3.797 -29.312 -8.664 1 96.75 46 ASN B N 1
ATOM 2878 C CA . ASN B 1 46 ? -4.191 -28.547 -9.844 1 96.75 46 ASN B CA 1
ATOM 2879 C C . ASN B 1 46 ? -3.107 -28.578 -10.922 1 96.75 46 ASN B C 1
ATOM 2881 O O . ASN B 1 46 ? -1.918 -28.625 -10.602 1 96.75 46 ASN B O 1
ATOM 2885 N N . ILE B 1 47 ? -3.568 -28.5 -12.141 1 98.19 47 ILE B N 1
ATOM 2886 C CA . ILE B 1 47 ? -2.645 -28.391 -13.266 1 98.19 47 ILE B CA 1
ATOM 2887 C C . ILE B 1 47 ? -3.127 -27.297 -14.219 1 98.19 47 ILE B C 1
ATOM 2889 O O . ILE B 1 47 ? -4.316 -27.234 -14.539 1 98.19 47 ILE B O 1
ATOM 2893 N N . ILE B 1 48 ? -2.234 -26.453 -14.633 1 98.5 48 ILE B N 1
ATOM 2894 C CA . ILE B 1 48 ? -2.533 -25.422 -15.609 1 98.5 48 ILE B CA 1
ATOM 2895 C C . ILE B 1 48 ? -1.612 -25.562 -16.828 1 98.5 48 ILE B C 1
ATOM 2897 O O . ILE B 1 48 ? -0.393 -25.672 -16.672 1 98.5 48 ILE B O 1
ATOM 2901 N N . PHE B 1 49 ? -2.182 -25.562 -17.938 1 98.06 49 PHE B N 1
ATOM 2902 C CA . PHE B 1 49 ? -1.431 -25.578 -19.188 1 98.06 49 PHE B CA 1
ATOM 2903 C C . PHE B 1 49 ? -1.456 -24.203 -19.844 1 98.06 49 PHE B C 1
ATOM 2905 O O . PHE B 1 49 ? -2.523 -23.609 -20.016 1 98.06 49 PHE B O 1
ATOM 2912 N N . VAL B 1 50 ? -0.292 -23.703 -20.172 1 97.19 50 VAL B N 1
ATOM 2913 C CA . VAL B 1 50 ? -0.158 -22.422 -20.875 1 97.19 50 VAL B CA 1
ATOM 2914 C C . VAL B 1 50 ? 0.555 -22.641 -22.219 1 97.19 50 VAL B C 1
ATOM 2916 O O . VAL B 1 50 ? 1.666 -23.172 -22.25 1 97.19 50 VAL B O 1
ATOM 2919 N N . PHE B 1 51 ? -0.047 -22.219 -23.281 1 94.44 51 PHE B N 1
ATOM 2920 C CA . PHE B 1 51 ? 0.61 -22.438 -24.562 1 94.44 51 PHE B CA 1
ATOM 2921 C C . PHE B 1 51 ? 0.183 -21.391 -25.578 1 94.44 51 PHE B C 1
ATOM 2923 O O . PHE B 1 51 ? -0.913 -20.844 -25.484 1 94.44 51 PHE B O 1
ATOM 2930 N N . GLY B 1 52 ? 1.119 -21.141 -26.469 1 88.75 52 GLY B N 1
ATOM 2931 C CA . GLY B 1 52 ? 0.793 -20.297 -27.609 1 88.75 52 GLY B CA 1
ATOM 2932 C C . GLY B 1 52 ? 0.192 -21.062 -28.766 1 88.75 52 GLY B C 1
ATOM 2933 O O . GLY B 1 52 ? 0.411 -22.266 -28.906 1 88.75 52 GLY B O 1
ATOM 2934 N N . PHE B 1 53 ? -0.657 -20.406 -29.484 1 78.19 53 PHE B N 1
ATOM 2935 C CA . PHE B 1 53 ? -1.127 -21.062 -30.688 1 78.19 53 PHE B CA 1
ATOM 2936 C C . PHE B 1 53 ? -1.194 -20.078 -31.859 1 78.19 53 PHE B C 1
ATOM 2938 O O . PHE B 1 53 ? -1.337 -18.875 -31.641 1 78.19 53 PHE B O 1
ATOM 2945 N N . TYR B 1 54 ? -0.711 -20.562 -32.875 1 71.75 54 TYR B N 1
ATOM 2946 C CA . TYR B 1 54 ? -0.699 -19.844 -34.125 1 71.75 54 TYR B CA 1
ATOM 2947 C C . TYR B 1 54 ? -1.688 -20.438 -35.125 1 71.75 54 TYR B C 1
ATOM 2949 O O . TYR B 1 54 ? -2.58 -21.203 -34.719 1 71.75 54 TYR B O 1
ATOM 2957 N N . ALA B 1 55 ? -1.657 -20 -36.219 1 63.28 55 ALA B N 1
ATOM 2958 C CA . ALA B 1 55 ? -2.566 -20.5 -37.25 1 63.28 55 ALA B CA 1
ATOM 2959 C C . ALA B 1 55 ? -2.547 -22.031 -37.312 1 63.28 55 ALA B C 1
ATOM 2961 O O . ALA B 1 55 ? -3.424 -22.641 -37.938 1 63.28 55 ALA B O 1
ATOM 2962 N N . TYR B 1 56 ? -1.607 -22.641 -36.469 1 63.97 56 TYR B N 1
ATOM 2963 C CA . TYR B 1 56 ? -1.568 -24.094 -36.438 1 63.97 56 TYR B CA 1
ATOM 2964 C C . TYR B 1 56 ? -1.394 -24.594 -35 1 63.97 56 TYR B C 1
ATOM 2966 O O . TYR B 1 56 ? -1.32 -23.781 -34.062 1 63.97 56 TYR B O 1
ATOM 2974 N N . ASP B 1 57 ? -1.508 -25.828 -34.938 1 65.88 57 ASP B N 1
ATOM 2975 C CA . ASP B 1 57 ? -1.399 -26.484 -33.625 1 65.88 57 ASP B CA 1
ATOM 2976 C C . ASP B 1 57 ? 0.015 -26.359 -33.062 1 65.88 57 ASP B C 1
ATOM 2978 O O . ASP B 1 57 ? 0.958 -26.938 -33.625 1 65.88 57 ASP B O 1
ATOM 2982 N N . THR B 1 58 ? 0.109 -25.656 -32.031 1 76.62 58 THR B N 1
ATOM 2983 C CA . THR B 1 58 ? 1.449 -25.438 -31.484 1 76.62 58 THR B CA 1
ATOM 2984 C C . THR B 1 58 ? 1.572 -26.031 -30.078 1 76.62 58 THR B C 1
ATOM 2986 O O . THR B 1 58 ? 2.619 -25.906 -29.438 1 76.62 58 THR B O 1
ATOM 2989 N N . ALA B 1 59 ? 0.563 -26.766 -29.625 1 88.06 59 ALA B N 1
ATOM 2990 C CA . ALA B 1 59 ? 0.631 -27.344 -28.297 1 88.06 59 ALA B CA 1
ATOM 2991 C C . ALA B 1 59 ? 0.815 -28.859 -28.375 1 88.06 59 ALA B C 1
ATOM 2993 O O . ALA B 1 59 ? 0.239 -29.609 -27.578 1 88.06 59 ALA B O 1
ATOM 2994 N N . LYS B 1 60 ? 1.606 -29.344 -29.281 1 89.69 60 LYS B N 1
ATOM 2995 C CA . LYS B 1 60 ? 1.763 -30.781 -29.531 1 89.69 60 LYS B CA 1
ATOM 2996 C C . LYS B 1 60 ? 2.441 -31.469 -28.359 1 89.69 60 LYS B C 1
ATOM 2998 O O . LYS B 1 60 ? 2.053 -32.594 -27.984 1 89.69 60 LYS B O 1
ATOM 3003 N N . MET B 1 61 ? 3.426 -30.844 -27.812 1 93.81 61 MET B N 1
ATOM 3004 C CA . MET B 1 61 ? 4.168 -31.453 -26.719 1 93.81 61 MET B CA 1
ATOM 3005 C C . MET B 1 61 ? 3.301 -31.578 -25.469 1 93.81 61 MET B C 1
ATOM 3007 O O . MET B 1 61 ? 3.326 -32.594 -24.797 1 93.81 61 MET B O 1
ATOM 3011 N N . ILE B 1 62 ? 2.549 -30.578 -25.172 1 96 62 ILE B N 1
ATOM 3012 C CA . ILE B 1 62 ? 1.658 -30.625 -24.016 1 96 62 ILE B CA 1
ATOM 3013 C C . ILE B 1 62 ? 0.589 -31.688 -24.234 1 96 62 ILE B C 1
ATOM 3015 O O . ILE B 1 62 ? 0.281 -32.469 -23.312 1 96 62 ILE B O 1
ATOM 3019 N N . LYS B 1 63 ? 0.081 -31.781 -25.438 1 95.06 63 LYS B N 1
ATOM 3020 C CA . LYS B 1 63 ? -0.954 -32.781 -25.734 1 95.06 63 LYS B CA 1
ATOM 3021 C C . LYS B 1 63 ? -0.418 -34.188 -25.562 1 95.06 63 LYS B C 1
ATOM 3023 O O . LYS B 1 63 ? -1.117 -35.062 -25.062 1 95.06 63 LYS B O 1
ATOM 3028 N N . SER B 1 64 ? 0.759 -34.375 -26.016 1 96 64 SER B N 1
ATOM 3029 C CA . SER B 1 64 ? 1.39 -35.688 -25.844 1 96 64 SER B CA 1
ATOM 3030 C C . SER B 1 64 ? 1.561 -36.031 -24.359 1 96 64 SER B C 1
ATOM 3032 O O . SER B 1 64 ? 1.286 -37.156 -23.938 1 96 64 SER B O 1
ATOM 3034 N N . TYR B 1 65 ? 2.02 -35.062 -23.625 1 97.06 65 TYR B N 1
ATOM 3035 C CA . TYR B 1 65 ? 2.168 -35.219 -22.188 1 97.06 65 TYR B CA 1
ATOM 3036 C C . TYR B 1 65 ? 0.834 -35.562 -21.531 1 97.06 65 TYR B C 1
ATOM 3038 O O . TYR B 1 65 ? 0.763 -36.469 -20.703 1 97.06 65 TYR B O 1
ATOM 3046 N N . VAL B 1 66 ? -0.173 -34.906 -21.938 1 97.31 66 VAL B N 1
ATOM 3047 C CA . VAL B 1 66 ? -1.511 -35.125 -21.406 1 97.31 66 VAL B CA 1
ATOM 3048 C C . VAL B 1 66 ? -1.991 -36.531 -21.766 1 97.31 66 VAL B C 1
ATOM 3050 O O . VAL B 1 66 ? -2.582 -37.219 -20.938 1 97.31 66 VAL B O 1
ATOM 3053 N N . ASP B 1 67 ? -1.702 -36.906 -22.938 1 96.31 67 ASP B N 1
ATOM 3054 C CA . ASP B 1 67 ? -2.146 -38.219 -23.406 1 96.31 67 ASP B CA 1
ATOM 3055 C C . ASP B 1 67 ? -1.514 -39.344 -22.578 1 96.31 67 ASP B C 1
ATOM 3057 O O . ASP B 1 67 ? -2.191 -40.312 -22.203 1 96.31 67 ASP B O 1
ATOM 3061 N N . VAL B 1 68 ? -0.315 -39.219 -22.297 1 96.62 68 VAL B N 1
ATOM 3062 C CA . VAL B 1 68 ? 0.441 -40.219 -21.562 1 96.62 68 VAL B CA 1
ATOM 3063 C C . VAL B 1 68 ? -0.041 -40.281 -20.125 1 96.62 68 VAL B C 1
ATOM 3065 O O . VAL B 1 68 ? -0.118 -41.375 -19.531 1 96.62 68 VAL B O 1
ATOM 3068 N N . LEU B 1 69 ? -0.442 -39.156 -19.562 1 97.31 69 LEU B N 1
ATOM 3069 C CA . LEU B 1 69 ? -0.751 -39.094 -18.125 1 97.31 69 LEU B CA 1
ATOM 3070 C C . LEU B 1 69 ? -2.229 -38.781 -17.906 1 97.31 69 LEU B C 1
ATOM 3072 O O . LEU B 1 69 ? -2.604 -38.219 -16.875 1 97.31 69 LEU B O 1
ATOM 3076 N N . LYS B 1 70 ? -3.057 -39.031 -18.844 1 96.75 70 LYS B N 1
ATOM 3077 C CA . LYS B 1 70 ? -4.453 -38.625 -18.844 1 96.75 70 LYS B CA 1
ATOM 3078 C C . LYS B 1 70 ? -5.188 -39.125 -17.609 1 96.75 70 LYS B C 1
ATOM 3080 O O . LYS B 1 70 ? -6.043 -38.438 -17.047 1 96.75 70 LYS B O 1
ATOM 3085 N N . GLU B 1 71 ? -4.891 -40.344 -17.094 1 96.06 71 GLU B N 1
ATOM 3086 C CA . GLU B 1 71 ? -5.574 -40.906 -15.93 1 96.06 71 GLU B CA 1
ATOM 3087 C C . GLU B 1 71 ? -5.277 -40.094 -14.672 1 96.06 71 GLU B C 1
ATOM 3089 O O . GLU B 1 71 ? -6.168 -39.875 -13.852 1 96.06 71 GLU B O 1
ATOM 3094 N N . GLN B 1 72 ? -3.996 -39.688 -14.547 1 97.12 72 GLN B N 1
ATOM 3095 C CA . GLN B 1 72 ? -3.613 -38.875 -13.391 1 97.12 72 GLN B CA 1
ATOM 3096 C C . GLN B 1 72 ? -4.176 -37.469 -13.492 1 97.12 72 GLN B C 1
ATOM 3098 O O . GLN B 1 72 ? -4.594 -36.875 -12.492 1 97.12 72 GLN B O 1
ATOM 3103 N N . ILE B 1 73 ? -4.203 -36.938 -14.703 1 97.94 73 ILE B N 1
ATOM 3104 C CA . ILE B 1 73 ? -4.543 -35.531 -14.93 1 97.94 73 ILE B CA 1
ATOM 3105 C C . ILE B 1 73 ? -6.059 -35.344 -14.828 1 97.94 73 ILE B C 1
ATOM 3107 O O . ILE B 1 73 ? -6.531 -34.344 -14.297 1 97.94 73 ILE B O 1
ATOM 3111 N N . SER B 1 74 ? -6.809 -36.344 -15.234 1 96.38 74 SER B N 1
ATOM 3112 C CA . SER B 1 74 ? -8.25 -36.188 -15.383 1 96.38 74 SER B CA 1
ATOM 3113 C C . SER B 1 74 ? -8.938 -36.031 -14.039 1 96.38 74 SER B C 1
ATOM 3115 O O . SER B 1 74 ? -10.062 -35.531 -13.969 1 96.38 74 SER B O 1
ATOM 3117 N N . ILE B 1 75 ? -8.328 -36.375 -12.953 1 95.5 75 ILE B N 1
ATOM 3118 C CA . ILE B 1 75 ? -8.977 -36.312 -11.648 1 95.5 75 ILE B CA 1
ATOM 3119 C C . ILE B 1 75 ? -8.562 -35.031 -10.938 1 95.5 75 ILE B C 1
ATOM 3121 O O . ILE B 1 75 ? -8.961 -34.781 -9.797 1 95.5 75 ILE B O 1
ATOM 3125 N N . LYS B 1 76 ? -7.777 -34.25 -11.539 1 96.25 76 LYS B N 1
ATOM 3126 C CA . LYS B 1 76 ? -7.32 -32.969 -10.961 1 96.25 76 LYS B CA 1
ATOM 3127 C C . LYS B 1 76 ? -8.109 -31.797 -11.516 1 96.25 76 LYS B C 1
ATOM 3129 O O . LYS B 1 76 ? -8.844 -31.938 -12.5 1 96.25 76 LYS B O 1
ATOM 3134 N N . LYS B 1 77 ? -8.008 -30.625 -10.844 1 96.25 77 LYS B N 1
ATOM 3135 C CA . LYS B 1 77 ? -8.508 -29.406 -11.469 1 96.25 77 LYS B CA 1
ATOM 3136 C C . LYS B 1 77 ? -7.605 -28.969 -12.633 1 96.25 77 LYS B C 1
ATOM 3138 O O . LYS B 1 77 ? -6.383 -28.922 -12.484 1 96.25 77 LYS B O 1
ATOM 3143 N N . ILE B 1 78 ? -8.234 -28.672 -13.703 1 98.19 78 ILE B N 1
ATOM 3144 C CA . ILE B 1 78 ? -7.473 -28.406 -14.914 1 98.19 78 ILE B CA 1
ATOM 3145 C C . ILE B 1 78 ? -7.77 -27 -15.414 1 98.19 78 ILE B C 1
ATOM 3147 O O . ILE B 1 78 ? -8.93 -26.625 -15.562 1 98.19 78 ILE B O 1
ATOM 3151 N N . GLY B 1 79 ? -6.719 -26.219 -15.57 1 98.5 79 GLY B N 1
ATOM 3152 C CA . GLY B 1 79 ? -6.805 -24.922 -16.219 1 98.5 79 GLY B CA 1
ATOM 3153 C C . GLY B 1 79 ? -6.031 -24.844 -17.516 1 98.5 79 GLY B C 1
ATOM 3154 O O . GLY B 1 79 ? -4.961 -25.438 -17.641 1 98.5 79 GLY B O 1
ATOM 3155 N N . ILE B 1 80 ? -6.551 -24.047 -18.438 1 97.75 80 ILE B N 1
ATOM 3156 C CA . ILE B 1 80 ? -5.875 -23.859 -19.719 1 97.75 80 ILE B CA 1
ATOM 3157 C C . ILE B 1 80 ? -5.824 -22.375 -20.078 1 97.75 80 ILE B C 1
ATOM 3159 O O . ILE B 1 80 ? -6.84 -21.672 -20 1 97.75 80 ILE B O 1
ATOM 3163 N N . ILE B 1 81 ? -4.668 -21.922 -20.359 1 97.31 81 ILE B N 1
ATOM 3164 C CA . ILE B 1 81 ? -4.484 -20.562 -20.859 1 97.31 81 ILE B CA 1
ATOM 3165 C C . ILE B 1 81 ? -3.883 -20.594 -22.25 1 97.31 81 ILE B C 1
ATOM 3167 O O . ILE B 1 81 ? -2.781 -21.109 -22.453 1 97.31 81 ILE B O 1
ATOM 3171 N N . GLY B 1 82 ? -4.578 -20.016 -23.172 1 94.75 82 GLY B N 1
ATOM 3172 C CA . GLY B 1 82 ? -4.078 -19.875 -24.531 1 94.75 82 GLY B CA 1
ATOM 3173 C C . GLY B 1 82 ? -3.549 -18.484 -24.812 1 94.75 82 GLY B C 1
ATOM 3174 O O . GLY B 1 82 ? -4.203 -17.484 -24.5 1 94.75 82 GLY B O 1
ATOM 3175 N N . VAL B 1 83 ? -2.381 -18.422 -25.375 1 92.94 83 VAL B N 1
ATOM 3176 C CA . VAL B 1 83 ? -1.747 -17.156 -25.719 1 92.94 83 VAL B CA 1
ATOM 3177 C C . VAL B 1 83 ? -1.681 -16.984 -27.234 1 92.94 83 VAL B C 1
ATOM 3179 O O . VAL B 1 83 ? -1.162 -17.859 -27.938 1 92.94 83 VAL B O 1
ATOM 3182 N N . GLY B 1 84 ? -2.207 -15.891 -27.766 1 88.12 84 GLY B N 1
ATOM 3183 C CA . GLY B 1 84 ? -2.189 -15.648 -29.188 1 88.12 84 GLY B CA 1
ATOM 3184 C C . GLY B 1 84 ? -2.625 -14.25 -29.562 1 88.12 84 GLY B C 1
ATOM 3185 O O . GLY B 1 84 ? -2.803 -13.391 -28.688 1 88.12 84 GLY B O 1
ATOM 3186 N N . ILE B 1 85 ? -2.68 -14.055 -30.844 1 83.25 85 ILE B N 1
ATOM 3187 C CA . ILE B 1 85 ? -3.051 -12.734 -31.344 1 83.25 85 ILE B CA 1
ATOM 3188 C C . ILE B 1 85 ? -4.57 -12.586 -31.344 1 83.25 85 ILE B C 1
ATOM 3190 O O . ILE B 1 85 ? -5.098 -11.492 -31.125 1 83.25 85 ILE B O 1
ATOM 3194 N N . SER B 1 86 ? -5.172 -13.742 -31.594 1 81.25 86 SER B N 1
ATOM 3195 C CA . SER B 1 86 ? -6.633 -13.773 -31.594 1 81.25 86 SER B CA 1
ATOM 3196 C C . SER B 1 86 ? -7.16 -15.023 -30.906 1 81.25 86 SER B C 1
ATOM 3198 O O . SER B 1 86 ? -6.5 -16.062 -30.906 1 81.25 86 SER B O 1
ATOM 3200 N N . ASN B 1 87 ? -8.391 -14.914 -30.422 1 85.88 87 ASN B N 1
ATOM 3201 C CA . ASN B 1 87 ? -9 -16.031 -29.719 1 85.88 87 ASN B CA 1
ATOM 3202 C C . ASN B 1 87 ? -9.742 -16.953 -30.672 1 85.88 87 ASN B C 1
ATOM 3204 O O . ASN B 1 87 ? -10.375 -17.922 -30.234 1 85.88 87 ASN B O 1
ATOM 3208 N N . PHE B 1 88 ? -9.641 -16.797 -31.875 1 81.62 88 PHE B N 1
ATOM 3209 C CA . PHE B 1 88 ? -10.461 -17.484 -32.875 1 81.62 88 PHE B CA 1
ATOM 3210 C C . PHE B 1 88 ? -10.242 -18.984 -32.812 1 81.62 88 PHE B C 1
ATOM 3212 O O . PHE B 1 88 ? -11.195 -19.766 -32.844 1 81.62 88 PHE B O 1
ATOM 3219 N N . ASP B 1 89 ? -9.086 -19.484 -32.75 1 82.69 89 ASP B N 1
ATOM 3220 C CA . ASP B 1 89 ? -8.742 -20.906 -32.844 1 82.69 89 ASP B CA 1
ATOM 3221 C C . ASP B 1 89 ? -8.711 -21.531 -31.438 1 82.69 89 ASP B C 1
ATOM 3223 O O . ASP B 1 89 ? -8.516 -22.75 -31.312 1 82.69 89 ASP B O 1
ATOM 3227 N N . PHE B 1 90 ? -8.914 -20.812 -30.422 1 89.19 90 PHE B N 1
ATOM 3228 C CA . PHE B 1 90 ? -8.727 -21.297 -29.062 1 89.19 90 PHE B CA 1
ATOM 3229 C C . PHE B 1 90 ? -9.773 -22.344 -28.703 1 89.19 90 PHE B C 1
ATOM 3231 O O . PHE B 1 90 ? -9.453 -23.375 -28.109 1 89.19 90 PHE B O 1
ATOM 3238 N N . PRO B 1 91 ? -11.016 -22.203 -29.125 1 90.44 91 PRO B N 1
ATOM 3239 C CA . PRO B 1 91 ? -12.016 -23.234 -28.812 1 90.44 91 PRO B CA 1
ATOM 3240 C C . PRO B 1 91 ? -11.672 -24.594 -29.375 1 90.44 91 PRO B C 1
ATOM 3242 O O . PRO B 1 91 ? -11.938 -25.625 -28.75 1 90.44 91 PRO B O 1
ATOM 3245 N N . LYS B 1 92 ? -11.117 -24.562 -30.562 1 89.88 92 LYS B N 1
ATOM 3246 C CA . LYS B 1 92 ? -10.719 -25.828 -31.172 1 89.88 92 LYS B CA 1
ATOM 3247 C C . LYS B 1 92 ? -9.656 -26.531 -30.328 1 89.88 92 LYS B C 1
ATOM 3249 O O . LYS B 1 92 ? -9.711 -27.75 -30.141 1 89.88 92 LYS B O 1
ATOM 3254 N N . GLN B 1 93 ? -8.711 -25.781 -29.859 1 90.81 93 GLN B N 1
ATOM 3255 C CA . GLN B 1 93 ? -7.672 -26.344 -29.016 1 90.81 93 GLN B CA 1
ATOM 3256 C C . GLN B 1 93 ? -8.266 -26.922 -27.734 1 90.81 93 GLN B C 1
ATOM 3258 O O . GLN B 1 93 ? -7.859 -28 -27.281 1 90.81 93 GLN B O 1
ATOM 3263 N N . LEU B 1 94 ? -9.195 -26.266 -27.172 1 94.19 94 LEU B N 1
ATOM 3264 C CA . LEU B 1 94 ? -9.852 -26.734 -25.969 1 94.19 94 LEU B CA 1
ATOM 3265 C C . LEU B 1 94 ? -10.57 -28.062 -26.219 1 94.19 94 LEU B C 1
ATOM 3267 O O . LEU B 1 94 ? -10.531 -28.969 -25.375 1 94.19 94 LEU B O 1
ATOM 3271 N N . MET B 1 95 ? -11.164 -28.141 -27.375 1 94.31 95 MET B N 1
ATOM 3272 C CA . MET B 1 95 ? -11.867 -29.375 -27.734 1 94.31 95 MET B CA 1
ATOM 3273 C C . MET B 1 95 ? -10.898 -30.547 -27.828 1 94.31 95 MET B C 1
ATOM 3275 O O . MET B 1 95 ? -11.234 -31.672 -27.453 1 94.31 95 MET B O 1
ATOM 3279 N N . ASP B 1 96 ? -9.742 -30.266 -28.359 1 93.06 96 ASP B N 1
ATOM 3280 C CA . ASP B 1 96 ? -8.719 -31.312 -28.453 1 93.06 96 ASP B CA 1
ATOM 3281 C C . ASP B 1 96 ? -8.344 -31.828 -27.062 1 93.06 96 ASP B C 1
ATOM 3283 O O . ASP B 1 96 ? -8.234 -33.031 -26.859 1 93.06 96 ASP B O 1
ATOM 3287 N N . PHE B 1 97 ? -8.18 -30.938 -26.156 1 94.62 97 PHE B N 1
ATOM 3288 C CA . PHE B 1 97 ? -7.836 -31.328 -24.797 1 94.62 97 PHE B CA 1
ATOM 3289 C C . PHE B 1 97 ? -8.984 -32.094 -24.141 1 94.62 97 PHE B C 1
ATOM 3291 O O . PHE B 1 97 ? -8.766 -33.094 -23.438 1 94.62 97 PHE B O 1
ATOM 3298 N N . ALA B 1 98 ? -10.148 -31.609 -24.375 1 96.56 98 ALA B N 1
ATOM 3299 C CA . ALA B 1 98 ? -11.328 -32.25 -23.812 1 96.56 98 ALA B CA 1
ATOM 3300 C C . ALA B 1 98 ? -11.445 -33.719 -24.312 1 96.56 98 ALA B C 1
ATOM 3302 O O . ALA B 1 98 ? -11.812 -34.594 -23.547 1 96.56 98 ALA B O 1
ATOM 3303 N N . THR B 1 99 ? -11.125 -33.875 -25.547 1 96 99 THR B N 1
ATOM 3304 C CA . THR B 1 99 ? -11.172 -35.219 -26.141 1 96 99 THR B CA 1
ATOM 3305 C C . THR B 1 99 ? -10.141 -36.125 -25.484 1 96 99 THR B C 1
ATOM 3307 O O . THR B 1 99 ? -10.438 -37.281 -25.156 1 96 99 THR B O 1
ATOM 3310 N N . LEU B 1 100 ? -8.969 -35.594 -25.25 1 94.69 100 LEU B N 1
ATOM 3311 C CA . LEU B 1 100 ? -7.891 -36.375 -24.641 1 94.69 100 LEU B CA 1
ATOM 3312 C C . LEU B 1 100 ? -8.234 -36.75 -23.219 1 94.69 100 LEU B C 1
ATOM 3314 O O . LEU B 1 100 ? -7.98 -37.875 -22.781 1 94.69 100 LEU B O 1
ATOM 3318 N N . LEU B 1 101 ? -8.867 -35.875 -22.516 1 96.25 101 LEU B N 1
ATOM 3319 C CA . LEU B 1 101 ? -9.078 -36.031 -21.078 1 96.25 101 LEU B CA 1
ATOM 3320 C C . LEU B 1 101 ? -10.453 -36.625 -20.797 1 96.25 101 LEU B C 1
ATOM 3322 O O . LEU B 1 101 ? -10.742 -37.031 -19.672 1 96.25 101 LEU B O 1
ATOM 3326 N N . LYS B 1 102 ? -11.305 -36.625 -21.797 1 95.75 102 LYS B N 1
ATOM 3327 C CA . LYS B 1 102 ? -12.688 -37.094 -21.719 1 95.75 102 LYS B CA 1
ATOM 3328 C C . LYS B 1 102 ? -13.484 -36.219 -20.734 1 95.75 102 LYS B C 1
ATOM 3330 O O . LYS B 1 102 ? -14.344 -36.75 -20 1 95.75 102 LYS B O 1
ATOM 3335 N N . ARG B 1 103 ? -13.109 -35.062 -20.578 1 96.81 103 ARG B N 1
ATOM 3336 C CA . ARG B 1 103 ? -13.805 -34.031 -19.812 1 96.81 103 ARG B CA 1
ATOM 3337 C C . ARG B 1 103 ? -13.312 -32.625 -20.203 1 96.81 103 ARG B C 1
ATOM 3339 O O . ARG B 1 103 ? -12.219 -32.5 -20.766 1 96.81 103 ARG B O 1
ATOM 3346 N N . THR B 1 104 ? -14.102 -31.656 -19.891 1 97 104 THR B N 1
ATOM 3347 C CA . THR B 1 104 ? -13.719 -30.266 -20.125 1 97 104 THR B CA 1
ATOM 3348 C C . THR B 1 104 ? -12.883 -29.734 -18.969 1 97 104 THR B C 1
ATOM 3350 O O . THR B 1 104 ? -12.961 -30.234 -17.859 1 97 104 THR B O 1
ATOM 3353 N N . GLU B 1 105 ? -12.039 -28.828 -19.266 1 97 105 GLU B N 1
ATOM 3354 C CA . GLU B 1 105 ? -11.25 -28.156 -18.234 1 97 105 GLU B CA 1
ATOM 3355 C C . GLU B 1 105 ? -12.148 -27.438 -17.234 1 97 105 GLU B C 1
ATOM 3357 O O . GLU B 1 105 ? -13.328 -27.203 -17.5 1 97 105 GLU B O 1
ATOM 3362 N N . ASP B 1 106 ? -11.641 -27.141 -16.094 1 97.31 106 ASP B N 1
ATOM 3363 C CA . ASP B 1 106 ? -12.391 -26.453 -15.055 1 97.31 106 ASP B CA 1
ATOM 3364 C C . ASP B 1 106 ? -12.422 -24.938 -15.312 1 97.31 106 ASP B C 1
ATOM 3366 O O . ASP B 1 106 ? -13.352 -24.25 -14.891 1 97.31 106 ASP B O 1
ATOM 3370 N N . ILE B 1 107 ? -11.383 -24.438 -15.977 1 97.62 107 ILE B N 1
ATOM 3371 C CA . ILE B 1 107 ? -11.312 -23.031 -16.359 1 97.62 107 ILE B CA 1
ATOM 3372 C C . ILE B 1 107 ? -10.398 -22.875 -17.562 1 97.62 107 ILE B C 1
ATOM 3374 O O . ILE B 1 107 ? -9.375 -23.547 -17.672 1 97.62 107 ILE B O 1
ATOM 3378 N N . SER B 1 108 ? -10.727 -21.953 -18.453 1 97.69 108 SER B N 1
ATOM 3379 C CA . SER B 1 108 ? -9.891 -21.578 -19.594 1 97.69 108 SER B CA 1
ATOM 3380 C C . SER B 1 108 ? -9.992 -20.078 -19.875 1 97.69 108 SER B C 1
ATOM 3382 O O . SER B 1 108 ? -11.055 -19.484 -19.719 1 97.69 108 SER B O 1
ATOM 3384 N N . GLU B 1 109 ? -8.898 -19.531 -20.172 1 97.25 109 GLU B N 1
ATOM 3385 C CA . GLU B 1 109 ? -8.844 -18.109 -20.516 1 97.25 109 GLU B CA 1
ATOM 3386 C C . GLU B 1 109 ? -7.887 -17.859 -21.672 1 97.25 109 GLU B C 1
ATOM 3388 O O . GLU B 1 109 ? -6.945 -18.625 -21.875 1 97.25 109 GLU B O 1
ATOM 3393 N N . PHE B 1 110 ? -8.141 -16.766 -22.406 1 94.62 110 PHE B N 1
ATOM 3394 C CA . PHE B 1 110 ? -7.289 -16.312 -23.5 1 94.62 110 PHE B CA 1
ATOM 3395 C C . PHE B 1 110 ? -6.477 -15.094 -23.062 1 94.62 110 PHE B C 1
ATOM 3397 O O . PHE B 1 110 ? -6.98 -14.219 -22.359 1 94.62 110 PHE B O 1
ATOM 3404 N N . VAL B 1 111 ? -5.242 -15.078 -23.422 1 94.5 111 VAL B N 1
ATOM 3405 C CA . VAL B 1 111 ? -4.359 -13.93 -23.219 1 94.5 111 VAL B CA 1
ATOM 3406 C C . VAL B 1 111 ? -3.828 -13.445 -24.578 1 94.5 111 VAL B C 1
ATOM 3408 O O . VAL B 1 111 ? -3.336 -14.25 -25.375 1 94.5 111 VAL B O 1
ATOM 3411 N N . GLU B 1 112 ? -3.908 -12.164 -24.812 1 91 112 GLU B N 1
ATOM 3412 C CA . GLU B 1 112 ? -3.346 -11.609 -26.031 1 91 112 GLU B CA 1
ATOM 3413 C C . GLU B 1 112 ? -1.824 -11.516 -25.953 1 91 112 GLU B C 1
ATOM 3415 O O . GLU B 1 112 ? -1.283 -10.977 -24.984 1 91 112 GLU B O 1
ATOM 3420 N N . GLY B 1 113 ? -1.234 -12.141 -26.922 1 89.56 113 GLY B N 1
ATOM 3421 C CA . GLY B 1 113 ? 0.218 -12.094 -26.984 1 89.56 113 GLY B CA 1
ATOM 3422 C C . GLY B 1 113 ? 0.743 -11.008 -27.906 1 89.56 113 GLY B C 1
ATOM 3423 O O . GLY B 1 113 ? 0.157 -9.93 -27.984 1 89.56 113 GLY B O 1
ATOM 3424 N N . GLU B 1 114 ? 2.01 -11.25 -28.297 1 85.5 114 GLU B N 1
ATOM 3425 C CA . GLU B 1 114 ? 2.658 -10.32 -29.203 1 85.5 114 GLU B CA 1
ATOM 3426 C C . GLU B 1 114 ? 3.285 -11.062 -30.391 1 85.5 114 GLU B C 1
ATOM 3428 O O . GLU B 1 114 ? 3.877 -12.125 -30.219 1 85.5 114 GLU B O 1
ATOM 3433 N N . LEU B 1 115 ? 2.977 -10.477 -31.562 1 81.31 115 LEU B N 1
ATOM 3434 C CA . LEU B 1 115 ? 3.611 -10.977 -32.781 1 81.31 115 LEU B CA 1
ATOM 3435 C C . LEU B 1 115 ? 4.727 -10.039 -33.219 1 81.31 115 LEU B C 1
ATOM 3437 O O . LEU B 1 115 ? 4.48 -8.867 -33.531 1 81.31 115 LEU B O 1
ATOM 3441 N N . ARG B 1 116 ? 5.91 -10.562 -33.125 1 81.12 116 ARG B N 1
ATOM 3442 C CA . ARG B 1 116 ? 7.078 -9.859 -33.656 1 81.12 116 ARG B CA 1
ATOM 3443 C C . ARG B 1 116 ? 7.672 -10.594 -34.844 1 81.12 116 ARG B C 1
ATOM 3445 O O . ARG B 1 116 ? 8.305 -11.641 -34.688 1 81.12 116 ARG B O 1
ATOM 3452 N N . LEU B 1 117 ? 7.609 -9.93 -35.938 1 83.38 117 LEU B N 1
ATOM 3453 C CA . LEU B 1 117 ? 7.922 -10.609 -37.188 1 83.38 117 LEU B CA 1
ATOM 3454 C C . LEU B 1 117 ? 9.398 -10.984 -37.25 1 83.38 117 LEU B C 1
ATOM 3456 O O . LEU B 1 117 ? 9.758 -12.039 -37.75 1 83.38 117 LEU B O 1
ATOM 3460 N N . ASN B 1 118 ? 10.148 -10.125 -36.656 1 83.81 118 ASN B N 1
ATOM 3461 C CA . ASN B 1 118 ? 11.586 -10.352 -36.75 1 83.81 118 ASN B CA 1
ATOM 3462 C C . ASN B 1 118 ? 12.031 -11.523 -35.875 1 83.81 118 ASN B C 1
ATOM 3464 O O . ASN B 1 118 ? 13.148 -12.016 -36.031 1 83.81 118 ASN B O 1
ATOM 3468 N N . LYS B 1 119 ? 11.203 -12.055 -35.031 1 84 119 LYS B N 1
ATOM 3469 C CA . LYS B 1 119 ? 11.555 -13.148 -34.156 1 84 119 LYS B CA 1
ATOM 3470 C C . LYS B 1 119 ? 11.039 -14.484 -34.688 1 84 119 LYS B C 1
ATOM 3472 O O . LYS B 1 119 ? 11.438 -15.547 -34.188 1 84 119 LYS B O 1
ATOM 3477 N N . LEU B 1 120 ? 10.297 -14.461 -35.75 1 82.12 120 LEU B N 1
ATOM 3478 C CA . LEU B 1 120 ? 9.633 -15.664 -36.219 1 82.12 120 LEU B CA 1
ATOM 3479 C C . LEU B 1 120 ? 10.586 -16.516 -37.062 1 82.12 120 LEU B C 1
ATOM 3481 O O . LEU B 1 120 ? 11.398 -15.984 -37.812 1 82.12 120 LEU B O 1
ATOM 3485 N N . SER B 1 121 ? 10.453 -17.75 -36.781 1 81.25 121 SER B N 1
ATOM 3486 C CA . SER B 1 121 ? 11.094 -18.656 -37.719 1 81.25 121 SER B CA 1
ATOM 3487 C C . SER B 1 121 ? 10.477 -18.531 -39.125 1 81.25 121 SER B C 1
ATOM 3489 O O . SER B 1 121 ? 9.367 -18 -39.25 1 81.25 121 SER B O 1
ATOM 3491 N N . GLN B 1 122 ? 11.219 -18.969 -40.031 1 81.25 122 GLN B N 1
ATOM 3492 C CA . GLN B 1 122 ? 10.711 -18.891 -41.406 1 81.25 122 GLN B CA 1
ATOM 3493 C C . GLN B 1 122 ? 9.406 -19.672 -41.562 1 81.25 122 GLN B C 1
ATOM 3495 O O . GLN B 1 122 ? 8.484 -19.219 -42.219 1 81.25 122 GLN B O 1
ATOM 3500 N N . GLU B 1 123 ? 9.344 -20.766 -40.875 1 79.06 123 GLU B N 1
ATOM 3501 C CA . GLU B 1 123 ? 8.141 -21.594 -40.938 1 79.06 123 GLU B CA 1
ATOM 3502 C C . GLU B 1 123 ? 6.945 -20.859 -40.312 1 79.06 123 GLU B C 1
ATOM 3504 O O . GLU B 1 123 ? 5.863 -20.828 -40.906 1 79.06 123 GLU B O 1
ATOM 3509 N N . ASP B 1 124 ? 7.168 -20.328 -39.219 1 78.38 124 ASP B N 1
ATOM 3510 C CA . ASP B 1 124 ? 6.09 -19.609 -38.562 1 78.38 124 ASP B CA 1
ATOM 3511 C C . ASP B 1 124 ? 5.664 -18.375 -39.344 1 78.38 124 ASP B C 1
ATOM 3513 O O . ASP B 1 124 ? 4.469 -18.078 -39.438 1 78.38 124 ASP B O 1
ATOM 3517 N N . TYR B 1 125 ? 6.668 -17.688 -39.875 1 81.31 125 TYR B N 1
ATOM 3518 C CA . TYR B 1 125 ? 6.375 -16.516 -40.688 1 81.31 125 TYR B CA 1
ATOM 3519 C C . TYR B 1 125 ? 5.488 -16.891 -41.875 1 81.31 125 TYR B C 1
ATOM 3521 O O . TYR B 1 125 ? 4.504 -16.203 -42.156 1 81.31 125 TYR B O 1
ATOM 3529 N N . ASN B 1 126 ? 5.867 -17.891 -42.469 1 81.69 126 ASN B N 1
ATOM 3530 C CA . ASN B 1 126 ? 5.098 -18.344 -43.625 1 81.69 126 ASN B CA 1
ATOM 3531 C C . ASN B 1 126 ? 3.662 -18.688 -43.25 1 81.69 126 ASN B C 1
ATOM 3533 O O . ASN B 1 126 ? 2.723 -18.375 -43.969 1 81.69 126 ASN B O 1
ATOM 3537 N N . SER B 1 127 ? 3.553 -19.312 -42.156 1 77.81 127 SER B N 1
ATOM 3538 C CA . SER B 1 127 ? 2.225 -19.703 -41.688 1 77.81 127 SER B CA 1
ATOM 3539 C C . SER B 1 127 ? 1.366 -18.484 -41.375 1 77.81 127 SER B C 1
ATOM 3541 O O . SER B 1 127 ? 0.195 -18.438 -41.75 1 77.81 127 SER B O 1
ATOM 3543 N N . ILE B 1 128 ? 1.958 -17.562 -40.75 1 78 128 ILE B N 1
ATOM 3544 C CA . ILE B 1 128 ? 1.242 -16.344 -40.375 1 78 128 ILE B CA 1
ATOM 3545 C C . ILE B 1 128 ? 0.858 -15.578 -41.625 1 78 128 ILE B C 1
ATOM 3547 O O . ILE B 1 128 ? -0.254 -15.055 -41.719 1 78 128 ILE B O 1
ATOM 3551 N N . LYS B 1 129 ? 1.82 -15.547 -42.5 1 81.31 129 LYS B N 1
ATOM 3552 C CA . LYS B 1 129 ? 1.564 -14.883 -43.781 1 81.31 129 LYS B CA 1
ATOM 3553 C C . LYS B 1 129 ? 0.385 -15.516 -44.5 1 81.31 129 LYS B C 1
ATOM 3555 O O . LYS B 1 129 ? -0.497 -14.812 -45 1 81.31 129 LYS B O 1
ATOM 3560 N N . MET B 1 130 ? 0.446 -16.766 -44.594 1 81.25 130 MET B N 1
ATOM 3561 C CA . MET B 1 130 ? -0.629 -17.5 -45.25 1 81.25 130 MET B CA 1
ATOM 3562 C C . MET B 1 130 ? -1.971 -17.219 -44.562 1 81.25 130 MET B C 1
ATOM 3564 O O . MET B 1 130 ? -2.975 -17 -45.25 1 81.25 130 MET B O 1
ATOM 3568 N N . PHE B 1 131 ? -1.94 -17.281 -43.312 1 77.25 131 PHE B N 1
ATOM 3569 C CA . PHE B 1 131 ? -3.162 -17.031 -42.531 1 77.25 131 PHE B CA 1
ATOM 3570 C C . PHE B 1 131 ? -3.666 -15.617 -42.75 1 77.25 131 PHE B C 1
ATOM 3572 O O . PHE B 1 131 ? -4.863 -15.398 -42.969 1 77.25 131 PHE B O 1
ATOM 3579 N N . SER B 1 132 ? -2.781 -14.672 -42.719 1 79.12 132 SER B N 1
ATOM 3580 C CA . SER B 1 132 ? -3.117 -13.266 -42.938 1 79.12 132 SER B CA 1
ATOM 3581 C C . SER B 1 132 ? -3.713 -13.055 -44.312 1 79.12 132 SER B C 1
ATOM 3583 O O . SER B 1 132 ? -4.676 -12.297 -44.469 1 79.12 132 SER B O 1
ATOM 3585 N N . GLU B 1 133 ? -3.125 -13.617 -45.188 1 80.38 133 GLU B N 1
ATOM 3586 C CA . GLU B 1 133 ? -3.598 -13.508 -46.562 1 80.38 133 GLU B CA 1
ATOM 3587 C C . GLU B 1 133 ? -5.02 -14.047 -46.688 1 80.38 133 GLU B C 1
ATOM 3589 O O . GLU B 1 133 ? -5.852 -13.453 -47.375 1 80.38 133 GLU B O 1
ATOM 3594 N N . LYS B 1 134 ? -5.203 -15.039 -46.031 1 77.56 134 LYS B N 1
ATOM 3595 C CA . LYS B 1 134 ? -6.535 -15.633 -46.062 1 77.56 134 LYS B CA 1
ATOM 3596 C C . LYS B 1 134 ? -7.578 -14.695 -45.469 1 77.56 134 LYS B C 1
ATOM 3598 O O . LYS B 1 134 ? -8.727 -14.672 -45.906 1 77.56 134 LYS B O 1
ATOM 3603 N N . LEU B 1 135 ? -7.195 -14.008 -44.5 1 76.19 135 LEU B N 1
ATOM 3604 C CA . LEU B 1 135 ? -8.117 -13.109 -43.812 1 76.19 135 LEU B CA 1
ATOM 3605 C C . LEU B 1 135 ? -8.125 -11.734 -44.469 1 76.19 135 LEU B C 1
ATOM 3607 O O . LEU B 1 135 ? -8.922 -10.867 -44.094 1 76.19 135 LEU B O 1
ATOM 3611 N N . GLY B 1 136 ? -7.312 -11.602 -45.438 1 78 136 GLY B N 1
ATOM 3612 C CA . GLY B 1 136 ? -7.195 -10.336 -46.125 1 78 136 GLY B CA 1
ATOM 3613 C C . GLY B 1 136 ? -6.57 -9.242 -45.25 1 78 136 GLY B C 1
ATOM 3614 O O . GLY B 1 136 ? -6.941 -8.07 -45.375 1 78 136 GLY B O 1
ATOM 3615 N N . MET B 1 137 ? -5.727 -9.641 -44.375 1 79.69 137 MET B N 1
ATOM 3616 C CA . MET B 1 137 ? -5.086 -8.68 -43.469 1 79.69 137 MET B CA 1
ATOM 3617 C C . MET B 1 137 ? -3.59 -8.586 -43.75 1 79.69 137 MET B C 1
ATOM 3619 O O . MET B 1 137 ? -2.967 -9.562 -44.188 1 79.69 137 MET B O 1
ATOM 3623 N N . PRO B 1 138 ? -3.07 -7.398 -43.594 1 82.69 138 PRO B N 1
ATOM 3624 C CA . PRO B 1 138 ? -1.618 -7.305 -43.75 1 82.69 138 PRO B CA 1
ATOM 3625 C C . PRO B 1 138 ? -0.854 -7.984 -42.625 1 82.69 138 PRO B C 1
ATOM 3627 O O . PRO B 1 138 ? -1.372 -8.109 -41.5 1 82.69 138 PRO B O 1
ATOM 3630 N N . VAL B 1 139 ? 0.255 -8.523 -43.031 1 81.31 139 VAL B N 1
ATOM 3631 C CA . VAL B 1 139 ? 1.134 -9.125 -42.031 1 81.31 139 VAL B CA 1
ATOM 3632 C C . VAL B 1 139 ? 1.938 -8.031 -41.312 1 81.31 139 VAL B C 1
ATOM 3634 O O . VAL B 1 139 ? 2.781 -7.379 -41.938 1 81.31 139 VAL B O 1
ATOM 3637 N N . LYS B 1 140 ? 1.621 -7.676 -40.188 1 82.69 140 LYS B N 1
ATOM 3638 C CA . LYS B 1 140 ? 2.34 -6.664 -39.438 1 82.69 140 LYS B CA 1
ATOM 3639 C C . LYS B 1 140 ? 2.463 -7.07 -37.969 1 82.69 140 LYS B C 1
ATOM 3641 O O . LYS B 1 140 ? 1.747 -7.961 -37.5 1 82.69 140 LYS B O 1
ATOM 3646 N N . GLU B 1 141 ? 3.459 -6.59 -37.406 1 84.94 141 GLU B N 1
ATOM 3647 C CA . GLU B 1 141 ? 3.574 -6.785 -35.969 1 84.94 141 GLU B CA 1
ATOM 3648 C C . GLU B 1 141 ? 2.297 -6.359 -35.25 1 84.94 141 GLU B C 1
ATOM 3650 O O . GLU B 1 141 ? 1.64 -5.402 -35.656 1 84.94 141 GLU B O 1
ATOM 3655 N N . CYS B 1 142 ? 1.838 -7.211 -34.406 1 81.31 142 CYS B N 1
ATOM 3656 C CA . CYS B 1 142 ? 0.592 -6.891 -33.719 1 81.31 142 CYS B CA 1
ATOM 3657 C C . CYS B 1 142 ? 0.543 -7.547 -32.344 1 81.31 142 CYS B C 1
ATOM 3659 O O . CYS B 1 142 ? 1.463 -8.273 -31.969 1 81.31 142 CYS B O 1
ATOM 3661 N N . GLY B 1 143 ? -0.486 -7.148 -31.688 1 83.12 143 GLY B N 1
ATOM 3662 C CA . GLY B 1 143 ? -0.683 -7.68 -30.344 1 83.12 143 GLY B CA 1
ATOM 3663 C C . GLY B 1 143 ? -0.291 -6.707 -29.25 1 83.12 143 GLY B C 1
ATOM 3664 O O . GLY B 1 143 ? 0.605 -5.879 -29.438 1 83.12 143 GLY B O 1
ATOM 3665 N N . ASN B 1 144 ? -0.967 -6.695 -28.25 1 86.88 144 ASN B N 1
ATOM 3666 C CA . ASN B 1 144 ? -0.768 -5.809 -27.109 1 86.88 144 ASN B CA 1
ATOM 3667 C C . ASN B 1 144 ? -0.754 -6.582 -25.797 1 86.88 144 ASN B C 1
ATOM 3669 O O . ASN B 1 144 ? -1.736 -6.566 -25.047 1 86.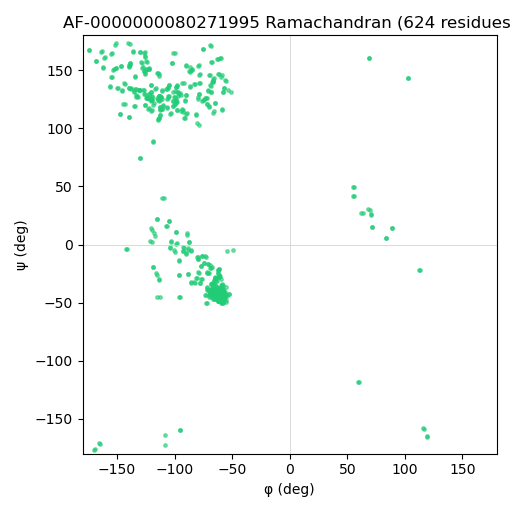88 144 ASN B O 1
ATOM 3673 N N . PHE B 1 145 ? 0.406 -7.277 -25.609 1 90.56 145 PHE B N 1
ATOM 3674 C CA . PHE B 1 145 ? 0.563 -8 -24.344 1 90.56 145 PHE B CA 1
ATOM 3675 C C . PHE B 1 145 ? 0.615 -7.031 -23.172 1 90.56 145 PHE B C 1
ATOM 3677 O O . PHE B 1 145 ? 1.438 -6.113 -23.156 1 90.56 145 PHE B O 1
ATOM 3684 N N . LYS B 1 146 ? -0.276 -7.152 -22.219 1 91.44 146 LYS B N 1
ATOM 3685 C CA . LYS B 1 146 ? -0.332 -6.312 -21.031 1 91.44 146 LYS B CA 1
ATOM 3686 C C . LYS B 1 146 ? -0.28 -7.156 -19.75 1 91.44 146 LYS B C 1
ATOM 3688 O O . LYS B 1 146 ? -1.132 -8.023 -19.547 1 91.44 146 LYS B O 1
ATOM 3693 N N . THR B 1 147 ? 0.635 -6.836 -18.906 1 94 147 THR B N 1
ATOM 3694 C CA . THR B 1 147 ? 0.812 -7.527 -17.625 1 94 147 THR B CA 1
ATOM 3695 C C . THR B 1 147 ? -0.488 -7.527 -16.828 1 94 147 THR B C 1
ATOM 3697 O O . THR B 1 147 ? -0.874 -8.555 -16.266 1 94 147 THR B O 1
ATOM 3700 N N . GLU B 1 148 ? -1.175 -6.391 -16.766 1 93.69 148 GLU B N 1
ATOM 3701 C CA . GLU B 1 148 ? -2.406 -6.254 -15.992 1 93.69 148 GLU B CA 1
ATOM 3702 C C . GLU B 1 148 ? -3.471 -7.234 -16.469 1 93.69 148 GLU B C 1
ATOM 3704 O O . GLU B 1 148 ? -4.273 -7.727 -15.672 1 93.69 148 GLU B O 1
ATOM 3709 N N . ASN B 1 149 ? -3.498 -7.508 -17.781 1 94.38 149 ASN B N 1
ATOM 3710 C CA . ASN B 1 149 ? -4.457 -8.461 -18.328 1 94.38 149 ASN B CA 1
ATOM 3711 C C . ASN B 1 149 ? -4.156 -9.883 -17.859 1 94.38 149 ASN B C 1
ATOM 3713 O O . ASN B 1 149 ? -5.074 -10.648 -17.547 1 94.38 149 ASN B O 1
ATOM 3717 N N . VAL B 1 150 ? -2.895 -10.289 -17.859 1 95.94 150 VAL B N 1
ATOM 3718 C CA . VAL B 1 150 ? -2.492 -11.617 -17.406 1 95.94 150 VAL B CA 1
ATOM 3719 C C . VAL B 1 150 ? -2.807 -11.766 -15.922 1 95.94 150 VAL B C 1
ATOM 3721 O O . VAL B 1 150 ? -3.254 -12.828 -15.484 1 95.94 150 VAL B O 1
ATOM 3724 N N . ILE B 1 151 ? -2.596 -10.727 -15.156 1 95.94 151 ILE B N 1
ATOM 3725 C CA . ILE B 1 151 ? -2.896 -10.75 -13.727 1 95.94 151 ILE B CA 1
ATOM 3726 C C . ILE B 1 151 ? -4.391 -10.984 -13.516 1 95.94 151 ILE B C 1
ATOM 3728 O O . ILE B 1 151 ? -4.785 -11.766 -12.656 1 95.94 151 ILE B O 1
ATOM 3732 N N . ALA B 1 152 ? -5.176 -10.289 -14.273 1 95.25 152 ALA B N 1
ATOM 3733 C CA . ALA B 1 152 ? -6.617 -10.5 -14.188 1 95.25 152 ALA B CA 1
ATOM 3734 C C . ALA B 1 152 ? -6.977 -11.961 -14.445 1 95.25 152 ALA B C 1
ATOM 3736 O O . ALA B 1 152 ? -7.828 -12.523 -13.758 1 95.25 152 ALA B O 1
ATOM 3737 N N . VAL B 1 153 ? -6.379 -12.555 -15.438 1 96 153 VAL B N 1
ATOM 3738 C CA . VAL B 1 153 ? -6.574 -13.961 -15.75 1 96 153 VAL B CA 1
ATOM 3739 C C . VAL B 1 153 ? -6.133 -14.82 -14.562 1 96 153 VAL B C 1
ATOM 3741 O O . VAL B 1 153 ? -6.855 -15.719 -14.133 1 96 153 VAL B O 1
ATOM 3744 N N . ALA B 1 154 ? -4.973 -14.555 -14.031 1 97.31 154 ALA B N 1
ATOM 3745 C CA . ALA B 1 154 ? -4.438 -15.297 -12.891 1 97.31 154 ALA B CA 1
ATOM 3746 C C . ALA B 1 154 ? -5.395 -15.234 -11.703 1 97.31 154 ALA B C 1
ATOM 3748 O O . ALA B 1 154 ? -5.566 -16.234 -10.992 1 97.31 154 ALA B O 1
ATOM 3749 N N . GLU B 1 155 ? -6 -14.094 -11.453 1 94.88 155 GLU B N 1
ATOM 3750 C CA . GLU B 1 155 ? -6.941 -13.93 -10.344 1 94.88 155 GLU B CA 1
ATOM 3751 C C . GLU B 1 155 ? -8.164 -14.828 -10.531 1 94.88 155 GLU B C 1
ATOM 3753 O O . GLU B 1 155 ? -8.688 -15.375 -9.562 1 94.88 155 GLU B O 1
ATOM 3758 N N . LYS B 1 156 ? -8.648 -14.945 -11.766 1 95.88 156 LYS B N 1
ATOM 3759 C CA . LYS B 1 156 ? -9.742 -15.867 -12.047 1 95.88 156 LYS B CA 1
ATOM 3760 C C . LYS B 1 156 ? -9.352 -17.312 -11.719 1 95.88 156 LYS B C 1
ATOM 3762 O O . LYS B 1 156 ? -10.125 -18.047 -11.109 1 95.88 156 LYS B O 1
ATOM 3767 N N . PHE B 1 157 ? -8.203 -17.672 -12.141 1 96.81 157 PHE B N 1
ATOM 3768 C CA . PHE B 1 157 ? -7.711 -19.016 -11.875 1 96.81 157 PHE B CA 1
ATOM 3769 C C . PHE B 1 157 ? -7.578 -19.266 -10.375 1 96.81 157 PHE B C 1
ATOM 3771 O O . PHE B 1 157 ? -7.859 -20.359 -9.891 1 96.81 157 PHE B O 1
ATOM 3778 N N . MET B 1 158 ? -7.086 -18.266 -9.695 1 93.69 158 MET B N 1
ATOM 3779 C CA . MET B 1 158 ? -6.914 -18.375 -8.242 1 93.69 158 MET B CA 1
ATOM 3780 C C . MET B 1 158 ? -8.227 -18.734 -7.562 1 93.69 158 MET B C 1
ATOM 3782 O O . MET B 1 158 ? -8.258 -19.578 -6.664 1 93.69 158 MET B O 1
ATOM 3786 N N . LYS B 1 159 ? -9.32 -18.156 -7.941 1 90.75 159 LYS B N 1
ATOM 3787 C CA . LYS B 1 159 ? -10.633 -18.391 -7.355 1 90.75 159 LYS B CA 1
ATOM 3788 C C . LYS B 1 159 ? -11.039 -19.859 -7.484 1 90.75 159 LYS B C 1
ATOM 3790 O O . LYS B 1 159 ? -11.727 -20.391 -6.613 1 90.75 159 LYS B O 1
ATOM 3795 N N . ILE B 1 160 ? -10.555 -20.469 -8.5 1 91.75 160 ILE B N 1
ATOM 3796 C CA . ILE B 1 160 ? -10.945 -21.844 -8.781 1 91.75 160 ILE B CA 1
ATOM 3797 C C . ILE B 1 160 ? -9.93 -22.812 -8.188 1 91.75 160 ILE B C 1
ATOM 3799 O O . ILE B 1 160 ? -10.297 -23.766 -7.504 1 91.75 160 ILE B O 1
ATOM 3803 N N . MET B 1 161 ? -8.68 -22.531 -8.367 1 92.19 161 MET B N 1
ATOM 3804 C CA . MET B 1 161 ? -7.609 -23.453 -8.023 1 92.19 161 MET B CA 1
ATOM 3805 C C . MET B 1 161 ? -7.363 -23.469 -6.516 1 92.19 161 MET B C 1
ATOM 3807 O O . MET B 1 161 ? -6.926 -24.484 -5.969 1 92.19 161 MET B O 1
ATOM 3811 N N . LYS B 1 162 ? -7.605 -22.359 -5.809 1 87.5 162 LYS B N 1
ATOM 3812 C CA . LYS B 1 162 ? -7.266 -22.266 -4.391 1 87.5 162 LYS B CA 1
ATOM 3813 C C . LYS B 1 162 ? -8.492 -22.516 -3.516 1 87.5 162 LYS B C 1
ATOM 3815 O O . LYS B 1 162 ? -8.469 -22.234 -2.314 1 87.5 162 LYS B O 1
ATOM 3820 N N . THR B 1 163 ? -9.555 -22.953 -4.02 1 79.5 163 THR B N 1
ATOM 3821 C CA . THR B 1 163 ? -10.727 -23.297 -3.225 1 79.5 163 THR B CA 1
ATOM 3822 C C . THR B 1 163 ? -10.383 -24.375 -2.188 1 79.5 163 THR B C 1
ATOM 3824 O O . THR B 1 163 ? -9.883 -25.438 -2.537 1 79.5 163 THR B O 1
ATOM 3827 N N . PRO B 1 164 ? -10.508 -23.953 -0.929 1 72 164 PRO B N 1
ATOM 3828 C CA . PRO B 1 164 ? -10.039 -24.859 0.122 1 72 164 PRO B CA 1
ATOM 3829 C C . PRO B 1 164 ? -10.859 -26.141 0.207 1 72 164 PRO B C 1
ATOM 3831 O O . PRO B 1 164 ? -12.078 -26.109 -0.009 1 72 164 PRO B O 1
ATOM 3834 N N . SER B 1 165 ? -10.188 -27.125 0.469 1 74.25 165 SER B N 1
ATOM 3835 C CA . SER B 1 165 ? -10.852 -28.406 0.699 1 74.25 165 SER B CA 1
ATOM 3836 C C . SER B 1 165 ? -11.289 -28.547 2.152 1 74.25 165 SER B C 1
ATOM 3838 O O . SER B 1 165 ? -12.352 -29.109 2.434 1 74.25 165 SER B O 1
ATOM 3840 N N . LEU B 1 166 ? -10.508 -27.953 3.043 1 86.19 166 LEU B N 1
ATOM 3841 C CA . LEU B 1 166 ? -10.789 -28.031 4.473 1 86.19 166 LEU B CA 1
ATOM 3842 C C . LEU B 1 166 ? -11.031 -26.656 5.059 1 86.19 166 LEU B C 1
ATOM 3844 O O . LEU B 1 166 ? -10.117 -26.047 5.637 1 86.19 166 LEU B O 1
ATOM 3848 N N . LYS B 1 167 ? -12.203 -26.234 5.035 1 90.44 167 LYS B N 1
ATOM 3849 C CA . LYS B 1 167 ? -12.602 -24.906 5.449 1 90.44 167 LYS B CA 1
ATOM 3850 C C . LYS B 1 167 ? -13.156 -24.906 6.875 1 90.44 167 LYS B C 1
ATOM 3852 O O . LYS B 1 167 ? -13.898 -25.812 7.254 1 90.44 167 LYS B O 1
ATOM 3857 N N . MET B 1 168 ? -12.703 -23.922 7.59 1 92.69 168 MET B N 1
ATOM 3858 C CA . MET B 1 168 ? -13.266 -23.703 8.914 1 92.69 168 MET B CA 1
ATOM 3859 C C . MET B 1 168 ? -14.617 -23 8.828 1 92.69 168 MET B C 1
ATOM 3861 O O . MET B 1 168 ? -14.789 -22.078 8.031 1 92.69 168 MET B O 1
ATOM 3865 N N . PRO B 1 169 ? -15.57 -23.422 9.641 1 93.69 169 PRO B N 1
ATOM 3866 C CA . PRO B 1 169 ? -16.844 -22.688 9.648 1 93.69 169 PRO B CA 1
ATOM 3867 C C . PRO B 1 169 ? -16.656 -21.203 9.953 1 93.69 169 PRO B C 1
ATOM 3869 O O . PRO B 1 169 ? -15.852 -20.828 10.805 1 93.69 169 PRO B O 1
ATOM 3872 N N . ASN B 1 170 ? -17.391 -20.422 9.297 1 95 170 ASN B N 1
ATOM 3873 C CA . ASN B 1 170 ? -17.234 -18.969 9.367 1 95 170 ASN B CA 1
ATOM 3874 C C . ASN B 1 170 ? -17.359 -18.469 10.797 1 95 170 ASN B C 1
ATOM 3876 O O . ASN B 1 170 ? -16.609 -17.578 11.211 1 95 170 ASN B O 1
ATOM 3880 N N . ASN B 1 171 ? -18.297 -18.984 11.508 1 95.19 171 ASN B N 1
ATOM 3881 C CA . ASN B 1 171 ? -18.5 -18.531 12.875 1 95.19 171 ASN B CA 1
ATOM 3882 C C . ASN B 1 171 ? -17.281 -18.828 13.758 1 95.19 171 ASN B C 1
ATOM 3884 O O . ASN B 1 171 ? -16.875 -17.984 14.555 1 95.19 171 ASN B O 1
ATOM 3888 N N . LEU B 1 172 ? -16.766 -20.016 13.602 1 95.25 172 LEU B N 1
ATOM 3889 C CA . LEU B 1 172 ? -15.578 -20.406 14.359 1 95.25 172 LEU B CA 1
ATOM 3890 C C . LEU B 1 172 ? -14.383 -19.562 13.938 1 95.25 172 LEU B C 1
ATOM 3892 O O . LEU B 1 172 ? -13.617 -19.078 14.789 1 95.25 172 LEU B O 1
ATOM 3896 N N . LEU B 1 173 ? -14.203 -19.438 12.625 1 96.25 173 LEU B N 1
ATOM 3897 C CA . LEU B 1 173 ? -13.109 -18.625 12.102 1 96.25 173 LEU B CA 1
ATOM 3898 C C . LEU B 1 173 ? -13.195 -17.203 12.609 1 96.25 173 LEU B C 1
ATOM 3900 O O . LEU B 1 173 ? -12.188 -16.609 13 1 96.25 173 LEU B O 1
ATOM 3904 N N . ALA B 1 174 ? -14.359 -16.594 12.625 1 96.94 174 ALA B N 1
ATOM 3905 C CA . ALA B 1 174 ? -14.562 -15.234 13.117 1 96.94 174 ALA B CA 1
ATOM 3906 C C . ALA B 1 174 ? -14.102 -15.102 14.57 1 96.94 174 ALA B C 1
ATOM 3908 O O . ALA B 1 174 ? -13.477 -14.109 14.938 1 96.94 174 ALA B O 1
ATOM 3909 N N . LYS B 1 175 ? -14.352 -16.078 15.328 1 96.62 175 LYS B N 1
ATOM 3910 C CA . LYS B 1 175 ? -13.961 -16.062 16.734 1 96.62 175 LYS B CA 1
ATOM 3911 C C . LYS B 1 175 ? -12.445 -16.125 16.891 1 96.62 175 LYS B C 1
ATOM 3913 O O . LYS B 1 175 ? -11.867 -15.414 17.703 1 96.62 175 LYS B O 1
ATOM 3918 N N . GLU B 1 176 ? -11.828 -17.016 16.094 1 96.31 176 GLU B N 1
ATOM 3919 C CA . GLU B 1 176 ? -10.375 -17.141 16.141 1 96.31 176 GLU B CA 1
ATOM 3920 C C . GLU B 1 176 ? -9.695 -15.844 15.711 1 96.31 176 GLU B C 1
ATOM 3922 O O . GLU B 1 176 ? -8.695 -15.445 16.312 1 96.31 176 GLU B O 1
ATOM 3927 N N . ILE B 1 177 ? -10.242 -15.258 14.68 1 97.44 177 ILE B N 1
ATOM 3928 C CA . ILE B 1 177 ? -9.711 -14 14.172 1 97.44 177 ILE B CA 1
ATOM 3929 C C . ILE B 1 177 ? -9.828 -12.922 15.25 1 97.44 177 ILE B C 1
ATOM 3931 O O . ILE B 1 177 ? -8.867 -12.203 15.531 1 97.44 177 ILE B O 1
ATOM 3935 N N . GLU B 1 178 ? -10.953 -12.773 15.852 1 97 178 GLU B N 1
ATOM 3936 C CA . GLU B 1 178 ? -11.188 -11.766 16.875 1 97 178 GLU B CA 1
ATOM 3937 C C . GLU B 1 178 ? -10.25 -11.977 18.078 1 97 178 GLU B C 1
ATOM 3939 O O . GLU B 1 178 ? -9.711 -11.008 18.609 1 97 178 GLU B O 1
ATOM 3944 N N . LYS B 1 179 ? -10.094 -13.211 18.469 1 96.19 179 LYS B N 1
ATOM 3945 C CA . LYS B 1 179 ? -9.18 -13.539 19.562 1 96.19 179 LYS B CA 1
ATOM 3946 C C . LYS B 1 179 ? -7.762 -13.062 19.25 1 96.19 179 LYS B C 1
ATOM 3948 O O . LYS B 1 179 ? -7.082 -12.5 20.109 1 96.19 179 LYS B O 1
ATOM 3953 N N . PHE B 1 180 ? -7.363 -13.336 18.031 1 96.56 180 PHE B N 1
ATOM 3954 C CA . PHE B 1 180 ? -6.027 -12.922 17.609 1 96.56 180 PHE B CA 1
ATOM 3955 C C . PHE B 1 180 ? -5.895 -11.406 17.625 1 96.56 180 PHE B C 1
ATOM 3957 O O . PHE B 1 180 ? -4.891 -10.875 18.109 1 96.56 180 PHE B O 1
ATOM 3964 N N . ILE B 1 181 ? -6.891 -10.68 17.156 1 97.12 181 ILE B N 1
ATOM 3965 C CA . ILE B 1 181 ? -6.91 -9.227 17.078 1 97.12 181 ILE B CA 1
ATOM 3966 C C . ILE B 1 181 ? -6.824 -8.633 18.484 1 97.12 181 ILE B C 1
ATOM 3968 O O . ILE B 1 181 ? -6.031 -7.719 18.734 1 97.12 181 ILE B O 1
ATOM 3972 N N . ILE B 1 182 ? -7.559 -9.156 19.391 1 94.88 182 ILE B N 1
ATOM 3973 C CA . ILE B 1 182 ? -7.668 -8.594 20.734 1 94.88 182 ILE B CA 1
ATOM 3974 C C . ILE B 1 182 ? -6.371 -8.844 21.5 1 94.88 182 ILE B C 1
ATOM 3976 O O . ILE B 1 182 ? -6.023 -8.086 22.406 1 94.88 182 ILE B O 1
ATOM 3980 N N . ASN B 1 183 ? -5.633 -9.875 21.078 1 94.31 183 ASN B N 1
ATOM 3981 C CA . ASN B 1 183 ? -4.391 -10.211 21.766 1 94.31 183 ASN B CA 1
ATOM 3982 C C . ASN B 1 183 ? -3.209 -9.438 21.203 1 94.31 183 ASN B C 1
ATOM 3984 O O . ASN B 1 183 ? -2.061 -9.688 21.578 1 94.31 183 ASN B O 1
ATOM 3988 N N . HIS B 1 184 ? -3.439 -8.617 20.297 1 93.75 184 HIS B N 1
ATOM 3989 C CA . HIS B 1 184 ? -2.439 -7.715 19.734 1 93.75 184 HIS B CA 1
ATOM 3990 C C . HIS B 1 184 ? -2.908 -6.266 19.781 1 93.75 184 HIS B C 1
ATOM 3992 O O . HIS B 1 184 ? -4.082 -5.996 20.062 1 93.75 184 HIS B O 1
ATOM 3998 N N . ASN B 1 185 ? -1.989 -5.312 19.594 1 92.75 185 ASN B N 1
ATOM 3999 C CA . ASN B 1 185 ? -2.383 -3.908 19.641 1 92.75 185 ASN B CA 1
ATOM 4000 C C . ASN B 1 185 ? -1.649 -3.082 18.594 1 92.75 185 ASN B C 1
ATOM 4002 O O . ASN B 1 185 ? -1.83 -1.864 18.516 1 92.75 185 ASN B O 1
ATOM 4006 N N . THR B 1 186 ? -0.731 -3.727 17.875 1 94.31 186 THR B N 1
ATOM 4007 C CA . THR B 1 186 ? 0.064 -3.041 16.859 1 94.31 186 THR B CA 1
ATOM 4008 C C . THR B 1 186 ? -0.15 -3.67 15.492 1 94.31 186 THR B C 1
ATOM 4010 O O . THR B 1 186 ? -0.273 -4.891 15.375 1 94.31 186 THR B O 1
ATOM 4013 N N . CYS B 1 187 ? -0.285 -2.875 14.523 1 96.56 187 CYS B N 1
ATOM 4014 C CA . CYS B 1 187 ? -0.403 -3.35 13.148 1 96.56 187 CYS B CA 1
ATOM 4015 C C . CYS B 1 187 ? 0.451 -2.51 12.203 1 96.56 187 CYS B C 1
ATOM 4017 O O . CYS B 1 187 ? 1.051 -1.519 12.625 1 96.56 187 CYS B O 1
ATOM 4019 N N . ALA B 1 188 ? 0.653 -2.99 11.016 1 97.75 188 ALA B N 1
ATOM 4020 C CA . ALA B 1 188 ? 1.131 -2.18 9.898 1 97.75 188 ALA B CA 1
ATOM 4021 C C . ALA B 1 188 ? -0.023 -1.763 8.992 1 97.75 188 ALA B C 1
ATOM 4023 O O . ALA B 1 188 ? -0.788 -2.609 8.523 1 97.75 188 ALA B O 1
ATOM 4024 N N . LEU B 1 189 ? -0.233 -0.497 8.82 1 98.5 189 LEU B N 1
ATOM 4025 C CA . LEU B 1 189 ? -1.27 0.028 7.941 1 98.5 189 LEU B CA 1
ATOM 4026 C C . LEU B 1 189 ? -0.685 0.421 6.59 1 98.5 189 LEU B C 1
ATOM 4028 O O . LEU B 1 189 ? 0.167 1.309 6.512 1 98.5 189 LEU B O 1
ATOM 4032 N N . ALA B 1 190 ? -1.128 -0.271 5.562 1 98.69 190 ALA B N 1
ATOM 4033 C CA . ALA B 1 190 ? -0.695 0.052 4.207 1 98.69 190 ALA B CA 1
ATOM 4034 C C . ALA B 1 190 ? -1.732 0.911 3.49 1 98.69 190 ALA B C 1
ATOM 4036 O O . ALA B 1 190 ? -2.908 0.545 3.418 1 98.69 190 ALA B O 1
ATOM 4037 N N . THR B 1 191 ? -1.321 2.055 3.035 1 98.56 191 THR B N 1
ATOM 4038 C CA . THR B 1 191 ? -2.125 2.959 2.219 1 98.56 191 THR B CA 1
ATOM 4039 C C . THR B 1 191 ? -1.437 3.238 0.885 1 98.56 191 THR B C 1
ATOM 4041 O O . THR B 1 191 ? -0.216 3.107 0.771 1 98.56 191 THR B O 1
ATOM 4044 N N . GLY B 1 192 ? -2.248 3.52 -0.175 1 97.38 192 GLY B N 1
ATOM 4045 C CA . GLY B 1 192 ? -1.611 3.742 -1.463 1 97.38 192 GLY B CA 1
ATOM 4046 C C . GLY B 1 192 ? -2.553 4.316 -2.504 1 97.38 192 GLY B C 1
ATOM 4047 O O . GLY B 1 192 ? -3.773 4.203 -2.375 1 97.38 192 GLY B O 1
ATOM 4048 N N . ILE B 1 193 ? -1.929 4.938 -3.471 1 97.5 193 ILE B N 1
ATOM 4049 C CA . ILE B 1 193 ? -2.604 5.453 -4.656 1 97.5 193 ILE B CA 1
ATOM 4050 C C . ILE B 1 193 ? -1.607 5.566 -5.809 1 97.5 193 ILE B C 1
ATOM 4052 O O . ILE B 1 193 ? -0.489 6.055 -5.625 1 97.5 193 ILE B O 1
ATOM 4056 N N . GLY B 1 194 ? -2.039 5.113 -7.059 1 96.38 194 GLY B N 1
ATOM 4057 C CA . GLY B 1 194 ? -1.086 5.094 -8.156 1 96.38 194 GLY B CA 1
ATOM 4058 C C . GLY B 1 194 ? 0.122 4.219 -7.887 1 96.38 194 GLY B C 1
ATOM 4059 O O . GLY B 1 194 ? -0.017 3.016 -7.652 1 96.38 194 GLY B O 1
ATOM 4060 N N . THR B 1 195 ? 1.324 4.824 -7.863 1 96.5 195 THR B N 1
ATOM 4061 C CA . THR B 1 195 ? 2.533 4.062 -7.574 1 96.5 195 THR B CA 1
ATOM 4062 C C . THR B 1 195 ? 3.01 4.32 -6.148 1 96.5 195 THR 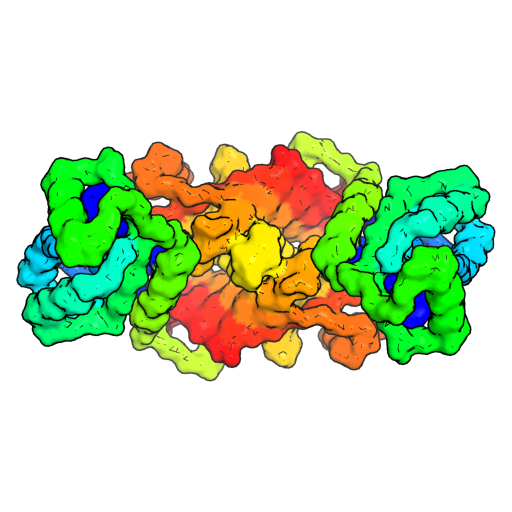B C 1
ATOM 4064 O O . THR B 1 195 ? 4.012 3.748 -5.711 1 96.5 195 THR B O 1
ATOM 4067 N N . PHE B 1 196 ? 2.277 5.211 -5.496 1 97.06 196 PHE B N 1
ATOM 4068 C CA . PHE B 1 196 ? 2.625 5.512 -4.113 1 97.06 196 PHE B CA 1
ATOM 4069 C C . PHE B 1 196 ? 2.117 4.422 -3.178 1 97.06 196 PHE B C 1
ATOM 4071 O O . PHE B 1 196 ? 0.947 4.039 -3.238 1 97.06 196 PHE B O 1
ATOM 4078 N N . VAL B 1 197 ? 2.924 3.869 -2.299 1 97.88 197 VAL B N 1
ATOM 4079 C CA . VAL B 1 197 ? 2.568 2.91 -1.259 1 97.88 197 VAL B CA 1
ATOM 4080 C C . VAL B 1 197 ? 3.32 3.24 0.028 1 97.88 197 VAL B C 1
ATOM 4082 O O . VAL B 1 197 ? 4.516 3.535 -0.003 1 97.88 197 VAL B O 1
ATOM 4085 N N . ARG B 1 198 ? 2.639 3.227 1.143 1 98.12 198 ARG B N 1
ATOM 4086 C CA . ARG B 1 198 ? 3.248 3.488 2.443 1 98.12 198 ARG B CA 1
ATOM 4087 C C . ARG B 1 198 ? 2.775 2.479 3.482 1 98.12 198 ARG B C 1
ATOM 4089 O O . ARG B 1 198 ? 1.585 2.166 3.557 1 98.12 198 ARG B O 1
ATOM 4096 N N . CYS B 1 199 ? 3.648 1.929 4.195 1 98.44 199 CYS B N 1
ATOM 4097 C CA . CYS B 1 199 ? 3.391 0.949 5.246 1 98.44 199 CYS B CA 1
ATOM 4098 C C . CYS B 1 199 ? 3.77 1.504 6.613 1 98.44 199 CYS B C 1
ATOM 4100 O O . CYS B 1 199 ? 4.953 1.585 6.949 1 98.44 199 CYS B O 1
ATOM 4102 N N . THR B 1 200 ? 2.873 1.846 7.465 1 96.94 200 THR B N 1
ATOM 4103 C CA . THR B 1 200 ? 3.109 2.549 8.719 1 96.94 200 THR B CA 1
ATOM 4104 C C . THR B 1 200 ? 2.842 1.634 9.914 1 96.94 200 THR B C 1
ATOM 4106 O O . THR B 1 200 ? 1.728 1.132 10.078 1 96.94 200 THR B O 1
ATOM 4109 N N . PRO B 1 201 ? 3.867 1.36 10.68 1 95.94 201 PRO B N 1
ATOM 4110 C CA . PRO B 1 201 ? 3.566 0.686 11.945 1 95.94 201 PRO B CA 1
ATOM 4111 C C . PRO B 1 201 ? 2.807 1.578 12.922 1 95.94 201 PRO B C 1
ATOM 4113 O O . PRO B 1 201 ? 3.209 2.721 13.156 1 95.94 201 PRO B O 1
ATOM 4116 N N . ILE B 1 202 ? 1.739 1.081 13.484 1 94.88 202 ILE B N 1
ATOM 4117 C CA . ILE B 1 202 ? 0.905 1.962 14.297 1 94.88 202 ILE B CA 1
ATOM 4118 C C . ILE B 1 202 ? -0.005 1.128 15.195 1 94.88 202 ILE B C 1
ATOM 4120 O O . ILE B 1 202 ? -0.357 -0.003 14.852 1 94.88 202 ILE B O 1
ATOM 4124 N N . GLU B 1 203 ? -0.375 1.649 16.281 1 94.12 203 GLU B N 1
ATOM 4125 C CA . GLU B 1 203 ? -1.29 0.993 17.219 1 94.12 203 GLU B CA 1
ATOM 4126 C C . GLU B 1 203 ? -2.736 1.111 16.75 1 94.12 203 GLU B C 1
ATOM 4128 O O . GLU B 1 203 ? -3.104 2.092 16.094 1 94.12 203 GLU B O 1
ATOM 4133 N N . TYR B 1 204 ? -3.484 0.068 17.047 1 96.19 204 TYR B N 1
ATOM 4134 C CA . TYR B 1 204 ? -4.91 0.121 16.734 1 96.19 204 TYR B CA 1
ATOM 4135 C C . TYR B 1 204 ? -5.746 -0.24 17.953 1 96.19 204 TYR B C 1
ATOM 4137 O O . TYR B 1 204 ? -5.242 -0.842 18.906 1 96.19 204 TYR B O 1
ATOM 4145 N N . GLN B 1 205 ? -6.953 0.218 17.953 1 95.12 205 GLN B N 1
ATOM 4146 C CA . GLN B 1 205 ? -8.008 -0.216 18.859 1 95.12 205 GLN B CA 1
ATOM 4147 C C . GLN B 1 205 ? -9.133 -0.919 18.109 1 95.12 205 GLN B C 1
ATOM 4149 O O . GLN B 1 205 ? -9.633 -0.406 17.094 1 95.12 205 GLN B O 1
ATOM 4154 N N . TYR B 1 206 ? -9.414 -2.107 18.562 1 96.38 206 TYR B N 1
ATOM 4155 C CA . TYR B 1 206 ? -10.531 -2.852 17.984 1 96.38 206 TYR B CA 1
ATOM 4156 C C . TYR B 1 206 ? -11.812 -2.613 18.766 1 96.38 206 TYR B C 1
ATOM 4158 O O . TYR B 1 206 ? -11.875 -2.904 19.969 1 96.38 206 TYR B O 1
ATOM 4166 N N . TYR B 1 207 ? -12.797 -1.991 18.109 1 94.94 207 TYR B N 1
ATOM 4167 C CA . TYR B 1 207 ? -14.031 -1.591 18.781 1 94.94 207 TYR B CA 1
ATOM 4168 C C . TYR B 1 207 ? -15.234 -1.759 17.859 1 94.94 207 TYR B C 1
ATOM 4170 O O . TYR B 1 207 ? -15.258 -1.207 16.766 1 94.94 207 TYR B O 1
ATOM 4178 N N . LYS B 1 208 ? -16.25 -2.582 18.25 1 94.62 208 LYS B N 1
ATOM 4179 C CA . LYS B 1 208 ? -17.5 -2.834 17.531 1 94.62 208 LYS B CA 1
ATOM 4180 C C . LYS B 1 208 ? -17.219 -3.324 16.109 1 94.62 208 LYS B C 1
ATOM 4182 O O . LYS B 1 208 ? -17.797 -2.811 15.148 1 94.62 208 LYS B O 1
ATOM 4187 N N . GLY B 1 209 ? -16.25 -4.195 15.945 1 95.75 209 GLY B N 1
ATOM 4188 C CA . GLY B 1 209 ? -16 -4.867 14.68 1 95.75 209 GLY B CA 1
ATOM 4189 C C . GLY B 1 209 ? -15.156 -4.047 13.727 1 95.75 209 GLY B C 1
ATOM 4190 O O . GLY B 1 209 ? -14.961 -4.43 12.57 1 95.75 209 GLY B O 1
ATOM 4191 N N . ASN B 1 210 ? -14.656 -2.887 14.219 1 97.94 210 ASN B N 1
ATOM 4192 C CA . ASN B 1 210 ? -13.836 -2.01 13.391 1 97.94 210 ASN B CA 1
ATOM 4193 C C . ASN B 1 210 ? -12.484 -1.723 14.055 1 97.94 210 ASN B C 1
ATOM 4195 O O . ASN B 1 210 ? -12.328 -1.932 15.258 1 97.94 210 ASN B O 1
ATOM 4199 N N . PHE B 1 211 ? -11.57 -1.364 13.227 1 98.38 211 PHE B N 1
ATOM 4200 C CA . PHE B 1 211 ? -10.273 -0.917 13.727 1 98.38 211 PHE B CA 1
ATOM 4201 C C . PHE B 1 211 ? -10.211 0.605 13.781 1 98.38 211 PHE B C 1
ATOM 4203 O O . PHE B 1 211 ? -10.547 1.28 12.805 1 98.38 211 PHE B O 1
ATOM 4210 N N . TYR B 1 212 ? -9.789 1.149 14.883 1 98 212 TYR B N 1
ATOM 4211 C CA . TYR B 1 212 ? -9.602 2.586 15.039 1 98 212 TYR B CA 1
ATOM 4212 C C . TYR B 1 212 ? -8.133 2.916 15.297 1 98 212 TYR B C 1
ATOM 4214 O O . TYR B 1 212 ? -7.484 2.289 16.141 1 98 212 TYR B O 1
ATOM 4222 N N . ILE B 1 213 ? -7.672 3.881 14.617 1 97.44 213 ILE B N 1
ATOM 4223 C CA . ILE B 1 213 ? -6.277 4.305 14.695 1 97.44 213 ILE B CA 1
ATOM 4224 C C . ILE B 1 213 ? -6.207 5.793 15.031 1 97.44 213 ILE B C 1
ATOM 4226 O O . ILE B 1 213 ? -6.742 6.629 14.297 1 97.44 213 ILE B O 1
ATOM 4230 N N . ILE B 1 214 ? -5.594 6.082 16.109 1 95.12 214 ILE B N 1
ATOM 4231 C CA . ILE B 1 214 ? -5.328 7.465 16.5 1 95.12 214 ILE B CA 1
ATOM 4232 C C . ILE B 1 214 ? -3.973 7.902 15.945 1 95.12 214 ILE B C 1
ATOM 4234 O O . ILE B 1 214 ? -2.971 7.207 16.125 1 95.12 214 ILE B O 1
ATOM 4238 N N . THR B 1 215 ? -3.973 9 15.281 1 94.62 215 THR B N 1
ATOM 4239 C CA . THR B 1 215 ? -2.734 9.43 14.641 1 94.62 215 THR B CA 1
ATOM 4240 C C . THR B 1 215 ? -2.633 10.953 14.633 1 94.62 215 THR B C 1
ATOM 4242 O O . THR B 1 215 ? -3.65 11.648 14.664 1 94.62 215 THR B O 1
ATOM 4245 N N . GLU B 1 216 ? -1.435 11.438 14.609 1 92.25 216 GLU B N 1
ATOM 4246 C CA . GLU B 1 216 ? -1.181 12.867 14.484 1 92.25 216 GLU B CA 1
ATOM 4247 C C . GLU B 1 216 ? -1.175 13.297 13.016 1 92.25 216 GLU B C 1
ATOM 4249 O O . GLU B 1 216 ? -1.066 14.484 12.711 1 92.25 216 GLU B O 1
ATOM 4254 N N . GLY B 1 217 ? -1.27 12.367 12.078 1 94.19 217 GLY B N 1
ATOM 4255 C CA . GLY B 1 217 ? -1.214 12.648 10.656 1 94.19 217 GLY B CA 1
ATOM 4256 C C . GLY B 1 217 ? -0.019 12.016 9.969 1 94.19 217 GLY B C 1
ATOM 4257 O O . GLY B 1 217 ? 0.495 10.992 10.422 1 94.19 217 GLY B O 1
ATOM 4258 N N . GLY B 1 218 ? 0.332 12.594 8.789 1 93.38 218 GLY B N 1
ATOM 4259 C CA . GLY B 1 218 ? 1.481 12.109 8.047 1 93.38 218 GLY B CA 1
ATOM 4260 C C . GLY B 1 218 ? 1.125 11.602 6.66 1 93.38 218 GLY B C 1
ATOM 4261 O O . GLY B 1 218 ? -0.013 11.75 6.215 1 93.38 218 GLY B O 1
ATOM 4262 N N . MET B 1 219 ? 2.02 10.938 6.117 1 94.94 219 MET B N 1
ATOM 4263 C CA . MET B 1 219 ? 1.958 10.625 4.691 1 94.94 219 MET B CA 1
ATOM 4264 C C . MET B 1 219 ? 1.015 9.453 4.43 1 94.94 219 MET B C 1
ATOM 4266 O O . MET B 1 219 ? 0.657 9.18 3.283 1 94.94 219 MET B O 1
ATOM 4270 N N . LYS B 1 220 ? 0.597 8.789 5.496 1 95.81 220 LYS B N 1
ATOM 4271 C CA . LYS B 1 220 ? -0.427 7.773 5.285 1 95.81 220 LYS B CA 1
ATOM 4272 C C . LYS B 1 220 ? -1.706 8.383 4.723 1 95.81 220 LYS B C 1
ATOM 4274 O O . LYS B 1 220 ? -2.482 7.707 4.051 1 95.81 220 LYS B O 1
ATOM 4279 N N . PHE B 1 221 ? -1.877 9.656 4.91 1 95.62 221 PHE B N 1
ATOM 4280 C CA . PHE B 1 221 ? -3.092 10.336 4.477 1 95.62 221 PHE B CA 1
ATOM 4281 C C . PHE B 1 221 ? -3.049 10.617 2.979 1 95.62 221 PHE B C 1
ATOM 4283 O O . PHE B 1 221 ? -4.082 10.875 2.359 1 95.62 221 PHE B O 1
ATOM 4290 N N . LYS B 1 222 ? -1.827 10.703 2.424 1 95.06 222 LYS B N 1
ATOM 4291 C CA . LYS B 1 222 ? -1.753 10.844 0.972 1 95.06 222 LYS B CA 1
ATOM 4292 C C . LYS B 1 222 ? -2.562 9.75 0.275 1 95.06 222 LYS B C 1
ATOM 4294 O O . LYS B 1 222 ? -3.305 10.031 -0.67 1 95.06 222 LYS B O 1
ATOM 4299 N N . GLY B 1 223 ? -2.424 8.562 0.783 1 95.81 223 GLY B N 1
ATOM 4300 C CA . GLY B 1 223 ? -3.209 7.465 0.239 1 95.81 223 GLY B CA 1
ATOM 4301 C C . GLY B 1 223 ? -4.68 7.547 0.6 1 95.81 223 GLY B C 1
ATOM 4302 O O . GLY B 1 223 ? -5.539 7.582 -0.282 1 95.81 223 GLY B O 1
ATOM 4303 N N . ILE B 1 224 ? -5.004 7.723 1.825 1 96 224 ILE B N 1
ATOM 4304 C CA . ILE B 1 224 ? -6.352 7.605 2.375 1 96 224 ILE B CA 1
ATOM 4305 C C . ILE B 1 224 ? -7.262 8.648 1.735 1 96 224 ILE B C 1
ATOM 4307 O O . ILE B 1 224 ? -8.43 8.375 1.455 1 96 224 ILE B O 1
ATOM 4311 N N . LEU B 1 225 ? -6.738 9.828 1.497 1 93.88 225 LEU B N 1
ATOM 4312 C CA . LEU B 1 225 ? -7.539 10.938 0.98 1 93.88 225 LEU B CA 1
ATOM 4313 C C . LEU B 1 225 ? -7.926 10.695 -0.475 1 93.88 225 LEU B C 1
ATOM 4315 O O . LEU B 1 225 ? -8.859 11.312 -0.983 1 93.88 225 LEU B O 1
ATOM 4319 N N . GLN B 1 226 ? -7.238 9.773 -1.137 1 94.62 226 GLN B N 1
ATOM 4320 C CA . GLN B 1 226 ? -7.449 9.562 -2.564 1 94.62 226 GLN B CA 1
ATOM 4321 C C . GLN B 1 226 ? -7.945 8.148 -2.848 1 94.62 226 GLN B C 1
ATOM 4323 O O . GLN B 1 226 ? -8.43 7.863 -3.943 1 94.62 226 GLN B O 1
ATOM 4328 N N . ASN B 1 227 ? -7.785 7.23 -1.987 1 96.31 227 ASN B N 1
ATOM 4329 C CA . ASN B 1 227 ? -8.117 5.816 -2.092 1 96.31 227 ASN B CA 1
ATOM 4330 C C . ASN B 1 227 ? -8.531 5.234 -0.743 1 96.31 227 ASN B C 1
ATOM 4332 O O . ASN B 1 227 ? -7.691 5.027 0.135 1 96.31 227 ASN B O 1
ATOM 4336 N N . LYS B 1 228 ? -9.758 4.859 -0.573 1 96.75 228 LYS B N 1
ATOM 4337 C CA . LYS B 1 228 ? -10.258 4.398 0.719 1 96.75 228 LYS B CA 1
ATOM 4338 C C . LYS B 1 228 ? -9.812 2.963 0.998 1 96.75 228 LYS B C 1
ATOM 4340 O O . LYS B 1 228 ? -9.914 2.486 2.131 1 96.75 228 LYS B O 1
ATOM 4345 N N . THR B 1 229 ? -9.406 2.242 -0.038 1 98.06 229 THR B N 1
ATOM 4346 C CA . THR B 1 229 ? -8.992 0.857 0.139 1 98.06 229 THR B CA 1
ATOM 4347 C C . THR B 1 229 ? -7.645 0.788 0.857 1 98.06 229 THR B C 1
ATOM 4349 O O . THR B 1 229 ? -6.664 1.393 0.413 1 98.06 229 THR B O 1
ATOM 4352 N N . VAL B 1 230 ? -7.617 0.154 1.959 1 98.62 230 VAL B N 1
ATOM 4353 C CA . VAL B 1 230 ? -6.395 -0.003 2.736 1 98.62 230 VAL B CA 1
ATOM 4354 C C . VAL B 1 230 ? -6.195 -1.473 3.102 1 98.62 230 VAL B C 1
ATOM 4356 O O . VAL B 1 230 ? -7.086 -2.297 2.881 1 98.62 230 VAL B O 1
ATOM 4359 N N . SER B 1 231 ? -5.059 -1.821 3.527 1 98.69 231 SER B N 1
ATOM 4360 C CA . SER B 1 231 ? -4.723 -3.15 4.027 1 98.69 231 SER B CA 1
ATOM 4361 C C . SER B 1 231 ? -3.926 -3.07 5.324 1 98.69 231 SER B C 1
ATOM 4363 O O . SER B 1 231 ? -3.152 -2.131 5.523 1 98.69 231 SER B O 1
ATOM 4365 N N . MET B 1 232 ? -4.137 -3.979 6.203 1 98.31 232 MET B N 1
ATOM 4366 C CA . MET B 1 232 ? -3.434 -4.039 7.48 1 98.31 232 MET B CA 1
ATOM 4367 C C . MET B 1 232 ? -2.824 -5.422 7.703 1 98.31 232 MET B C 1
ATOM 4369 O O . MET B 1 232 ? -3.328 -6.418 7.18 1 98.31 232 MET B O 1
ATOM 4373 N N . SER B 1 233 ? -1.811 -5.441 8.414 1 97.44 233 SER B N 1
ATOM 4374 C CA . SER B 1 233 ? -1.192 -6.695 8.836 1 97.44 233 SER B CA 1
ATOM 4375 C C . SER B 1 233 ? -0.928 -6.707 10.336 1 97.44 233 SER B C 1
ATOM 4377 O O . SER B 1 233 ? -0.494 -5.699 10.906 1 97.44 233 SER B O 1
ATOM 4379 N N . ILE B 1 234 ? -1.271 -7.738 10.992 1 96.44 234 ILE B N 1
ATOM 4380 C CA . ILE B 1 234 ? -0.971 -8.031 12.391 1 96.44 234 ILE B CA 1
ATOM 4381 C C . ILE B 1 234 ? -0.222 -9.359 12.484 1 96.44 234 ILE B C 1
ATOM 4383 O O . ILE B 1 234 ? -0.669 -10.375 11.938 1 96.44 234 ILE B O 1
ATOM 4387 N N . ALA B 1 235 ? 0.912 -9.391 13.109 1 92.19 235 ALA B N 1
ATOM 4388 C CA . ALA B 1 235 ? 1.653 -10.648 13.125 1 92.19 235 ALA B CA 1
ATOM 4389 C C . ALA B 1 235 ? 2.508 -10.766 14.383 1 92.19 235 ALA B C 1
ATOM 4391 O O . ALA B 1 235 ? 2.891 -9.758 14.977 1 92.19 235 ALA B O 1
ATOM 4392 N N . ASP B 1 236 ? 2.752 -11.977 14.797 1 84.19 236 ASP B N 1
ATOM 4393 C CA . ASP B 1 236 ? 3.762 -12.312 15.797 1 84.19 236 ASP B CA 1
ATOM 4394 C C . ASP B 1 236 ? 5.16 -12.328 15.18 1 84.19 236 ASP B C 1
ATOM 4396 O O . ASP B 1 236 ? 5.301 -12.445 13.961 1 84.19 236 ASP B O 1
ATOM 4400 N N . ASN B 1 237 ? 6.105 -12.086 16.062 1 79.88 237 ASN B N 1
ATOM 4401 C CA . ASN B 1 237 ? 7.461 -12.312 15.57 1 79.88 237 ASN B CA 1
ATOM 4402 C C . ASN B 1 237 ? 7.656 -13.766 15.133 1 79.88 237 ASN B C 1
ATOM 4404 O O . ASN B 1 237 ? 7.137 -14.688 15.758 1 79.88 237 ASN B O 1
ATOM 4408 N N . TYR B 1 238 ? 8.398 -13.938 14.148 1 75.62 238 TYR B N 1
ATOM 4409 C CA . TYR B 1 238 ? 8.633 -15.281 13.633 1 75.62 238 TYR B CA 1
ATOM 4410 C C . TYR B 1 238 ? 9.547 -16.062 14.562 1 75.62 238 TYR B C 1
ATOM 4412 O O . TYR B 1 238 ? 10.633 -15.602 14.922 1 75.62 238 TYR B O 1
ATOM 4420 N N . LYS B 1 239 ? 9.195 -17.188 15.008 1 73.88 239 LYS B N 1
ATOM 4421 C CA . LYS B 1 239 ? 9.992 -18.109 15.805 1 73.88 239 LYS B CA 1
ATOM 4422 C C . LYS B 1 239 ? 10.258 -19.406 15.047 1 73.88 239 LYS B C 1
ATOM 4424 O O . LYS B 1 239 ? 11.414 -19.797 14.867 1 73.88 239 LYS B O 1
ATOM 4429 N N . SER B 1 240 ? 9.258 -19.969 14.422 1 71.75 240 SER B N 1
ATOM 4430 C CA . SER B 1 240 ? 9.328 -21.141 13.57 1 71.75 240 SER B CA 1
ATOM 4431 C C . SER B 1 240 ? 8.078 -21.266 12.703 1 71.75 240 SER B C 1
ATOM 4433 O O . SER B 1 240 ? 7.078 -20.594 12.945 1 71.75 240 SER B O 1
ATOM 4435 N N . MET B 1 241 ? 8.25 -22.141 11.75 1 73.81 241 MET B N 1
ATOM 4436 C CA . MET B 1 241 ? 7.125 -22.391 10.859 1 73.81 241 MET B CA 1
ATOM 4437 C C . MET B 1 241 ? 5.934 -22.953 11.625 1 73.81 241 MET B C 1
ATOM 4439 O O . MET B 1 241 ? 4.785 -22.75 11.234 1 73.81 241 MET B O 1
ATOM 4443 N N . LYS B 1 242 ? 6.18 -23.641 12.719 1 74.5 242 LYS B N 1
ATOM 4444 C CA . LYS B 1 242 ? 5.141 -24.281 13.516 1 74.5 242 LYS B CA 1
ATOM 4445 C C . LYS B 1 242 ? 4.379 -23.266 14.359 1 74.5 242 LYS B C 1
ATOM 4447 O O . LYS B 1 242 ? 3.275 -23.547 14.828 1 74.5 242 LYS B O 1
ATOM 4452 N N . ASP B 1 243 ? 4.918 -22.031 14.375 1 80.88 243 ASP B N 1
ATOM 4453 C CA . ASP B 1 243 ? 4.312 -21.031 15.234 1 80.88 243 ASP B CA 1
ATOM 4454 C C . ASP B 1 243 ? 3.836 -19.828 14.43 1 80.88 243 ASP B C 1
ATOM 4456 O O . ASP B 1 243 ? 3.469 -18.797 14.992 1 80.88 243 ASP B O 1
ATOM 4460 N N . LEU B 1 244 ? 3.812 -20.094 13.172 1 83.5 244 LEU B N 1
ATOM 4461 C CA . LEU B 1 244 ? 3.547 -18.969 12.297 1 83.5 244 LEU B CA 1
ATOM 4462 C C . LEU B 1 244 ? 2.1 -18.5 12.422 1 83.5 244 LEU B C 1
ATOM 4464 O O . LEU B 1 244 ? 1.172 -19.281 12.211 1 83.5 244 LEU B O 1
ATOM 4468 N N . LYS B 1 245 ? 1.899 -17.25 12.859 1 91.75 245 LYS B N 1
ATOM 4469 C CA . LYS B 1 245 ? 0.587 -16.609 12.898 1 91.75 245 LYS B CA 1
ATOM 4470 C C . LYS B 1 245 ? 0.649 -15.188 12.336 1 91.75 245 LYS B C 1
ATOM 4472 O O . LYS B 1 245 ? 1.463 -14.375 12.781 1 91.75 245 LYS B O 1
ATOM 4477 N N . GLY B 1 246 ? -0.126 -14.945 11.242 1 94.31 246 GLY B N 1
ATOM 4478 C CA . GLY B 1 246 ? -0.229 -13.641 10.617 1 94.31 246 GLY B CA 1
ATOM 4479 C C . GLY B 1 246 ? -1.604 -13.359 10.039 1 94.31 246 GLY B C 1
ATOM 4480 O O . GLY B 1 246 ? -2.219 -14.234 9.43 1 94.31 246 GLY B O 1
ATOM 4481 N N . LEU B 1 247 ? -2.094 -12.219 10.344 1 97.25 247 LEU B N 1
ATOM 4482 C CA . LEU B 1 247 ? -3.412 -11.805 9.875 1 97.25 247 LEU B CA 1
ATOM 4483 C C . LEU B 1 247 ? -3.303 -10.633 8.906 1 97.25 247 LEU B C 1
ATOM 4485 O O . LEU B 1 247 ? -2.646 -9.633 9.211 1 97.25 247 LEU B O 1
ATOM 4489 N N . GLN B 1 248 ? -3.846 -10.844 7.754 1 97.38 248 GLN B N 1
ATOM 4490 C CA . GLN B 1 248 ? -3.971 -9.781 6.77 1 97.38 248 GLN B CA 1
ATOM 4491 C C . GLN B 1 248 ? -5.418 -9.312 6.648 1 97.38 248 GLN B C 1
ATOM 4493 O O . GLN B 1 248 ? -6.34 -10.125 6.59 1 97.38 248 GLN B O 1
ATOM 4498 N N . ILE B 1 249 ? -5.59 -8.016 6.648 1 98.38 249 ILE B N 1
ATOM 4499 C CA . ILE B 1 249 ? -6.926 -7.43 6.609 1 98.38 249 ILE B CA 1
ATOM 4500 C C . ILE B 1 249 ? -7.039 -6.469 5.43 1 98.38 249 ILE B C 1
ATOM 4502 O O . ILE B 1 249 ? -6.164 -5.621 5.227 1 98.38 249 ILE B O 1
ATOM 4506 N N . SER B 1 250 ? -8.008 -6.68 4.641 1 98 250 SER B N 1
ATOM 4507 C CA . SER B 1 250 ? -8.391 -5.699 3.629 1 98 250 SER B CA 1
ATOM 4508 C C . SER B 1 250 ? -9.672 -4.977 4.016 1 98 250 SER B C 1
ATOM 4510 O O . SER B 1 250 ? -10.609 -5.59 4.535 1 98 250 SER B O 1
ATOM 4512 N N . GLY B 1 251 ? -9.648 -3.666 3.84 1 98.12 251 GLY B N 1
ATOM 4513 C CA . GLY B 1 251 ? -10.836 -2.92 4.23 1 98.12 251 GLY B CA 1
ATOM 4514 C C . GLY B 1 251 ? -10.852 -1.505 3.688 1 98.12 251 GLY B C 1
ATOM 4515 O O . GLY B 1 251 ? -10.086 -1.169 2.785 1 98.12 251 GLY B O 1
ATOM 4516 N N . LEU B 1 252 ? -11.828 -0.757 4.191 1 98.25 252 LEU B N 1
ATOM 4517 C CA . LEU B 1 252 ? -12.016 0.636 3.805 1 98.25 252 LEU B CA 1
ATOM 4518 C C . LEU B 1 252 ? -11.68 1.572 4.961 1 98.25 252 LEU B C 1
ATOM 4520 O O . LEU B 1 252 ? -12.117 1.346 6.094 1 98.25 252 LEU B O 1
ATOM 4524 N N . ALA B 1 253 ? -10.914 2.586 4.699 1 98.44 253 ALA B N 1
ATOM 4525 C CA . ALA B 1 253 ? -10.57 3.588 5.703 1 98.44 253 ALA B CA 1
ATOM 4526 C C . ALA B 1 253 ? -11.461 4.816 5.582 1 98.44 253 ALA B C 1
ATOM 4528 O O . ALA B 1 253 ? -11.742 5.285 4.477 1 98.44 253 ALA B O 1
ATOM 4529 N N . ILE B 1 254 ? -11.891 5.285 6.699 1 97.19 254 ILE B N 1
ATOM 4530 C CA . ILE B 1 254 ? -12.656 6.52 6.824 1 97.19 254 ILE B CA 1
ATOM 4531 C C . ILE B 1 254 ? -12 7.434 7.855 1 97.19 254 ILE B C 1
ATOM 4533 O O . ILE B 1 254 ? -11.57 6.977 8.914 1 97.19 254 ILE B O 1
ATOM 4537 N N . ILE B 1 255 ? -11.852 8.695 7.492 1 96.12 255 ILE B N 1
ATOM 4538 C CA . ILE B 1 255 ? -11.422 9.664 8.492 1 96.12 255 ILE B CA 1
ATOM 4539 C C . ILE B 1 255 ? -12.617 10.117 9.328 1 96.12 255 ILE B C 1
ATOM 4541 O O . ILE B 1 255 ? -13.516 10.789 8.82 1 96.12 255 ILE B O 1
ATOM 4545 N N . VAL B 1 256 ? -12.609 9.75 10.555 1 96.44 256 VAL B N 1
ATOM 4546 C CA . VAL B 1 256 ? -13.695 10.148 11.445 1 96.44 256 VAL B CA 1
ATOM 4547 C C . VAL B 1 256 ? -13.578 11.641 11.773 1 96.44 256 VAL B C 1
ATOM 4549 O O . VAL B 1 256 ? -12.531 12.102 12.219 1 96.44 256 VAL B O 1
ATOM 4552 N N . PRO B 1 257 ? -14.656 12.375 11.531 1 92.44 257 PRO B N 1
ATOM 4553 C CA . PRO B 1 257 ? -14.57 13.812 11.828 1 92.44 257 PRO B CA 1
ATOM 4554 C C . PRO B 1 257 ? -14.195 14.094 13.281 1 92.44 257 PRO B C 1
ATOM 4556 O O . PRO B 1 257 ? -14.742 13.477 14.195 1 92.44 257 PRO B O 1
ATOM 4559 N N . SER B 1 258 ? -13.266 15.023 13.453 1 88.94 258 SER B N 1
ATOM 4560 C CA . SER B 1 258 ? -12.836 15.406 14.789 1 88.94 258 SER B CA 1
ATOM 4561 C C . SER B 1 258 ? -14.008 15.898 15.633 1 88.94 258 SER B C 1
ATOM 4563 O O . SER B 1 258 ? -14.867 16.641 15.141 1 88.94 258 SER B O 1
ATOM 4565 N N . PHE B 1 259 ? -14.117 15.375 16.828 1 87.44 259 PHE B N 1
ATOM 4566 C CA . PHE B 1 259 ? -15.047 15.797 17.859 1 87.44 259 PHE B CA 1
ATOM 4567 C C . PHE B 1 259 ? -16.469 15.398 17.5 1 87.44 259 PHE B C 1
ATOM 4569 O O . PHE B 1 259 ? -17.438 16.016 17.984 1 87.44 259 PHE B O 1
ATOM 4576 N N . SER B 1 260 ? -16.656 14.523 16.562 1 93.12 260 SER B N 1
ATOM 4577 C CA . SER B 1 260 ? -17.953 13.898 16.312 1 93.12 260 SER B CA 1
ATOM 4578 C C . SER B 1 260 ? -18.328 12.945 17.453 1 93.12 260 SER B C 1
ATOM 4580 O O . SER B 1 260 ? -17.516 12.68 18.344 1 93.12 260 SER B O 1
ATOM 4582 N N . GLU B 1 261 ? -19.516 12.5 17.375 1 94.81 261 GLU B N 1
ATOM 4583 C CA . GLU B 1 261 ? -19.984 11.547 18.375 1 94.81 261 GLU B CA 1
ATOM 4584 C C . GLU B 1 261 ? -19.125 10.281 18.375 1 94.81 261 GLU B C 1
ATOM 4586 O O . GLU B 1 261 ? -18.703 9.805 19.438 1 94.81 261 GLU B O 1
ATOM 4591 N N . GLU B 1 262 ? -18.859 9.781 17.234 1 95.44 262 GLU B N 1
ATOM 4592 C CA . GLU B 1 262 ? -18.031 8.586 17.094 1 95.44 262 GLU B CA 1
ATOM 4593 C C . GLU B 1 262 ? -16.609 8.852 17.594 1 95.44 262 GLU B C 1
ATOM 4595 O O . GLU B 1 262 ? -16 8 18.25 1 95.44 262 GLU B O 1
ATOM 4600 N N . TYR B 1 263 ? -16.094 10 17.266 1 95.31 263 TYR B N 1
ATOM 4601 C CA . TYR B 1 263 ? -14.773 10.422 17.734 1 95.31 263 TYR B CA 1
ATOM 4602 C C . TYR B 1 263 ? -14.68 10.367 19.25 1 95.31 263 TYR B C 1
ATOM 4604 O O . TYR B 1 263 ? -13.789 9.719 19.797 1 95.31 263 TYR B O 1
ATOM 4612 N N . PHE B 1 264 ? -15.625 10.883 19.953 1 94.31 264 PHE B N 1
ATOM 4613 C CA . PHE B 1 264 ? -15.633 10.938 21.406 1 94.31 264 PHE B CA 1
ATOM 4614 C C . PHE B 1 264 ? -15.828 9.547 22 1 94.31 264 PHE B C 1
ATOM 4616 O O . PHE B 1 264 ? -15.203 9.195 23 1 94.31 264 PHE B O 1
ATOM 4623 N N . GLU B 1 265 ? -16.672 8.82 21.391 1 95.12 265 GLU B N 1
ATOM 4624 C CA . GLU B 1 265 ? -16.953 7.469 21.875 1 95.12 265 GLU B CA 1
ATOM 4625 C C . GLU B 1 265 ? -15.695 6.617 21.891 1 95.12 265 GLU B C 1
ATOM 4627 O O . GLU B 1 265 ? -15.43 5.914 22.875 1 95.12 265 GLU B O 1
ATOM 4632 N N . VAL B 1 266 ? -14.898 6.695 20.859 1 94.81 266 VAL B N 1
ATOM 4633 C CA . VAL B 1 266 ? -13.695 5.871 20.734 1 94.81 266 VAL B CA 1
ATOM 4634 C C . VAL B 1 266 ? -12.656 6.328 21.75 1 94.81 266 VAL B C 1
ATOM 4636 O O . VAL B 1 266 ? -12.047 5.5 22.438 1 94.81 266 VAL B O 1
ATOM 4639 N N . PHE B 1 267 ? -12.43 7.602 21.891 1 94.06 267 PHE B N 1
ATOM 4640 C CA . PHE B 1 267 ? -11.453 8.109 22.859 1 94.06 267 PHE B CA 1
ATOM 4641 C C . PHE B 1 267 ? -11.883 7.77 24.281 1 94.06 267 PHE B C 1
ATOM 4643 O O . PHE B 1 267 ? -11.047 7.422 25.125 1 94.06 267 PHE B O 1
ATOM 4650 N N . LYS B 1 268 ? -13.18 7.883 24.531 1 92.38 268 LYS B N 1
ATOM 4651 C CA . LYS B 1 268 ? -13.688 7.504 25.844 1 92.38 268 LYS B CA 1
ATOM 4652 C C . LYS B 1 268 ? -13.414 6.031 26.141 1 92.38 268 LYS B C 1
ATOM 4654 O O . LYS B 1 268 ? -13.055 5.676 27.266 1 92.38 268 LYS B O 1
ATOM 4659 N N . SER B 1 269 ? -13.602 5.238 25.156 1 91.56 269 SER B N 1
ATOM 4660 C CA . SER B 1 269 ? -13.359 3.809 25.328 1 91.56 269 SER B CA 1
ATOM 4661 C C . SER B 1 269 ? -11.891 3.537 25.656 1 91.56 269 SER B C 1
ATOM 4663 O O . SER B 1 269 ? -11.555 2.498 26.219 1 91.56 269 SER B O 1
ATOM 4665 N N . LYS B 1 270 ? -10.992 4.473 25.312 1 89.56 270 LYS B N 1
ATOM 4666 C CA . LYS B 1 270 ? -9.562 4.352 25.609 1 89.56 270 LYS B CA 1
ATOM 4667 C C . LYS B 1 270 ? -9.211 5.016 26.938 1 89.56 270 LYS B C 1
ATOM 4669 O O . LYS B 1 270 ? -8.047 5.055 27.328 1 89.56 270 LYS B O 1
ATOM 4674 N N . GLY B 1 271 ? -10.188 5.668 27.531 1 89.69 271 GLY B N 1
ATOM 4675 C CA . GLY B 1 271 ? -9.977 6.32 28.812 1 89.69 271 GLY B CA 1
ATOM 4676 C C . GLY B 1 271 ? -9.492 7.75 28.688 1 89.69 271 GLY B C 1
ATOM 4677 O O . GLY B 1 271 ? -8.922 8.305 29.625 1 89.69 271 GLY B O 1
ATOM 4678 N N . ILE B 1 272 ? -9.602 8.273 27.547 1 89.56 272 ILE B N 1
ATOM 4679 C CA . ILE B 1 272 ? -9.195 9.656 27.328 1 89.56 272 ILE B CA 1
ATOM 4680 C C . ILE B 1 272 ? -10.414 10.57 27.438 1 89.56 272 ILE B C 1
ATOM 4682 O O . ILE B 1 272 ? -11.406 10.383 26.719 1 89.56 272 ILE B O 1
ATOM 4686 N N . GLU B 1 273 ? -10.328 11.602 28.219 1 88.5 273 GLU B N 1
ATOM 4687 C CA . GLU B 1 273 ? -11.43 12.539 28.438 1 88.5 273 GLU B CA 1
ATOM 4688 C C . GLU B 1 273 ? -11.445 13.625 27.359 1 88.5 273 GLU B C 1
ATOM 4690 O O . GLU B 1 273 ? -10.383 14.039 26.875 1 88.5 273 GLU B O 1
ATOM 4695 N N . LEU B 1 274 ? -12.617 14.07 27.109 1 87.06 274 LEU B N 1
ATOM 4696 C CA . LEU B 1 274 ? -12.812 15.117 26.109 1 87.06 274 LEU B CA 1
ATOM 4697 C C . LEU B 1 274 ? -12.031 16.375 26.469 1 87.06 274 LEU B C 1
ATOM 4699 O O . LEU B 1 274 ? -11.43 17 25.594 1 87.06 274 LEU B O 1
ATOM 4703 N N . SER B 1 275 ? -12.07 16.734 27.672 1 87.5 275 SER B N 1
ATOM 4704 C CA . SER B 1 275 ? -11.391 17.938 28.125 1 87.5 275 SER B CA 1
ATOM 4705 C C . SER B 1 275 ? -9.891 17.875 27.844 1 87.5 275 SER B C 1
ATOM 4707 O O . SER B 1 275 ? -9.281 18.891 27.484 1 87.5 275 SER B O 1
ATOM 4709 N N . ALA B 1 276 ? -9.391 16.688 27.984 1 87.44 276 ALA B N 1
ATOM 4710 C CA . ALA B 1 276 ? -7.965 16.484 27.719 1 87.44 276 ALA B CA 1
ATOM 4711 C C . ALA B 1 276 ? -7.652 16.672 26.234 1 87.44 276 ALA B C 1
ATOM 4713 O O . ALA B 1 276 ? -6.641 17.281 25.891 1 87.44 276 ALA B O 1
ATOM 4714 N N . LEU B 1 277 ? -8.523 16.219 25.406 1 86.44 277 LEU B N 1
ATOM 4715 C CA . LEU B 1 277 ? -8.344 16.297 23.969 1 86.44 277 LEU B CA 1
ATOM 4716 C C . LEU B 1 277 ? -8.391 17.75 23.5 1 86.44 277 LEU B C 1
ATOM 4718 O O . LEU B 1 277 ? -7.605 18.156 22.625 1 86.44 277 LEU B O 1
ATOM 4722 N N . GLU B 1 278 ? -9.219 18.547 24.062 1 83.31 278 GLU B N 1
ATOM 4723 C CA . GLU B 1 278 ? -9.414 19.938 23.672 1 83.31 278 GLU B CA 1
ATOM 4724 C C . GLU B 1 278 ? -8.219 20.797 24.047 1 83.31 278 GLU B C 1
ATOM 4726 O O . GLU B 1 278 ? -7.957 21.828 23.406 1 83.31 278 GLU B O 1
ATOM 4731 N N . LYS B 1 279 ? -7.473 20.359 25.031 1 85.38 279 LYS B N 1
ATOM 4732 C CA . LYS B 1 279 ? -6.359 21.141 25.562 1 85.38 279 LYS B CA 1
ATOM 4733 C C . LYS B 1 279 ? -5.059 20.812 24.828 1 85.38 279 LYS B C 1
ATOM 4735 O O . LYS B 1 279 ? -4.039 21.469 25.031 1 85.38 279 LYS B O 1
ATOM 4740 N N . LEU B 1 280 ? -5.121 19.812 24.016 1 87 280 LEU B N 1
ATOM 4741 C CA . LEU B 1 280 ? -3.912 19.406 23.312 1 87 280 LEU B CA 1
ATOM 4742 C C . LEU B 1 280 ? -3.467 20.484 22.328 1 87 280 LEU B C 1
ATOM 4744 O O . LEU B 1 280 ? -4.297 21.094 21.656 1 87 280 LEU B O 1
ATOM 4748 N N . PRO B 1 281 ? -2.195 20.672 22.25 1 88 281 PRO B N 1
ATOM 4749 C CA . PRO B 1 281 ? -1.681 21.672 21.312 1 88 281 PRO B CA 1
ATOM 4750 C C . PRO B 1 281 ? -1.744 21.203 19.859 1 88 281 PRO B C 1
ATOM 4752 O O . PRO B 1 281 ? -1.581 22 18.938 1 88 281 PRO B O 1
ATOM 4755 N N . ILE B 1 282 ? -1.932 19.891 19.688 1 89.94 282 ILE B N 1
ATOM 4756 C CA . ILE B 1 282 ? -2.055 19.344 18.344 1 89.94 282 ILE B CA 1
ATOM 4757 C C . ILE B 1 282 ? -3.35 18.547 18.219 1 89.94 282 ILE B C 1
ATOM 4759 O O . ILE B 1 282 ? -3.936 18.156 19.234 1 89.94 282 ILE B O 1
ATOM 4763 N N . GLU B 1 283 ? -3.717 18.359 16.984 1 89.44 283 GLU B N 1
ATOM 4764 C CA . GLU B 1 283 ? -4.906 17.547 16.719 1 89.44 283 GLU B CA 1
ATOM 4765 C C . GLU B 1 283 ? -4.566 16.062 16.625 1 89.44 283 GLU B C 1
ATOM 4767 O O . GLU B 1 283 ? -3.531 15.695 16.062 1 89.44 283 GLU B O 1
ATOM 4772 N N . LEU B 1 284 ? -5.379 15.32 17.234 1 92.31 284 LEU B N 1
ATOM 4773 C CA . LEU B 1 284 ? -5.336 13.883 17.016 1 92.31 284 LEU B CA 1
ATOM 4774 C C . LEU B 1 284 ? -6.445 13.445 16.062 1 92.31 284 LEU B C 1
ATOM 4776 O O . LEU B 1 284 ? -7.625 13.711 16.312 1 92.31 284 LEU B O 1
ATOM 4780 N N . TYR B 1 285 ? -6.035 12.883 14.961 1 94.06 285 TYR B N 1
ATOM 4781 C CA . TYR B 1 285 ? -7 12.391 13.984 1 94.06 285 TYR B CA 1
ATOM 4782 C C . TYR B 1 285 ? -7.363 10.938 14.258 1 94.06 285 TYR B C 1
ATOM 4784 O O . TYR B 1 285 ? -6.598 10.211 14.891 1 94.06 285 TYR B O 1
ATOM 4792 N N . LEU B 1 286 ? -8.508 10.578 13.844 1 96.5 286 LEU B N 1
ATOM 4793 C CA . LEU B 1 286 ? -9.023 9.219 14.031 1 96.5 286 LEU B CA 1
ATOM 4794 C C . LEU B 1 286 ? -9.375 8.586 12.695 1 96.5 286 LEU B C 1
ATOM 4796 O O . LEU B 1 286 ? -10.203 9.109 11.945 1 96.5 286 LEU B O 1
ATOM 4800 N N . ILE B 1 287 ? -8.703 7.508 12.359 1 97.88 287 ILE B N 1
ATOM 4801 C CA . ILE B 1 287 ? -9 6.715 11.18 1 97.88 287 ILE B CA 1
ATOM 4802 C C . ILE B 1 287 ? -9.805 5.477 11.57 1 97.88 287 ILE B C 1
ATOM 4804 O O . ILE B 1 287 ? -9.438 4.77 12.516 1 97.88 287 ILE B O 1
ATOM 4808 N N . LYS B 1 288 ? -10.883 5.266 10.961 1 98.38 288 LYS B N 1
ATOM 4809 C CA . LYS B 1 288 ? -11.664 4.039 11.102 1 98.38 288 LYS B CA 1
ATOM 4810 C C . LYS B 1 288 ? -11.445 3.109 9.914 1 98.38 288 LYS B C 1
ATOM 4812 O O . LYS B 1 288 ? -11.602 3.518 8.758 1 98.38 288 LYS B O 1
ATOM 4817 N N . VAL B 1 289 ? -11.023 1.887 10.156 1 98.62 289 VAL B N 1
ATOM 4818 C CA . VAL B 1 289 ? -10.93 0.887 9.102 1 98.62 289 VAL B CA 1
ATOM 4819 C C . VAL B 1 289 ? -12.047 -0.139 9.258 1 98.62 289 VAL B C 1
ATOM 4821 O O . VAL B 1 289 ? -12.141 -0.823 10.273 1 98.62 289 VAL B O 1
ATOM 4824 N N . ILE B 1 290 ? -12.867 -0.2 8.289 1 98.56 290 ILE B N 1
ATOM 4825 C CA . ILE B 1 290 ? -13.93 -1.192 8.211 1 98.56 290 ILE B CA 1
ATOM 4826 C C . ILE B 1 290 ? -13.438 -2.426 7.461 1 98.56 290 ILE B C 1
ATOM 4828 O O . ILE B 1 290 ? -13.258 -2.385 6.242 1 98.56 290 ILE B O 1
ATOM 4832 N N . PRO B 1 291 ? -13.242 -3.521 8.172 1 98.38 291 PRO B N 1
ATOM 4833 C CA . PRO B 1 291 ? -12.711 -4.703 7.488 1 98.38 291 PRO B CA 1
ATOM 4834 C C . PRO B 1 291 ? -13.695 -5.293 6.48 1 98.38 291 PRO B C 1
ATOM 4836 O O . PRO B 1 291 ? -14.898 -5.332 6.738 1 98.38 291 PRO B O 1
ATOM 4839 N N . GLN B 1 292 ? -13.195 -5.715 5.332 1 97.94 292 GLN B N 1
ATOM 4840 C CA . GLN B 1 292 ? -14 -6.371 4.305 1 97.94 292 GLN B CA 1
ATOM 4841 C C . GLN B 1 292 ? -13.578 -7.828 4.125 1 97.94 292 GLN B C 1
ATOM 4843 O O . GLN B 1 292 ? -14.391 -8.664 3.713 1 97.94 292 GLN B O 1
ATOM 4848 N N . LYS B 1 293 ? -12.367 -8.133 4.352 1 97.69 293 LYS B N 1
ATOM 4849 C CA . LYS B 1 293 ? -11.805 -9.477 4.172 1 97.69 293 LYS B CA 1
ATOM 4850 C C . LYS B 1 293 ? -10.672 -9.727 5.156 1 97.69 293 LYS B C 1
ATOM 4852 O O . LYS B 1 293 ? -9.844 -8.844 5.402 1 97.69 293 LYS B O 1
ATOM 4857 N N . PHE B 1 294 ? -10.672 -10.867 5.766 1 97.69 294 PHE B N 1
ATOM 4858 C CA . PHE B 1 294 ? -9.586 -11.336 6.625 1 97.69 294 PHE B CA 1
ATOM 4859 C C . PHE B 1 294 ? -8.891 -12.539 6.008 1 97.69 294 PHE B C 1
ATOM 4861 O O . PHE B 1 294 ? -9.547 -13.477 5.539 1 97.69 294 PHE B O 1
ATOM 4868 N N . GLU B 1 295 ? -7.633 -12.531 5.871 1 96 295 GLU B N 1
ATOM 4869 C CA . GLU B 1 295 ? -6.809 -13.688 5.547 1 96 295 GLU B CA 1
ATOM 4870 C C . GLU B 1 295 ? -5.902 -14.062 6.719 1 96 295 GLU B C 1
ATOM 4872 O O . GLU B 1 295 ? -4.98 -13.32 7.062 1 96 295 GLU B O 1
ATOM 4877 N N . PHE B 1 296 ? -6.176 -15.188 7.305 1 95.44 296 PHE B N 1
ATOM 4878 C CA . PHE B 1 296 ? -5.512 -15.602 8.539 1 95.44 296 PHE B CA 1
ATOM 4879 C C . PHE B 1 296 ? -4.645 -16.828 8.297 1 95.44 296 PHE B C 1
ATOM 4881 O O . PHE B 1 296 ? -5.16 -17.922 8.016 1 95.44 296 PHE B O 1
ATOM 4888 N N . LEU B 1 297 ? -3.35 -16.656 8.32 1 92.75 297 LEU B N 1
ATOM 4889 C CA . LEU B 1 297 ? -2.406 -17.766 8.336 1 92.75 297 LEU B CA 1
ATOM 4890 C C . LEU B 1 297 ? -2.096 -18.188 9.766 1 92.75 297 LEU B C 1
ATOM 4892 O O . LEU B 1 297 ? -1.505 -17.422 10.531 1 92.75 297 LEU B O 1
ATOM 4896 N N . ASN B 1 298 ? -2.492 -19.328 10.148 1 92.81 298 ASN B N 1
ATOM 4897 C CA . ASN B 1 298 ? -2.311 -19.906 11.484 1 92.81 298 ASN B CA 1
ATOM 4898 C C . ASN B 1 298 ? -1.962 -21.391 11.414 1 92.81 298 ASN B C 1
ATOM 4900 O O . ASN B 1 298 ? -2.822 -22.219 11.117 1 92.81 298 ASN B O 1
ATOM 4904 N N . ALA B 1 299 ? -0.746 -21.703 11.75 1 89.56 299 ALA B N 1
ATOM 4905 C CA . ALA B 1 299 ? -0.241 -23.062 11.656 1 89.56 299 ALA B CA 1
ATOM 4906 C C . ALA B 1 299 ? -1.016 -24 12.578 1 89.56 299 ALA B C 1
ATOM 4908 O O . ALA B 1 299 ? -1.146 -25.203 12.289 1 89.56 299 ALA B O 1
ATOM 4909 N N . ASP B 1 300 ? -1.646 -23.562 13.633 1 90.88 300 ASP B N 1
ATOM 4910 C CA . ASP B 1 300 ? -2.365 -24.375 14.609 1 90.88 300 ASP B CA 1
ATOM 4911 C C . ASP B 1 300 ? -3.631 -24.969 14 1 90.88 300 ASP B C 1
ATOM 4913 O O . ASP B 1 300 ? -4.172 -25.953 14.516 1 90.88 300 ASP B O 1
ATOM 4917 N N . PHE B 1 301 ? -4.113 -24.391 12.938 1 91.38 301 PHE B N 1
ATOM 4918 C CA . PHE B 1 301 ? -5.355 -24.859 12.328 1 91.38 301 PHE B CA 1
ATOM 4919 C C . PHE B 1 301 ? -5.199 -26.281 11.797 1 91.38 301 PHE B C 1
ATOM 4921 O O . PHE B 1 301 ? -6.164 -27.047 11.773 1 91.38 301 PHE B O 1
ATOM 4928 N N . LYS B 1 302 ? -3.98 -26.578 11.43 1 87.75 302 LYS B N 1
ATOM 4929 C CA . LYS B 1 302 ? -3.713 -27.906 10.898 1 87.75 302 LYS B CA 1
ATOM 4930 C C . LYS B 1 302 ? -3.979 -28.984 11.953 1 87.75 302 LYS B C 1
ATOM 4932 O O . LYS B 1 302 ? -4.367 -30.109 11.617 1 87.75 302 LYS B O 1
ATOM 4937 N N . LYS B 1 303 ? -3.766 -28.656 13.164 1 90 303 LYS B N 1
ATOM 4938 C CA . LYS B 1 303 ? -4.004 -29.594 14.266 1 90 303 LYS B CA 1
ATOM 4939 C C . LYS B 1 303 ? -5.465 -30.016 14.312 1 90 303 LYS B C 1
ATOM 4941 O O . LYS B 1 303 ? -5.781 -31.109 14.781 1 90 303 LYS B O 1
ATOM 4946 N N . ASN B 1 304 ? -6.348 -29.219 13.844 1 89.75 304 ASN B N 1
ATOM 4947 C CA . ASN B 1 304 ? -7.777 -29.5 13.836 1 89.75 304 ASN B CA 1
ATOM 4948 C C . ASN B 1 304 ? -8.273 -29.844 12.43 1 89.75 304 ASN B C 1
ATOM 4950 O O . ASN B 1 304 ? -9.453 -29.656 12.125 1 89.75 304 ASN B O 1
ATOM 4954 N N . ASN B 1 305 ? -7.324 -30.156 11.516 1 88.19 305 ASN B N 1
ATOM 4955 C CA . ASN B 1 305 ? -7.609 -30.625 10.172 1 88.19 305 ASN B CA 1
ATOM 4956 C C . ASN B 1 305 ? -8.188 -29.531 9.289 1 88.19 305 ASN B C 1
ATOM 4958 O O . ASN B 1 305 ? -9.117 -29.766 8.516 1 88.19 305 ASN B O 1
ATOM 4962 N N . PHE B 1 306 ? -7.879 -28.375 9.617 1 90.44 306 PHE B N 1
ATOM 4963 C CA . PHE B 1 306 ? -8.188 -27.266 8.727 1 90.44 306 PHE B CA 1
ATOM 4964 C C . PHE B 1 306 ? -6.934 -26.812 7.98 1 90.44 306 PHE B C 1
ATOM 4966 O O . PHE B 1 306 ? -5.812 -27.047 8.438 1 90.44 306 PHE B O 1
ATOM 4973 N N . ASN B 1 307 ? -7.125 -26.188 6.832 1 89.12 307 ASN B N 1
ATOM 4974 C CA . ASN B 1 307 ? -5.996 -25.547 6.172 1 89.12 307 ASN B CA 1
ATOM 4975 C C . ASN B 1 307 ? -5.395 -24.438 7.039 1 89.12 307 ASN B C 1
ATOM 4977 O O . ASN B 1 307 ? -6.121 -23.734 7.754 1 89.12 307 ASN B O 1
ATOM 4981 N N . SER B 1 308 ? -4.137 -24.266 6.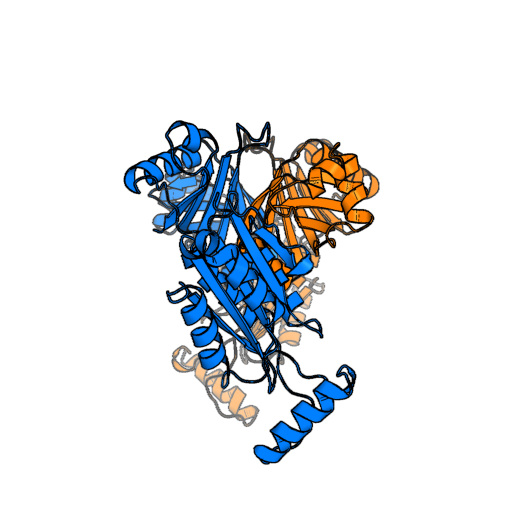953 1 89.69 308 SER B N 1
ATOM 4982 C CA . SER B 1 308 ? -3.451 -23.266 7.75 1 89.69 308 SER B CA 1
ATOM 4983 C C . SER B 1 308 ? -3.891 -21.859 7.355 1 89.69 308 SER B C 1
ATOM 4985 O O . SER B 1 308 ? -3.918 -20.953 8.195 1 89.69 308 SER B O 1
ATOM 4987 N N . LYS B 1 309 ? -4.16 -21.656 6.129 1 91 309 LYS B N 1
ATOM 4988 C CA . LYS B 1 309 ? -4.652 -20.359 5.66 1 91 309 LYS B CA 1
ATOM 4989 C C . LYS B 1 309 ? -6.168 -20.359 5.508 1 91 309 LYS B C 1
ATOM 4991 O O . LYS B 1 309 ? -6.727 -21.25 4.848 1 91 309 LYS B O 1
ATOM 4996 N N . GLN B 1 310 ? -6.812 -19.469 6.129 1 93.12 310 GLN B N 1
ATOM 4997 C CA . GLN B 1 310 ? -8.266 -19.328 6.078 1 93.12 310 GLN B CA 1
ATOM 4998 C C . GLN B 1 310 ? -8.656 -17.906 5.668 1 93.12 310 GLN B C 1
ATOM 5000 O O . GLN B 1 310 ? -7.949 -16.953 5.973 1 93.12 310 GLN B O 1
ATOM 5005 N N . VAL B 1 311 ? -9.742 -17.781 4.98 1 93.75 311 VAL B N 1
ATOM 5006 C CA . VAL B 1 311 ? -10.211 -16.484 4.488 1 93.75 311 VAL B CA 1
ATOM 5007 C C . VAL B 1 311 ? -11.648 -16.266 4.941 1 93.75 311 VAL B C 1
ATOM 5009 O O . VAL B 1 311 ? -12.492 -17.156 4.828 1 93.75 311 VAL B O 1
ATOM 5012 N N . LEU B 1 312 ? -11.906 -15.125 5.531 1 95.19 312 LEU B N 1
ATOM 5013 C CA . LEU B 1 312 ? -13.242 -14.711 5.93 1 95.19 312 LEU B CA 1
ATOM 5014 C C . LEU B 1 312 ? -13.641 -13.406 5.234 1 95.19 312 LEU B C 1
ATOM 5016 O O . LEU B 1 312 ? -12.992 -12.375 5.43 1 95.19 312 LEU B O 1
ATOM 5020 N N . THR B 1 313 ? -14.609 -13.445 4.414 1 93.12 313 THR B N 1
ATOM 5021 C CA . THR B 1 313 ? -15.125 -12.25 3.758 1 93.12 313 THR B CA 1
ATOM 5022 C C . THR B 1 313 ? -16.312 -11.672 4.535 1 93.12 313 THR B C 1
ATOM 5024 O O . THR B 1 313 ? -17.203 -12.406 4.949 1 93.12 313 THR B O 1
ATOM 5027 N N . CYS B 1 314 ? -16.266 -10.391 4.828 1 88.44 314 CYS B N 1
ATOM 5028 C CA . CYS B 1 314 ? -17.312 -9.742 5.617 1 88.44 314 CYS B CA 1
ATOM 5029 C C . CYS B 1 314 ? -18.484 -9.328 4.734 1 88.44 314 CYS B C 1
ATOM 5031 O O . CYS B 1 314 ? -18.312 -9.062 3.543 1 88.44 314 CYS B O 1
#

Secondary structure (DSSP, 8-state):
---EEEEEE-SSSHHHHHHHHHHHHH-SEEEEEGGG--S--TT-SEEEEEEE--SS---HHHHHHHHHTHHHHTTSEEEEEEEES-STTHHHHHHHHHHHHTS--SEEEEEE--B-GGG--HHHHHHHHHHHHHHT-----B----HHHHHHHHHHHHHHHT--SSPPPHHHHHHHHHHHHHT--EEEEEEEEBTEEEEEEEE-EEETTEEEEEE---THHHHHTT--EEEEEEEPPP--GGG-EEEEEEEEEEEEPTTSHHHHHHHHHTT--HHHHHT-SSPPEEEEEEEEEEEEEEGGGGGGT--SEEEEE-/---EEEEEE-SSSHHHHHHHHHHHHH-SEEEEEGGG--S--TT-SEEEEEEE--SS---HHHHHHHHHTHHHHTTSEEEEEEEES-STTHHHHHHHHHHHHTS--SEEEEEE--B-GGG--HHHHHHHHHHHHHHT-----B----HHHHHHHHHHHHHHHT--SSPPPHHHHHHHHHHHHHT--EEEEEEEEBTEEEEEEEE-EEETTEEEEEE---THHHHHTT--EEEEEEEPPP--GGG-EEEEEEEEEEEEPTTSHHHHHHHHHTT--HHHHHT-SSPPEEEEEEEEEEEEEEGGGGGGTS-SEEEEE-

InterPro domains:
  IPR012349 FMN-binding split barrel [G3DSA:2.30.110.10] (172-306)
  IPR026816 Flavodoxin domain [PF12724] (5-131)
  IPR029039 Flavoprotein-like superfamily [G3DSA:3.40.50.360] (4-137)
  IPR029039 Flavoprotein-like superfamily [SSF52218] (4-97)

Foldseek 3Di:
DAAEEEEEFEDQCFLVVLSVLLCVLQDNYDYDYLVPDDLDCVRHQEYEYTYEDDLDDRCVSVLVSCLVNLVVHLRHQYEYEYEEQDCVCVVVVQVSSCVSNVHGHPYYDYFKDWDDLVRDDPVRNVSNCVVCVVVVHDDDIDTDGDSVVSSVVSVVVSVVRVPFPFADDQVVVVVVVVVLVVVDFWKWKWFDDDPDIDTDIAGWDDDPQKIKGKDLDDDSVVRCVPDQKIKMKDFDDDDDPLFGKIKIFIFGKDWDDPPDPVNQVVCVVVVHHPVNQVPDPGHITMIITRTAKMWIQANCVVVVPGDRIHMHGD/DAAEEEEEFEDQCFQVVLSVLLCVLQDNYDYDYLVPDDLDCVRHQEYEYTYEDDLDDRCVSVLVSCLVNLVVHLNHQYEYEYEEQDCPCVVVVQVSSCVSNVHGHPYYDYFKDWDDLVRDDPVRNVSNCVVCVVVVHDDDIDTDGDSVVSSVVSVVVSVVRVPFPFADDQVVVVVVVVVLVVVDFWKWKWFDDDPDIDTDIAGWDDDPQKIKGKDLDDDSVVRCVPDQKIKMKDFDDDDDPLFGKIKIFIFGKDWDDPPDPVNQVVCVVVVHHPVNQVPDPGHITMMITRTAKMWIQANCVVVVPGDRIHMHGD

Radius of gyration: 29.54 Å; Cα contacts (8 Å, |Δi|>4): 1307; chains: 2; bounding box: 52×85×75 Å